Protein AF-0000000079720687 (afdb_homodimer)

Secondary structure (DSSP, 8-state):
----SSPPPTTHHHHHHHTHHHHHHHHHHHHHHHHHHHHHHHHH-TT-HHHHHHHHHHHHHHHHHHHHHHHHHHHTT---------HHHHHHTTSSPS---HHHHHHHHHHHHHHHHHHHHHHHHHHHHH-S-HHHHHHHHHHHHHHHHHHHHHHHHHHHHS-HHHHHHHHHHHHHHHHHHHHH---SS-S--/----SSPPPTTHHHHHHHTHHHHHHHHHHHHHHHHHHHHHHHHH-TT-HHHHHHHHHHHHHHHHHHHHHHHHHHHTT---------HHHHHHTTSSPS---HHHHHHHHHHHHHHHHHHHHHHHHHHHHH-S-HHHHHHHHHHHHHHHHHHHHHHHHHHHHS-HHHHHHHHHHHHHHHHHHHHH---SSSS--

Organism: NCBI:txid616991

Nearest PDB structures (foldseek):
  5ux1-assembly1_A  TM=9.256E-01  e=2.723E-08  Synechococcus sp. CC9605
  2itb-assembly1_B  TM=8.984E-01  e=3.627E-08  Pseudomonas putida KT2440
  6zmb-assembly1_B  TM=9.551E-01  e=2.125E-07  Pseudomonas putida KT2440
  8fhb-assembly1_A  TM=9.073E-01  e=2.572E-07  Synechococcus sp. RCC307
  8fhc-assembly1_A  TM=8.640E-01  e=3.954E-07  gamma proteobacterium HdN1

Foldseek 3Di:
DLLFDAAADLCLLVQCQVVVLVLLLQLLVVLVVLLVLLVVLCVLCVVPPVSVVVSVVSNVVSVVVSVVSQVVCVVVVHHRDDYDDDPLLVQLLPPDDPDDDSLVVLLSSLLSQLNQLSLLLSLLCSQLPDPPPNVVSVVSVVVSVVSNVSNVVSLVVSCVSDPNVVSVVVNNVSSVSSNVVVVVDNNHSHSRD/DLLFPAAADLCLLVQCQVPVLVLLLQLLVVLQVLLVLLVVLCVLCVVPPVSVVVSVVSNVVSVVVSVVSQVVSVVVVHHRDDYDDDPLLVQLLPPDDPDDDSLVVLLSSLLSQLNQLSLLLSLLCSQLPDPPPNVVSVVSVVVSVVSNVSNVVSLVVSCVSDPNVVSVVVSNVSSVSSNVVVVVDNNHSHSRD

InterPro domains:
  IPR009078 Ferritin-like superfamily [SSF47240] (2-193)
  IPR010386 tRNA-hydroxylase MiaE [PF06175] (4-192)
  IPR010386 tRNA-hydroxylase MiaE [PIRSF020736] (4-192)
  IPR010386 tRNA-hydroxylase MiaE [PTHR42637] (49-186)
  IPR010386 tRNA-hydroxylase MiaE [cd07910] (2-183)
  IPR012347 Ferritin-like [G3DSA:1.20.1260.10] (2-193)

pLDDT: mean 96.37, std 4.45, range [71.06, 98.94]

Structure (mmCIF, N/CA/C/O backbone):
data_AF-0000000079720687-model_v1
#
loop_
_entity.id
_entity.type
_entity.pdbx_description
1 polymer tRNA-(Ms
#
loop_
_atom_site.group_PDB
_atom_site.id
_atom_site.type_symbol
_atom_site.label_atom_id
_atom_site.label_alt_id
_atom_site.label_comp_id
_atom_site.label_asym_id
_atom_site.label_entity_id
_atom_site.label_seq_id
_atom_site.pdbx_PDB_ins_code
_atom_site.Cartn_x
_atom_site.Cartn_y
_atom_site.Cartn_z
_atom_site.occupancy
_atom_site.B_iso_or_equiv
_atom_site.auth_seq_id
_atom_site.auth_comp_id
_atom_site.auth_asym_id
_atom_site.auth_atom_id
_atom_site.pdbx_PDB_model_num
ATOM 1 N N . MET A 1 1 ? -12.078 25.672 6.262 1 74.69 1 MET A N 1
ATOM 2 C CA . MET A 1 1 ? -11.109 25.812 7.344 1 74.69 1 MET A CA 1
ATOM 3 C C . MET A 1 1 ? -10.766 24.438 7.93 1 74.69 1 MET A C 1
ATOM 5 O O . MET A 1 1 ? -11.609 23.547 7.977 1 74.69 1 MET A O 1
ATOM 9 N N . LEU A 1 2 ? -9.484 23.938 7.922 1 89.69 2 LEU A N 1
ATOM 10 C CA . LEU A 1 2 ? -8.969 22.656 8.367 1 89.69 2 LEU A CA 1
ATOM 11 C C . LEU A 1 2 ? -9.242 22.438 9.852 1 89.69 2 LEU A C 1
ATOM 13 O O . LEU A 1 2 ? -9.172 21.312 10.344 1 89.69 2 LEU A O 1
ATOM 17 N N . GLY A 1 3 ? -9.617 23.547 10.539 1 90.38 3 GLY A N 1
ATOM 18 C CA . GLY A 1 3 ? -10.023 23.484 11.93 1 90.38 3 GLY A CA 1
ATOM 19 C C . GLY A 1 3 ? -8.859 23.375 12.891 1 90.38 3 GLY A C 1
ATOM 20 O O . GLY A 1 3 ? -9.055 23.234 14.102 1 90.38 3 GLY A O 1
ATOM 21 N N . LEU A 1 4 ? -7.613 23.406 12.43 1 96.06 4 LEU A N 1
ATOM 22 C CA . LEU A 1 4 ? -6.449 23.281 13.305 1 96.06 4 LEU A CA 1
ATOM 23 C C . LEU A 1 4 ? -6.398 24.406 14.32 1 96.06 4 LEU A C 1
ATOM 25 O O . LEU A 1 4 ? -6.68 25.562 13.984 1 96.06 4 LEU A O 1
ATOM 29 N N . LYS A 1 5 ? -6.02 24.109 15.547 1 95.5 5 LYS A N 1
ATOM 30 C CA . LYS A 1 5 ? -6.113 25.078 16.625 1 95.5 5 LYS A CA 1
ATOM 31 C C . LYS A 1 5 ? -4.789 25.812 16.812 1 95.5 5 LYS A C 1
ATOM 33 O O . LYS A 1 5 ? -4.758 26.906 17.391 1 95.5 5 LYS A O 1
ATOM 38 N N . LEU A 1 6 ? -3.631 25.219 16.422 1 93.56 6 LEU A N 1
ATOM 39 C CA . LEU A 1 6 ? -2.328 25.875 16.5 1 93.56 6 LEU A CA 1
ATOM 40 C C . LEU A 1 6 ? -1.646 25.891 15.133 1 93.56 6 LEU A C 1
ATOM 42 O O . LEU A 1 6 ? -1.188 24.859 14.648 1 93.56 6 LEU A O 1
ATOM 46 N N . PRO A 1 7 ? -1.547 27.078 14.547 1 91.81 7 PRO A N 1
ATOM 47 C CA . PRO A 1 7 ? -0.903 27.172 13.234 1 91.81 7 PRO A CA 1
ATOM 48 C C . PRO A 1 7 ? 0.604 26.938 13.297 1 91.81 7 PRO A C 1
ATOM 50 O O . PRO A 1 7 ? 1.222 27.156 14.344 1 91.81 7 PRO A O 1
ATOM 53 N N . THR A 1 8 ? 1.175 26.453 12.188 1 92.56 8 THR A N 1
ATOM 54 C CA . THR A 1 8 ? 2.617 26.266 12.07 1 92.56 8 THR A CA 1
ATOM 55 C C . THR A 1 8 ? 3.342 27.609 12.148 1 92.56 8 THR A C 1
ATOM 57 O O . THR A 1 8 ? 2.9 28.594 11.547 1 92.56 8 THR A O 1
ATOM 60 N N . ASP A 1 9 ? 4.402 27.641 12.93 1 91.81 9 ASP A N 1
ATOM 61 C CA . ASP A 1 9 ? 5.293 28.797 12.906 1 91.81 9 ASP A CA 1
ATOM 62 C C . ASP A 1 9 ? 5.922 28.969 11.523 1 91.81 9 ASP A C 1
ATOM 64 O O . ASP A 1 9 ? 6.594 28.078 11.023 1 91.81 9 ASP A O 1
ATOM 68 N N . PRO A 1 10 ? 5.695 30.109 10.922 1 91.5 10 PRO A N 1
ATOM 69 C CA . PRO A 1 10 ? 6.203 30.312 9.562 1 91.5 10 PRO A CA 1
ATOM 70 C C . PRO A 1 10 ? 7.719 30.172 9.469 1 91.5 10 PRO A C 1
ATOM 72 O O . PRO A 1 10 ? 8.258 29.922 8.391 1 91.5 10 PRO A O 1
ATOM 75 N N . ARG A 1 11 ? 8.547 30.328 10.602 1 92.75 11 ARG A N 1
ATOM 76 C CA . ARG A 1 11 ? 9.992 30.141 10.609 1 92.75 11 ARG A CA 1
ATOM 77 C C . ARG A 1 11 ? 10.367 28.703 10.258 1 92.75 11 ARG A C 1
ATOM 79 O O . ARG A 1 11 ? 11.516 28.422 9.914 1 92.75 11 ARG A O 1
ATOM 86 N N . TRP A 1 12 ? 9.344 27.797 10.32 1 94.69 12 TRP A N 1
ATOM 87 C CA . TRP A 1 12 ? 9.562 26.406 9.953 1 94.69 12 TRP A CA 1
ATOM 88 C C . TRP A 1 12 ? 10.031 26.297 8.508 1 94.69 12 TRP A C 1
ATOM 90 O O . TRP A 1 12 ? 10.836 25.422 8.172 1 94.69 12 TRP A O 1
ATOM 100 N N . VAL A 1 13 ? 9.625 27.219 7.609 1 95.62 13 VAL A N 1
ATOM 101 C CA . VAL A 1 13 ? 9.992 27.188 6.199 1 95.62 13 VAL A CA 1
ATOM 102 C C . VAL A 1 13 ? 11.5 27.391 6.047 1 95.62 13 VAL A C 1
ATOM 104 O O . VAL A 1 13 ? 12.125 26.797 5.168 1 95.62 13 VAL A O 1
ATOM 107 N N . ASN A 1 14 ? 12.102 28.203 6.891 1 94.75 14 ASN A N 1
ATOM 108 C CA . ASN A 1 14 ? 13.547 28.375 6.871 1 94.75 14 ASN A CA 1
ATOM 109 C C . ASN A 1 14 ? 14.289 27.078 7.156 1 94.75 14 ASN A C 1
ATOM 111 O O . ASN A 1 14 ? 15.328 26.797 6.559 1 94.75 14 ASN A O 1
ATOM 115 N N . ILE A 1 15 ? 13.719 26.375 8.102 1 93.69 15 ILE A N 1
ATOM 116 C CA . ILE A 1 15 ? 14.289 25.078 8.43 1 93.69 15 ILE A CA 1
ATOM 117 C C . ILE A 1 15 ? 14.195 24.156 7.215 1 93.69 15 ILE A C 1
ATOM 119 O O . ILE A 1 15 ? 15.156 23.453 6.883 1 93.69 15 ILE A O 1
ATOM 123 N N . VAL A 1 16 ? 13.078 24.172 6.523 1 94.38 16 VAL A N 1
ATOM 124 C CA . VAL A 1 16 ? 12.867 23.359 5.336 1 94.38 16 VAL A CA 1
ATOM 125 C C . VAL A 1 16 ? 13.883 23.734 4.258 1 94.38 16 VAL A C 1
ATOM 127 O O . VAL A 1 16 ? 14.531 22.859 3.674 1 94.38 16 VAL A O 1
ATOM 130 N N . GLU A 1 17 ? 14.07 25.016 4.062 1 95.75 17 GLU A N 1
ATOM 131 C CA . GLU A 1 17 ? 14.945 25.5 2.996 1 95.75 17 GLU A CA 1
ATOM 132 C C . GLU A 1 17 ? 16.391 25.078 3.238 1 95.75 17 GLU A C 1
ATOM 134 O O . GLU A 1 17 ? 17.141 24.828 2.291 1 95.75 17 GLU A O 1
ATOM 139 N N . LYS A 1 18 ? 16.734 24.969 4.469 1 95.38 18 LYS A N 1
ATOM 140 C CA . LYS A 1 18 ? 18.109 24.609 4.812 1 95.38 18 LYS A CA 1
ATOM 141 C C 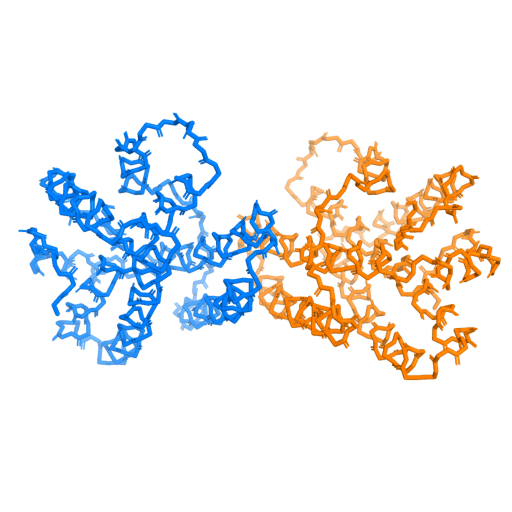. LYS A 1 18 ? 18.297 23.094 4.785 1 95.38 18 LYS A C 1
ATOM 143 O O . LYS A 1 18 ? 19.438 22.594 4.82 1 95.38 18 LYS A O 1
ATOM 148 N N . ASN A 1 19 ? 17.172 22.344 4.719 1 96.06 19 ASN A N 1
ATOM 149 C CA . ASN A 1 19 ? 17.203 20.891 4.82 1 96.06 19 ASN A CA 1
ATOM 150 C C . ASN A 1 19 ? 16.297 20.234 3.781 1 96.06 19 ASN A C 1
ATOM 152 O O . ASN A 1 19 ? 15.555 19.312 4.102 1 96.06 19 ASN A O 1
ATOM 156 N N . ILE A 1 20 ? 16.344 20.656 2.592 1 95.69 20 ILE A N 1
ATOM 157 C CA . ILE A 1 20 ? 15.391 20.281 1.555 1 95.69 20 ILE A CA 1
ATOM 158 C C . ILE A 1 20 ? 15.453 18.781 1.311 1 95.69 20 ILE A C 1
ATOM 160 O O . ILE A 1 20 ? 14.422 18.109 1.177 1 95.69 20 ILE A O 1
ATOM 164 N N . ASP A 1 21 ? 16.641 18.203 1.291 1 96.06 21 ASP A N 1
ATOM 165 C CA . ASP A 1 21 ? 16.781 16.781 1.009 1 96.06 21 ASP A CA 1
ATOM 166 C C . ASP A 1 21 ? 16.109 15.938 2.084 1 96.06 21 ASP A C 1
ATOM 168 O O . ASP A 1 21 ? 15.414 14.969 1.771 1 96.06 21 ASP A O 1
ATOM 172 N N . GLU A 1 22 ? 16.25 16.312 3.295 1 95.94 22 GLU A N 1
ATOM 173 C CA . GLU A 1 22 ? 15.633 15.594 4.41 1 95.94 22 GLU A CA 1
ATOM 174 C C . GLU A 1 22 ? 14.117 15.727 4.387 1 95.94 22 GLU A C 1
ATOM 176 O O . GLU A 1 22 ? 13.398 14.758 4.648 1 95.94 22 GLU A O 1
ATOM 181 N N . ILE A 1 23 ? 13.648 16.906 4.086 1 95.94 23 ILE A N 1
ATOM 182 C CA . ILE A 1 23 ? 12.211 17.156 4.055 1 95.94 23 ILE A CA 1
ATOM 183 C C . ILE A 1 23 ? 11.578 16.359 2.912 1 95.94 23 ILE A C 1
ATOM 185 O O . ILE A 1 23 ? 10.484 15.812 3.064 1 95.94 23 ILE A O 1
ATOM 189 N N . LEU A 1 24 ? 12.25 16.328 1.779 1 97.81 24 LEU A N 1
ATOM 190 C CA . LEU A 1 24 ? 11.734 15.562 0.648 1 97.81 24 LEU A CA 1
ATOM 191 C C . LEU A 1 24 ? 11.648 14.078 0.986 1 97.81 24 LEU A C 1
ATOM 193 O O . LEU A 1 24 ? 10.648 13.422 0.673 1 97.81 24 LEU A O 1
ATOM 197 N N . THR A 1 25 ? 12.664 13.586 1.646 1 98.31 25 THR A N 1
ATOM 198 C CA . THR A 1 25 ? 12.641 12.188 2.051 1 98.31 25 THR A CA 1
ATOM 199 C C . THR A 1 25 ? 11.508 11.93 3.047 1 98.31 25 THR A C 1
ATOM 201 O O . THR A 1 25 ? 10.758 10.961 2.906 1 98.31 25 THR A O 1
ATOM 204 N N . ASP A 1 26 ? 11.367 12.773 4.008 1 98 26 ASP A N 1
ATOM 205 C CA . ASP A 1 26 ? 10.289 12.648 4.984 1 98 26 ASP A CA 1
ATOM 206 C C . ASP A 1 26 ? 8.922 12.703 4.309 1 98 26 ASP A C 1
ATOM 208 O O . ASP A 1 26 ? 8.039 11.906 4.625 1 98 26 ASP A O 1
ATOM 212 N N . HIS A 1 27 ? 8.789 13.641 3.393 1 98.31 27 HIS A N 1
ATOM 213 C CA . HIS A 1 27 ? 7.543 13.797 2.646 1 98.31 27 HIS A CA 1
ATOM 214 C C . HIS A 1 27 ? 7.219 12.539 1.848 1 98.31 27 HIS A C 1
ATOM 216 O O . HIS A 1 27 ? 6.074 12.086 1.844 1 98.31 27 HIS A O 1
ATOM 222 N N . ALA A 1 28 ? 8.219 12.008 1.176 1 98.75 28 ALA A N 1
ATOM 223 C CA . ALA A 1 28 ? 8.008 10.781 0.407 1 98.75 28 ALA A CA 1
ATOM 224 C C . ALA A 1 28 ? 7.422 9.68 1.284 1 98.75 28 ALA A C 1
ATOM 226 O O . ALA A 1 28 ? 6.438 9.039 0.914 1 98.75 28 ALA A O 1
ATOM 227 N N . TYR A 1 29 ? 7.953 9.547 2.428 1 98.56 29 TYR A N 1
ATOM 228 C CA . TYR A 1 29 ? 7.496 8.461 3.299 1 98.56 29 TYR A CA 1
ATOM 229 C C . TYR A 1 29 ? 6.125 8.773 3.879 1 98.56 29 TYR A C 1
ATOM 231 O O . TYR A 1 29 ? 5.328 7.867 4.129 1 98.56 29 TYR A O 1
ATOM 239 N N . CYS A 1 30 ? 5.805 10.039 4.098 1 98.25 30 CYS A N 1
ATOM 240 C CA . CYS A 1 30 ? 4.445 10.375 4.516 1 98.25 30 CYS A CA 1
ATOM 241 C C . CYS A 1 30 ? 3.432 9.938 3.467 1 98.25 30 CYS A C 1
ATOM 243 O O . CYS A 1 30 ? 2.371 9.414 3.807 1 98.25 30 CYS A O 1
ATOM 245 N N . GLU A 1 31 ? 3.787 10.156 2.15 1 98.75 31 GLU A N 1
ATOM 246 C CA . GLU A 1 31 ? 2.914 9.703 1.072 1 98.75 31 GLU A CA 1
ATOM 247 C C . GLU A 1 31 ? 2.768 8.188 1.079 1 98.75 31 GLU A C 1
ATOM 249 O O . GLU A 1 31 ? 1.663 7.664 0.914 1 98.75 31 GLU A O 1
ATOM 254 N N . GLN A 1 32 ? 3.93 7.555 1.196 1 98.88 32 GLN A N 1
ATOM 255 C CA . GLN A 1 32 ? 3.918 6.098 1.265 1 98.88 32 GLN A CA 1
ATOM 256 C C . GLN A 1 32 ? 3.061 5.609 2.428 1 98.88 32 GLN A C 1
ATOM 258 O O . GLN A 1 32 ? 2.279 4.664 2.277 1 98.88 32 GLN A O 1
ATOM 263 N N . LYS A 1 33 ? 3.16 6.176 3.584 1 98.62 33 LYS A N 1
ATOM 264 C CA . LYS A 1 33 ? 2.391 5.781 4.758 1 98.62 33 LYS A CA 1
ATOM 265 C C . LYS A 1 33 ? 0.903 6.055 4.559 1 98.62 33 LYS A C 1
ATOM 267 O O . LYS A 1 33 ? 0.058 5.301 5.043 1 98.62 33 LYS A O 1
ATOM 272 N N . ALA A 1 34 ? 0.585 7.145 3.908 1 98.75 34 ALA A N 1
ATOM 273 C CA . ALA A 1 34 ? -0.811 7.422 3.58 1 98.75 34 ALA A CA 1
ATOM 274 C C . ALA A 1 34 ? -1.388 6.332 2.68 1 98.75 34 ALA A C 1
ATOM 276 O O . ALA A 1 34 ? -2.523 5.891 2.877 1 98.75 34 ALA A O 1
ATOM 277 N N . ALA A 1 35 ? -0.629 5.934 1.664 1 98.88 35 ALA A N 1
ATOM 278 C CA . ALA A 1 35 ? -1.059 4.84 0.796 1 98.88 35 ALA A CA 1
ATOM 279 C C . ALA A 1 35 ? -1.286 3.561 1.598 1 98.88 35 ALA A C 1
ATOM 281 O O . ALA A 1 35 ? -2.291 2.873 1.408 1 98.88 35 ALA A O 1
ATOM 282 N N . SER A 1 36 ? -0.387 3.291 2.488 1 98.81 36 SER A N 1
ATOM 283 C CA . SER A 1 36 ? -0.485 2.098 3.32 1 98.81 36 SER A CA 1
ATOM 284 C C . SER A 1 36 ? -1.688 2.172 4.254 1 98.81 36 SER A C 1
ATOM 286 O O . SER A 1 36 ? -2.338 1.159 4.52 1 98.81 36 SER A O 1
ATOM 288 N N . THR A 1 37 ? -1.96 3.301 4.777 1 98.75 37 THR A N 1
ATOM 289 C CA . THR A 1 37 ? -3.137 3.496 5.613 1 98.75 37 THR A CA 1
ATOM 290 C C . THR A 1 37 ? -4.414 3.199 4.832 1 98.75 37 THR A C 1
ATOM 292 O O . THR A 1 37 ? -5.316 2.533 5.34 1 98.75 37 THR A O 1
ATOM 295 N N . ALA A 1 38 ? -4.473 3.717 3.615 1 98.94 38 ALA A N 1
ATOM 296 C CA . ALA A 1 38 ? -5.629 3.441 2.768 1 98.94 38 ALA A CA 1
ATOM 297 C C . ALA A 1 38 ? -5.824 1.939 2.578 1 98.94 38 ALA A C 1
ATOM 299 O O . ALA A 1 38 ? -6.938 1.428 2.729 1 98.94 38 ALA A O 1
ATOM 300 N N . ILE A 1 39 ? -4.785 1.26 2.312 1 98.94 39 ILE A N 1
ATOM 301 C CA . ILE A 1 39 ? -4.836 -0.185 2.117 1 98.94 39 ILE A CA 1
ATOM 302 C C . ILE A 1 39 ? -5.293 -0.865 3.406 1 98.94 39 ILE A C 1
ATOM 304 O O . ILE A 1 39 ? -6.137 -1.764 3.377 1 98.94 39 ILE A O 1
ATOM 308 N N . SER A 1 40 ? -4.742 -0.412 4.484 1 98.75 40 SER A N 1
ATOM 309 C CA . SER A 1 40 ? -5.094 -0.986 5.781 1 98.75 40 SER A CA 1
ATOM 310 C C . SER A 1 40 ? -6.578 -0.812 6.082 1 98.75 40 SER A C 1
ATOM 312 O O . SER A 1 40 ? -7.203 -1.694 6.672 1 98.75 40 SER A O 1
ATOM 314 N N . LEU A 1 41 ? -7.133 0.279 5.754 1 98.81 41 LEU A N 1
ATOM 315 C CA . LEU A 1 41 ? -8.555 0.523 5.961 1 98.81 41 LEU A CA 1
ATOM 316 C C . LEU A 1 41 ? -9.398 -0.443 5.137 1 98.81 41 LEU A C 1
ATOM 318 O O . LEU A 1 41 ? -10.422 -0.94 5.609 1 98.81 41 LEU A O 1
ATOM 322 N N . ILE A 1 42 ? -8.977 -0.721 3.936 1 98.88 42 ILE A N 1
ATOM 323 C CA . ILE A 1 42 ? -9.672 -1.679 3.086 1 98.88 42 ILE A CA 1
ATOM 324 C C . ILE A 1 42 ? -9.695 -3.049 3.76 1 98.88 42 ILE A C 1
ATOM 326 O O . ILE A 1 42 ? -10.75 -3.676 3.883 1 98.88 42 ILE A O 1
ATOM 330 N N . VAL A 1 43 ? -8.539 -3.504 4.211 1 98.62 43 VAL A N 1
ATOM 331 C CA . VAL A 1 43 ? -8.367 -4.848 4.754 1 98.62 43 VAL A CA 1
ATOM 332 C C . VAL A 1 43 ? -9.172 -4.988 6.047 1 98.62 43 VAL A C 1
ATOM 334 O O . VAL A 1 43 ? -9.797 -6.023 6.289 1 98.62 43 VAL A O 1
ATOM 337 N N . SER A 1 44 ? -9.195 -3.967 6.812 1 98.25 44 SER A N 1
ATOM 338 C CA . SER A 1 44 ? -9.82 -4.016 8.125 1 98.25 44 SER A CA 1
ATOM 339 C C . SER A 1 44 ? -11.336 -3.885 8.023 1 98.25 44 SER A C 1
ATOM 341 O O . SER A 1 44 ? -12.078 -4.426 8.852 1 98.25 44 SER A O 1
ATOM 343 N N . PHE A 1 45 ? -11.781 -3.16 7.035 1 98.19 45 PHE A N 1
ATOM 344 C CA . PHE A 1 45 ? -13.203 -2.852 6.938 1 98.19 45 PHE A CA 1
ATOM 345 C C . PHE A 1 45 ? -13.719 -3.107 5.523 1 98.19 45 PHE A C 1
ATOM 347 O O . PHE A 1 45 ? -14.289 -2.215 4.898 1 98.19 45 PHE A O 1
ATOM 354 N N . PRO A 1 46 ? -13.633 -4.336 5.109 1 98.19 46 PRO A N 1
ATOM 355 C CA . PRO A 1 46 ? -13.945 -4.637 3.709 1 98.19 46 PRO A CA 1
ATOM 356 C C . PRO A 1 46 ? -15.438 -4.52 3.396 1 98.19 46 PRO A C 1
ATOM 358 O O . PRO A 1 46 ? -15.82 -4.422 2.229 1 98.19 46 PRO A O 1
ATOM 361 N N . GLU A 1 47 ? -16.281 -4.508 4.367 1 96.38 47 GLU A N 1
ATOM 362 C CA . GLU A 1 47 ? -17.734 -4.496 4.176 1 96.38 47 GLU A CA 1
ATOM 363 C C . GLU A 1 47 ? -18.219 -3.117 3.744 1 96.38 47 GLU A C 1
ATOM 365 O O . GLU A 1 47 ? -19.359 -2.971 3.281 1 96.38 47 GLU A O 1
ATOM 370 N N . TYR A 1 48 ? -17.453 -2.086 3.926 1 97.88 48 TYR A N 1
ATOM 371 C CA . TYR A 1 48 ? -17.828 -0.732 3.533 1 97.88 48 TYR A CA 1
ATOM 372 C C . TYR A 1 48 ? -17.406 -0.445 2.096 1 97.88 48 TYR A C 1
ATOM 374 O O . TYR A 1 48 ? -16.328 0.099 1.853 1 97.88 48 TYR A O 1
ATOM 382 N N . THR A 1 49 ? -18.297 -0.665 1.217 1 98.62 49 THR A N 1
ATOM 383 C CA . THR A 1 49 ? -18.016 -0.662 -0.213 1 98.62 49 THR A CA 1
ATOM 384 C C . THR A 1 49 ? -17.562 0.721 -0.669 1 98.62 49 THR A C 1
ATOM 386 O O . THR A 1 49 ? -16.562 0.846 -1.393 1 98.62 49 THR A O 1
ATOM 389 N N . GLU A 1 50 ? -18.266 1.721 -0.29 1 98.62 50 GLU A N 1
ATOM 390 C CA . GLU A 1 50 ? -17.906 3.072 -0.704 1 98.62 50 GLU A CA 1
ATOM 391 C C . GLU A 1 50 ? -16.531 3.459 -0.176 1 98.62 50 GLU A C 1
ATOM 393 O O . GLU A 1 50 ? -15.727 4.062 -0.895 1 98.62 50 GLU A O 1
ATOM 398 N N . LEU A 1 51 ? -16.266 3.102 1.064 1 98.81 51 LEU A N 1
ATOM 399 C CA . LEU A 1 51 ? -14.953 3.354 1.643 1 98.81 51 LEU A CA 1
ATOM 400 C C . LEU A 1 51 ? -13.867 2.615 0.867 1 98.81 51 LEU A C 1
ATOM 402 O O . LEU A 1 51 ? -12.836 3.199 0.524 1 98.81 51 LEU A O 1
ATOM 406 N N . THR A 1 52 ? -14.141 1.337 0.607 1 98.88 52 THR A N 1
ATOM 407 C CA . THR A 1 52 ? -13.188 0.518 -0.127 1 98.88 52 THR A CA 1
ATOM 408 C C . THR A 1 52 ? -12.844 1.158 -1.469 1 98.88 52 THR A C 1
ATOM 410 O O . THR A 1 52 ? -11.664 1.305 -1.811 1 98.88 52 THR A O 1
ATOM 413 N N . GLN A 1 53 ? -13.797 1.637 -2.197 1 98.81 53 GLN A N 1
ATOM 414 C CA . GLN A 1 53 ? -13.594 2.254 -3.502 1 98.81 53 GLN A CA 1
ATOM 415 C C . GLN A 1 53 ? -12.75 3.52 -3.385 1 98.81 53 GLN A C 1
ATOM 417 O O . GLN A 1 53 ? -11.805 3.721 -4.156 1 98.81 53 GLN A O 1
ATOM 422 N N . GLU A 1 54 ? -13.086 4.309 -2.443 1 98.88 54 GLU A N 1
ATOM 423 C CA . GLU A 1 54 ? -12.344 5.555 -2.266 1 98.88 54 GLU A CA 1
ATOM 424 C C . GLU A 1 54 ? -10.914 5.285 -1.811 1 98.88 54 GLU A C 1
ATOM 426 O O . GLU A 1 54 ? -9.984 5.996 -2.205 1 98.88 54 GLU A O 1
ATOM 431 N N . MET A 1 55 ? -10.703 4.242 -0.916 1 98.94 55 MET A N 1
ATOM 432 C CA . MET A 1 55 ? -9.367 3.922 -0.418 1 98.94 55 MET A CA 1
ATOM 433 C C . MET A 1 55 ? -8.5 3.34 -1.527 1 98.94 55 MET A C 1
ATOM 435 O O . MET A 1 55 ? -7.281 3.537 -1.538 1 98.94 55 MET A O 1
ATOM 439 N N . ILE A 1 56 ? -9.109 2.621 -2.5 1 98.94 56 ILE A N 1
ATOM 440 C CA . ILE A 1 56 ? -8.367 2.164 -3.676 1 98.94 56 ILE A CA 1
ATOM 441 C C . ILE A 1 56 ? -7.816 3.367 -4.438 1 98.94 56 ILE A C 1
ATOM 443 O O . ILE A 1 56 ? -6.621 3.426 -4.734 1 98.94 56 ILE A O 1
ATOM 447 N N . ALA A 1 57 ? -8.703 4.289 -4.715 1 98.88 57 ALA A N 1
ATOM 448 C CA . ALA A 1 57 ? -8.312 5.492 -5.441 1 98.88 57 ALA A CA 1
ATOM 449 C C . ALA A 1 57 ? -7.238 6.266 -4.68 1 98.88 57 ALA A C 1
ATOM 451 O O . ALA A 1 57 ? -6.254 6.719 -5.266 1 98.88 57 ALA A O 1
ATOM 452 N N . LEU A 1 58 ? -7.422 6.371 -3.4 1 98.94 58 LEU A N 1
ATOM 453 C CA . LEU A 1 58 ? -6.492 7.125 -2.562 1 98.94 58 LEU A CA 1
ATOM 454 C C . LEU A 1 58 ? -5.117 6.465 -2.547 1 98.94 58 LEU A C 1
ATOM 456 O O . LEU A 1 58 ? -4.098 7.148 -2.666 1 98.94 58 LEU A O 1
ATOM 460 N N . SER A 1 59 ? -5.055 5.164 -2.365 1 98.94 59 SER A N 1
ATOM 461 C CA . SER A 1 59 ? -3.773 4.469 -2.33 1 98.94 59 SER A CA 1
ATOM 462 C C . SER A 1 59 ? -2.979 4.711 -3.607 1 98.94 59 SER A C 1
ATOM 464 O O . SER A 1 59 ? -1.771 4.961 -3.557 1 98.94 59 SER A O 1
ATOM 466 N N . ARG A 1 60 ? -3.633 4.656 -4.746 1 98.88 60 ARG A N 1
ATOM 467 C CA . ARG A 1 60 ? -2.973 4.891 -6.027 1 98.88 60 ARG A CA 1
ATOM 468 C C . ARG A 1 60 ? -2.514 6.34 -6.148 1 98.88 60 ARG A C 1
ATOM 470 O O . ARG A 1 60 ? -1.417 6.613 -6.641 1 98.88 60 ARG A O 1
ATOM 477 N N . GLU A 1 61 ? -3.383 7.23 -5.734 1 98.88 61 GLU A N 1
ATOM 478 C CA . GLU A 1 61 ? -3.039 8.648 -5.801 1 98.88 61 GLU A CA 1
ATOM 479 C C . GLU A 1 61 ? -1.839 8.969 -4.914 1 98.88 61 GLU A C 1
ATOM 481 O O . GLU A 1 61 ? -0.926 9.68 -5.332 1 98.88 61 GLU A O 1
ATOM 486 N N . GLU A 1 62 ? -1.807 8.445 -3.691 1 98.88 62 GLU A N 1
ATOM 487 C CA . GLU A 1 62 ? -0.717 8.719 -2.76 1 98.88 62 GLU A CA 1
ATOM 488 C C . GLU A 1 62 ? 0.6 8.141 -3.264 1 98.88 62 GLU A C 1
ATOM 490 O O . GLU A 1 62 ? 1.661 8.742 -3.082 1 98.88 62 GLU A O 1
ATOM 495 N N . MET A 1 63 ? 0.562 6.977 -3.895 1 98.94 63 MET A N 1
ATOM 496 C CA . MET A 1 63 ? 1.792 6.434 -4.465 1 98.94 63 MET A CA 1
ATOM 497 C C . MET A 1 63 ? 2.234 7.25 -5.676 1 98.94 63 MET A C 1
ATOM 499 O O . MET A 1 63 ? 3.426 7.312 -5.984 1 98.94 63 MET A O 1
ATOM 503 N N . GLY A 1 64 ? 1.259 7.805 -6.367 1 98.88 64 GLY A N 1
ATOM 504 C CA . GLY A 1 64 ? 1.621 8.797 -7.367 1 98.88 64 GLY A CA 1
ATOM 505 C C . GLY A 1 64 ? 2.346 9.992 -6.785 1 98.88 64 GLY A C 1
ATOM 506 O O . GLY A 1 64 ? 3.328 10.469 -7.359 1 98.88 64 GLY A O 1
ATOM 507 N N . HIS A 1 65 ? 1.825 10.523 -5.641 1 98.94 65 HIS A N 1
ATOM 508 C CA . HIS A 1 65 ? 2.506 11.609 -4.941 1 98.94 65 HIS A CA 1
ATOM 509 C C . HIS A 1 65 ? 3.908 11.195 -4.512 1 98.94 65 HIS A C 1
ATOM 511 O O . HIS A 1 65 ? 4.859 11.969 -4.637 1 98.94 65 HIS A O 1
ATOM 517 N N . PHE A 1 66 ? 4.059 10.008 -3.996 1 98.94 66 PHE A N 1
ATOM 518 C CA . PHE A 1 66 ? 5.371 9.484 -3.646 1 98.94 66 PHE A CA 1
ATOM 519 C C . PHE A 1 66 ? 6.316 9.547 -4.84 1 98.94 66 PHE A C 1
ATOM 521 O O . PHE A 1 66 ? 7.461 9.992 -4.711 1 98.94 66 PHE A O 1
ATOM 528 N N . LYS A 1 67 ? 5.805 9.078 -5.98 1 98.94 67 LYS A N 1
ATOM 529 C CA . LYS A 1 67 ? 6.613 9.102 -7.195 1 98.94 67 LYS A CA 1
ATOM 530 C C . LYS A 1 67 ? 7.086 10.523 -7.508 1 98.94 67 LYS A C 1
ATOM 532 O O . LYS A 1 67 ? 8.242 10.734 -7.875 1 98.94 67 LYS A O 1
ATOM 537 N N . MET A 1 68 ? 6.191 11.43 -7.445 1 98.81 68 MET A N 1
ATOM 538 C CA . MET A 1 68 ? 6.523 12.82 -7.754 1 98.81 68 MET A CA 1
ATOM 539 C C . MET A 1 68 ? 7.621 13.336 -6.832 1 98.81 68 MET A C 1
ATOM 541 O O . MET A 1 68 ? 8.539 14.023 -7.281 1 98.81 68 MET A O 1
ATOM 545 N N . VAL A 1 69 ? 7.535 13.055 -5.539 1 98.81 69 VAL A N 1
ATOM 546 C CA . VAL A 1 69 ? 8.555 13.477 -4.582 1 98.81 69 VAL A CA 1
ATOM 547 C C . VAL A 1 69 ? 9.867 12.758 -4.879 1 98.81 69 VAL A C 1
ATOM 549 O O . VAL A 1 69 ? 10.93 13.375 -4.891 1 98.81 69 VAL A O 1
ATOM 552 N N . HIS A 1 70 ? 9.758 11.445 -5.137 1 98.88 70 HIS A N 1
ATOM 553 C CA . HIS A 1 70 ? 10.945 10.664 -5.461 1 98.88 70 HIS A CA 1
ATOM 554 C C . HIS A 1 70 ? 11.656 11.227 -6.688 1 98.88 70 HIS A C 1
ATOM 556 O O . HIS A 1 70 ? 12.883 11.344 -6.703 1 98.88 70 HIS A O 1
ATOM 562 N N . ASP A 1 71 ? 10.867 11.586 -7.711 1 98.69 71 ASP A N 1
ATOM 563 C CA . ASP A 1 71 ? 11.438 12.172 -8.922 1 98.69 71 ASP A CA 1
ATOM 564 C C . ASP A 1 71 ? 12.203 13.453 -8.594 1 98.69 71 ASP A C 1
ATOM 566 O O . ASP A 1 71 ? 13.242 13.734 -9.195 1 98.69 71 ASP A O 1
ATOM 570 N N . ARG A 1 72 ? 11.711 14.234 -7.703 1 98.19 72 ARG A N 1
ATOM 571 C CA . ARG A 1 72 ? 12.383 15.469 -7.309 1 98.19 72 ARG A CA 1
ATOM 572 C C . ARG A 1 72 ? 13.688 15.164 -6.582 1 98.19 72 ARG A C 1
ATOM 574 O O . ARG A 1 72 ? 14.68 15.875 -6.762 1 98.19 72 ARG A O 1
ATOM 581 N N . ILE A 1 73 ? 13.672 14.148 -5.746 1 98.5 73 ILE A N 1
ATOM 582 C CA . ILE A 1 73 ? 14.883 13.719 -5.059 1 98.5 73 ILE A CA 1
ATOM 583 C C . ILE A 1 73 ? 15.953 13.344 -6.086 1 98.5 73 ILE A C 1
ATOM 585 O O . ILE A 1 73 ? 17.094 13.781 -5.988 1 98.5 73 ILE A O 1
ATOM 589 N N . LEU A 1 74 ? 15.547 12.594 -7.117 1 98.56 74 LEU A N 1
ATOM 590 C CA . LEU A 1 74 ? 16.469 12.156 -8.156 1 98.56 74 LEU A CA 1
ATOM 591 C C . LEU A 1 74 ? 16.969 13.352 -8.969 1 98.56 74 LEU A C 1
ATOM 593 O O . LEU A 1 74 ? 18.156 13.406 -9.328 1 98.56 74 LEU A O 1
ATOM 597 N N . ALA A 1 75 ? 16.094 14.273 -9.219 1 97.81 75 ALA A N 1
ATOM 598 C CA . ALA A 1 75 ? 16.453 15.453 -9.992 1 97.81 75 ALA A CA 1
ATOM 599 C C . ALA A 1 75 ? 17.516 16.281 -9.281 1 97.81 75 ALA A C 1
ATOM 601 O O . ALA A 1 75 ? 18.297 16.984 -9.922 1 97.81 75 ALA A O 1
ATOM 602 N N . ARG A 1 76 ? 17.609 16.172 -8 1 97 76 ARG A N 1
ATOM 603 C CA . ARG A 1 76 ? 18.594 16.891 -7.195 1 97 76 ARG A CA 1
ATOM 604 C C . ARG A 1 76 ? 19.891 16.078 -7.07 1 97 76 ARG A C 1
ATOM 606 O O . ARG A 1 76 ? 20.812 16.469 -6.355 1 97 76 ARG A O 1
ATOM 613 N N . GLY A 1 77 ? 19.938 14.914 -7.707 1 97.75 77 GLY A N 1
ATOM 614 C CA . GLY A 1 77 ? 21.125 14.062 -7.715 1 97.75 77 GLY A CA 1
ATOM 615 C C . GLY A 1 77 ? 21.25 13.203 -6.469 1 97.75 77 GLY A C 1
ATOM 616 O O . GLY A 1 77 ? 22.344 12.758 -6.121 1 97.75 77 GLY A O 1
ATOM 617 N N . LYS A 1 78 ? 20.109 13.023 -5.742 1 98.06 78 LYS A N 1
ATOM 618 C CA . LYS A 1 78 ? 20.109 12.258 -4.5 1 98.06 78 LYS A CA 1
ATOM 619 C C . LYS A 1 78 ? 19.344 10.953 -4.66 1 98.06 78 LYS A C 1
ATOM 621 O O . LYS A 1 78 ? 18.688 10.727 -5.684 1 98.06 78 LYS A O 1
ATOM 626 N N . THR A 1 79 ? 19.516 10.078 -3.723 1 98.06 79 THR A N 1
ATOM 627 C CA . THR A 1 79 ? 18.734 8.852 -3.596 1 98.06 79 THR A CA 1
ATOM 628 C C . THR A 1 79 ? 17.797 8.93 -2.396 1 98.06 79 THR A C 1
ATOM 630 O O . THR A 1 79 ? 18.031 9.703 -1.462 1 98.06 79 THR A O 1
ATOM 633 N N . LEU A 1 80 ? 16.75 8.188 -2.531 1 98.62 80 LEU A N 1
ATOM 634 C CA . LEU A 1 80 ? 15.797 8.164 -1.42 1 98.62 80 LEU A CA 1
ATOM 635 C C . LEU A 1 80 ? 16.484 7.742 -0.128 1 98.62 80 LEU A C 1
ATOM 637 O O . LEU A 1 80 ? 17.188 6.73 -0.097 1 98.62 80 LEU A O 1
ATOM 641 N N . GLY A 1 81 ? 16.391 8.555 0.916 1 97.75 81 GLY A N 1
ATOM 642 C CA . GLY A 1 81 ? 16.953 8.219 2.217 1 97.75 81 GLY A CA 1
ATOM 643 C C . GLY A 1 81 ? 16.125 7.199 2.979 1 97.75 81 GLY A C 1
ATOM 644 O O . GLY A 1 81 ? 15.195 6.605 2.426 1 97.75 81 GLY A O 1
ATOM 645 N N . ARG A 1 82 ? 16.406 7.004 4.215 1 96.5 82 ARG A N 1
ATOM 646 C CA . ARG A 1 82 ? 15.727 6.035 5.062 1 96.5 82 ARG A CA 1
ATOM 647 C C . ARG A 1 82 ? 14.531 6.676 5.77 1 96.5 82 ARG A C 1
ATOM 649 O O . ARG A 1 82 ? 14.531 7.883 6.023 1 96.5 82 ARG A O 1
ATOM 656 N N . ASP A 1 83 ? 13.648 5.867 5.996 1 96 83 ASP A N 1
ATOM 657 C CA . ASP A 1 83 ? 12.477 6.305 6.754 1 96 83 ASP A CA 1
ATOM 658 C C . ASP A 1 83 ? 12.852 6.633 8.195 1 96 83 ASP A C 1
ATOM 660 O O . ASP A 1 83 ? 13.859 6.137 8.711 1 96 83 ASP A O 1
ATOM 664 N N . ARG A 1 84 ? 12.094 7.508 8.781 1 92.12 84 ARG A N 1
ATOM 665 C CA . ARG A 1 84 ? 12.242 7.863 10.188 1 92.12 84 ARG A CA 1
ATOM 666 C C . ARG A 1 84 ? 10.914 7.758 10.93 1 92.12 84 ARG A C 1
ATOM 668 O O . ARG A 1 84 ? 9.852 7.738 10.305 1 92.12 84 ARG A O 1
ATOM 675 N N . LYS A 1 85 ? 11.055 7.707 12.188 1 90.69 85 LYS A N 1
ATOM 676 C CA . LYS A 1 85 ? 9.852 7.707 13.016 1 90.69 85 LYS A CA 1
ATOM 677 C C . LYS A 1 85 ? 9.109 9.031 12.906 1 90.69 85 LYS A C 1
ATOM 679 O O . LYS A 1 85 ? 9.727 10.102 12.883 1 90.69 85 LYS A O 1
ATOM 684 N N . ASP A 1 86 ? 7.844 8.945 12.812 1 92.5 86 ASP A N 1
ATOM 685 C CA . ASP A 1 86 ? 7.004 10.141 12.789 1 92.5 86 ASP A CA 1
ATOM 686 C C . ASP A 1 86 ? 6.434 10.438 14.172 1 92.5 86 ASP A C 1
ATOM 688 O O . ASP A 1 86 ? 5.336 9.984 14.508 1 92.5 86 ASP A O 1
ATOM 692 N N . ASP A 1 87 ? 7.141 11.242 14.906 1 92.75 87 ASP A N 1
ATOM 693 C CA . ASP A 1 87 ? 6.789 11.516 16.297 1 92.75 87 ASP A CA 1
ATOM 694 C C . ASP A 1 87 ? 5.41 12.156 16.391 1 92.75 87 ASP A C 1
ATOM 696 O O . ASP A 1 87 ? 4.684 11.938 17.375 1 92.75 87 ASP A O 1
ATOM 700 N N . TYR A 1 88 ? 5.062 12.969 15.43 1 95.5 88 TYR A N 1
ATOM 701 C CA . TYR A 1 88 ? 3.754 13.609 15.391 1 95.5 88 TYR A CA 1
ATOM 702 C C . TYR A 1 88 ? 2.641 12.57 15.336 1 95.5 88 TYR A C 1
ATOM 704 O O . TYR A 1 88 ? 1.71 12.609 16.141 1 95.5 88 TYR A O 1
ATOM 712 N N . VAL A 1 89 ? 2.756 11.594 14.406 1 96.81 89 VAL A N 1
ATOM 713 C CA . VAL A 1 89 ? 1.719 10.586 14.219 1 96.81 89 VAL A CA 1
ATOM 714 C C . VAL A 1 89 ? 1.686 9.648 15.422 1 96.81 89 VAL A C 1
ATOM 716 O O . VAL A 1 89 ? 0.61 9.273 15.891 1 96.81 89 VAL A O 1
ATOM 719 N N . ILE A 1 90 ? 2.854 9.312 15.914 1 95.25 90 ILE A N 1
ATOM 720 C CA . ILE A 1 90 ? 2.943 8.414 17.062 1 95.25 90 ILE A CA 1
ATOM 721 C C . ILE A 1 90 ? 2.23 9.039 18.25 1 95.25 90 ILE A C 1
ATOM 723 O O . ILE A 1 90 ? 1.476 8.359 18.953 1 95.25 90 ILE A O 1
ATOM 727 N N . ALA A 1 91 ? 2.453 10.281 18.484 1 95.94 91 ALA A N 1
ATOM 728 C CA . ALA A 1 91 ? 1.799 10.984 19.578 1 95.94 91 ALA A CA 1
ATOM 729 C C . ALA A 1 91 ? 0.293 11.078 19.359 1 95.94 91 ALA A C 1
ATOM 731 O O . ALA A 1 91 ? -0.494 10.883 20.281 1 95.94 91 ALA A O 1
ATOM 732 N N . LEU A 1 92 ? -0.114 11.336 18.141 1 97.19 92 LEU A N 1
ATOM 733 C CA . LEU A 1 92 ? -1.515 11.531 17.781 1 97.19 92 LEU A CA 1
ATOM 734 C C . LEU A 1 92 ? -2.322 10.266 18.047 1 97.19 92 LEU A C 1
ATOM 736 O O . LEU A 1 92 ? -3.447 10.336 18.547 1 97.19 92 LEU A O 1
ATOM 740 N N . LEU A 1 93 ? -1.72 9.102 17.766 1 97.25 93 LEU A N 1
ATOM 741 C CA . LEU A 1 93 ? -2.422 7.824 17.812 1 97.25 93 LEU A CA 1
ATOM 742 C C . LEU A 1 93 ? -2.691 7.398 19.25 1 97.25 93 LEU A C 1
ATOM 744 O O . LEU A 1 93 ? -3.41 6.426 19.5 1 97.25 93 LEU A O 1
ATOM 748 N N . LYS A 1 94 ? -2.205 8.164 20.234 1 97.44 94 LYS A N 1
ATOM 749 C CA . LYS A 1 94 ? -2.418 7.855 21.656 1 97.44 94 LYS A CA 1
ATOM 750 C C . LYS A 1 94 ? -3.727 8.453 22.156 1 97.44 94 LYS A C 1
ATOM 752 O O . LYS A 1 94 ? -4.152 8.18 23.281 1 97.44 94 LYS A O 1
ATOM 757 N N . PHE A 1 95 ? -4.387 9.18 21.391 1 98.44 95 PHE A N 1
ATOM 758 C CA . PHE A 1 95 ? -5.52 9.969 21.859 1 98.44 95 PHE A CA 1
ATOM 759 C C . PHE A 1 95 ? -6.73 9.086 22.125 1 98.44 95 PHE A C 1
ATOM 761 O O . PHE A 1 95 ? -7.301 9.109 23.203 1 98.44 95 PHE A O 1
ATOM 768 N N . PHE A 1 96 ? -7.176 8.336 21.062 1 98.5 96 PHE A N 1
ATOM 769 C CA . PHE A 1 96 ? -8.367 7.512 21.219 1 98.5 96 PHE A CA 1
ATOM 770 C C . PHE A 1 96 ? -8.031 6.227 21.969 1 98.5 96 PHE A C 1
ATOM 772 O O . PHE A 1 96 ? -6.969 5.637 21.766 1 98.5 96 PHE A O 1
ATOM 779 N N . PRO A 1 97 ? -8.969 5.82 22.828 1 95.5 97 PRO A N 1
ATOM 780 C CA . PRO A 1 97 ? -8.758 4.539 23.5 1 95.5 97 PRO A CA 1
ATOM 781 C C . PRO A 1 97 ? -8.773 3.354 22.531 1 95.5 97 PRO A C 1
ATOM 783 O O . PRO A 1 97 ? -9.43 3.414 21.484 1 95.5 97 PRO A O 1
ATOM 786 N N . LYS A 1 98 ? -8.094 2.371 22.859 1 91.56 98 LYS A N 1
ATOM 787 C CA . LYS A 1 98 ? -8.109 1.145 22.062 1 91.56 98 LYS A CA 1
ATOM 788 C C . LYS A 1 98 ? -9.398 0.355 22.312 1 91.56 98 LYS A C 1
ATOM 790 O O . LYS A 1 98 ? -9.984 0.435 23.391 1 91.56 98 LYS A O 1
ATOM 795 N N . GLY A 1 99 ? -9.805 -0.324 21.344 1 89.12 99 GLY A N 1
ATOM 796 C CA . GLY A 1 99 ? -10.969 -1.179 21.469 1 89.12 99 GLY A CA 1
ATOM 797 C C . GLY A 1 99 ? -12.266 -0.485 21.094 1 89.12 99 GLY A C 1
ATOM 798 O O . GLY A 1 99 ? -12.258 0.483 20.328 1 89.12 99 GLY A O 1
ATOM 799 N N . GLY A 1 100 ? -13.461 -1.088 21.453 1 92.19 100 GLY A N 1
ATOM 800 C CA . GLY A 1 100 ? -14.766 -0.605 21.031 1 92.19 100 GLY A CA 1
ATOM 801 C C . GLY A 1 100 ? -15.344 -1.366 19.859 1 92.19 100 GLY A C 1
ATOM 802 O O . GLY A 1 100 ? -14.758 -2.35 19.406 1 92.19 100 GLY A O 1
ATOM 803 N N . SER A 1 101 ? -16.5 -0.885 19.516 1 95.69 101 SER A N 1
ATOM 804 C CA . SER A 1 101 ? -17.125 -1.527 18.359 1 95.69 101 SER A CA 1
ATOM 805 C C . SER A 1 101 ? -16.297 -1.317 17.094 1 95.69 101 SER A C 1
ATOM 807 O O . SER A 1 101 ? -15.484 -0.401 17.031 1 95.69 101 SER A O 1
ATOM 809 N N . ARG A 1 102 ? -16.531 -2.088 16.141 1 95 102 ARG A N 1
ATOM 810 C CA . ARG A 1 102 ? -15.867 -1.983 14.836 1 95 102 ARG A CA 1
ATOM 811 C C . ARG A 1 102 ? -16.094 -0.607 14.219 1 95 102 ARG A C 1
ATOM 813 O O . ARG A 1 102 ? -15.164 -0.013 13.664 1 95 102 ARG A O 1
ATOM 820 N N . THR A 1 103 ? -17.297 -0.122 14.328 1 96.19 103 THR A N 1
ATOM 821 C CA . THR A 1 103 ? -17.609 1.193 13.789 1 96.19 103 THR A CA 1
ATOM 822 C C . THR A 1 103 ? -16.859 2.287 14.531 1 96.19 103 THR A C 1
ATOM 824 O O . THR A 1 103 ? -16.344 3.229 13.914 1 96.19 103 THR A O 1
ATOM 827 N N . THR A 1 104 ? -16.797 2.141 15.797 1 97.19 104 THR A N 1
ATOM 828 C CA . THR A 1 104 ? -16.047 3.105 16.594 1 97.19 104 THR A CA 1
ATOM 829 C C . THR A 1 104 ? -14.578 3.125 16.172 1 97.19 104 THR A C 1
ATOM 831 O O . THR A 1 104 ? -13.984 4.195 16.016 1 97.19 104 THR A O 1
ATOM 834 N N . GLN A 1 105 ? -14.016 1.97 16 1 97.81 105 GLN A N 1
ATOM 835 C CA . GLN A 1 105 ? -12.625 1.863 15.578 1 97.81 105 GLN A CA 1
ATOM 836 C C . GLN A 1 105 ? -12.422 2.506 14.211 1 97.81 105 GLN A C 1
ATOM 838 O O . GLN A 1 105 ? -11.43 3.203 13.992 1 97.81 105 GLN A O 1
ATOM 843 N N . LEU A 1 106 ? -13.352 2.229 13.328 1 98.5 106 LEU A N 1
ATOM 844 C CA . LEU A 1 106 ? -13.297 2.834 12 1 98.5 106 LEU A CA 1
ATOM 845 C C . LEU A 1 106 ? -13.305 4.355 12.094 1 98.5 106 LEU A C 1
ATOM 847 O O . LEU A 1 106 ? -12.461 5.027 11.5 1 98.5 106 LEU A O 1
ATOM 851 N N . VAL A 1 107 ? -14.203 4.891 12.82 1 98.69 107 VAL A N 1
ATOM 852 C CA . VAL A 1 107 ? -14.352 6.336 12.961 1 98.69 107 VAL A CA 1
ATOM 853 C C . VAL A 1 107 ? -13.062 6.934 13.531 1 98.69 107 VAL A C 1
ATOM 855 O O . VAL A 1 107 ? -12.578 7.957 13.039 1 98.69 107 VAL A O 1
ATOM 858 N N . HIS A 1 108 ? -12.484 6.32 14.57 1 98.75 108 HIS A N 1
ATOM 859 C CA . HIS A 1 108 ? -11.234 6.797 15.156 1 98.75 108 HIS A CA 1
ATOM 860 C C . HIS A 1 108 ? -10.125 6.883 14.117 1 98.75 108 HIS A C 1
ATOM 862 O O . HIS A 1 108 ? -9.43 7.895 14.023 1 98.75 108 HIS A O 1
ATOM 868 N N . ARG A 1 109 ? -9.969 5.902 13.328 1 98.69 109 ARG A N 1
ATOM 869 C CA . ARG A 1 109 ? -8.914 5.863 12.312 1 98.69 109 ARG A CA 1
ATOM 870 C C . ARG A 1 109 ? -9.156 6.918 11.234 1 98.69 109 ARG A C 1
ATOM 872 O O . ARG A 1 109 ? -8.211 7.539 10.75 1 98.69 109 ARG A O 1
ATOM 879 N N . LEU A 1 110 ? -10.414 7.07 10.883 1 98.94 110 LEU A N 1
ATOM 880 C CA . LEU A 1 110 ? -10.75 8.078 9.883 1 98.94 110 LEU A CA 1
ATOM 881 C C . LEU A 1 110 ? -10.453 9.477 10.398 1 98.94 110 LEU A C 1
ATOM 883 O O . LEU A 1 110 ? -9.969 10.336 9.656 1 98.94 110 LEU A O 1
ATOM 887 N N . LEU A 1 111 ? -10.727 9.703 11.641 1 98.88 111 LEU A N 1
ATOM 888 C CA . LEU A 1 111 ? -10.453 11.008 12.227 1 98.88 111 LEU A CA 1
ATOM 889 C C . LEU A 1 111 ? -8.953 11.266 12.312 1 98.88 111 LEU A C 1
ATOM 891 O O . LEU A 1 111 ? -8.492 12.383 12.062 1 98.88 111 LEU A O 1
ATOM 895 N N . TYR A 1 112 ? -8.164 10.258 12.688 1 98.81 112 TYR A N 1
ATOM 896 C CA . TYR A 1 112 ? -6.715 10.398 12.664 1 98.81 112 TYR A CA 1
ATOM 897 C C . TYR A 1 112 ? -6.23 10.758 11.258 1 98.81 112 TYR A C 1
ATOM 899 O O . TYR A 1 112 ? -5.426 11.68 11.094 1 98.81 112 TYR A O 1
ATOM 907 N N . ALA A 1 113 ? -6.723 10 10.273 1 98.81 113 ALA A N 1
ATOM 908 C CA . ALA A 1 113 ? -6.32 10.25 8.891 1 98.81 113 ALA A CA 1
ATOM 909 C C . ALA A 1 113 ? -6.688 11.664 8.453 1 98.81 113 ALA A C 1
ATOM 911 O O . ALA A 1 113 ? -5.883 12.352 7.824 1 98.81 113 ALA A O 1
ATOM 912 N N . ALA A 1 114 ? -7.898 12.086 8.812 1 98.75 114 ALA A N 1
ATOM 913 C CA . ALA A 1 114 ? -8.352 13.43 8.477 1 98.75 114 ALA A CA 1
ATOM 914 C C . ALA A 1 114 ? -7.418 14.484 9.062 1 98.75 114 ALA A C 1
ATOM 916 O O . ALA A 1 114 ? -7.035 15.438 8.383 1 98.75 114 ALA A O 1
ATOM 917 N N . LEU A 1 115 ? -7.051 14.305 10.297 1 98.62 115 LEU A N 1
ATOM 918 C CA . LEU A 1 115 ? -6.223 15.289 10.977 1 98.62 115 L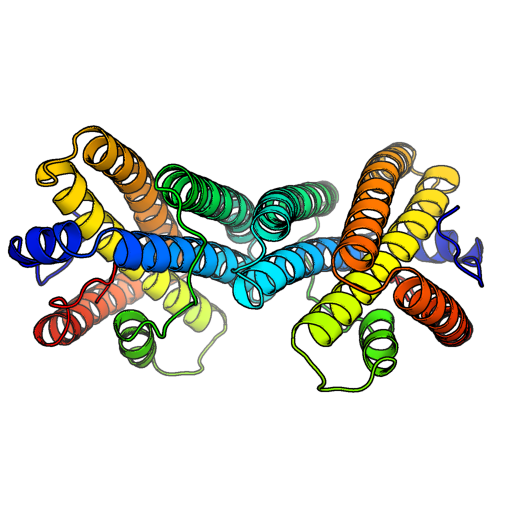EU A CA 1
ATOM 919 C C . LEU A 1 115 ? -4.824 15.336 10.375 1 98.62 115 LEU A C 1
ATOM 921 O O . LEU A 1 115 ? -4.258 16.406 10.188 1 98.62 115 LEU A O 1
ATOM 925 N N . ILE A 1 116 ? -4.27 14.195 10.07 1 98.44 116 ILE A N 1
ATOM 926 C CA . ILE A 1 116 ? -2.939 14.125 9.469 1 98.44 116 ILE A CA 1
ATOM 927 C C . ILE A 1 116 ? -2.947 14.82 8.109 1 98.44 116 ILE A C 1
ATOM 929 O O . ILE A 1 116 ? -2.033 15.586 7.793 1 98.44 116 ILE A O 1
ATOM 933 N N . GLU A 1 117 ? -3.99 14.617 7.316 1 98.5 117 GLU A N 1
ATOM 934 C CA . GLU A 1 117 ? -4.129 15.312 6.043 1 98.5 117 GLU A CA 1
ATOM 935 C C . GLU A 1 117 ? -4.262 16.828 6.246 1 98.5 117 GLU A C 1
ATOM 937 O O . GLU A 1 117 ? -3.723 17.609 5.465 1 98.5 117 GLU A O 1
ATOM 942 N N . ALA A 1 118 ? -5.055 17.172 7.25 1 98 118 ALA A N 1
ATOM 943 C CA . ALA A 1 118 ? -5.23 18.594 7.539 1 98 118 ALA A CA 1
ATOM 944 C C . ALA A 1 118 ? -3.895 19.266 7.844 1 98 118 ALA A C 1
ATOM 946 O O . ALA A 1 118 ? -3.602 20.344 7.332 1 98 118 ALA A O 1
ATOM 947 N N . ARG A 1 119 ? -3.066 18.641 8.703 1 97.12 119 ARG A N 1
ATOM 948 C CA . ARG A 1 119 ? -1.749 19.188 9.023 1 97.12 119 ARG A CA 1
ATOM 949 C C . ARG A 1 119 ? -0.863 19.234 7.785 1 97.12 119 ARG A C 1
ATOM 951 O O . ARG A 1 119 ? -0.164 20.234 7.562 1 97.12 119 ARG A O 1
ATOM 958 N N . SER A 1 120 ? -0.901 18.172 6.969 1 97.44 120 SER A N 1
ATOM 959 C CA . SER A 1 120 ? -0.16 18.188 5.715 1 97.44 120 SER A CA 1
ATOM 960 C C . SER A 1 120 ? -0.594 19.344 4.832 1 97.44 120 SER A C 1
ATOM 962 O O . SER A 1 120 ? 0.246 20.062 4.277 1 97.44 120 SER A O 1
ATOM 964 N N . CYS A 1 121 ? -1.859 19.5 4.719 1 97.62 121 CYS A N 1
ATOM 965 C CA . CYS A 1 121 ? -2.412 20.578 3.904 1 97.62 121 CYS A CA 1
ATOM 966 C C . CYS A 1 121 ? -1.911 21.938 4.379 1 97.62 121 CYS A C 1
ATOM 968 O O . CYS A 1 121 ? -1.444 22.75 3.578 1 97.62 121 CYS A O 1
ATOM 970 N N . GLU A 1 122 ? -1.982 22.234 5.648 1 97 122 GLU A N 1
ATOM 971 C CA . GLU A 1 122 ? -1.553 23.516 6.227 1 97 122 GLU A CA 1
ATOM 972 C C . GLU A 1 122 ? -0.063 23.75 5.992 1 97 122 GLU A C 1
ATOM 974 O O . GLU A 1 122 ? 0.346 24.859 5.633 1 97 122 GLU A O 1
ATOM 979 N N . ARG A 1 123 ? 0.731 22.719 6.203 1 96.38 123 ARG A N 1
ATOM 980 C CA . ARG A 1 123 ? 2.174 22.844 6.023 1 96.38 123 ARG A CA 1
ATOM 981 C C . ARG A 1 123 ? 2.527 23.047 4.555 1 96.38 123 ARG A C 1
ATOM 983 O O . ARG A 1 123 ? 3.414 23.844 4.227 1 96.38 123 ARG A O 1
ATOM 990 N N . PHE A 1 124 ? 1.843 22.312 3.68 1 97.94 124 PHE A N 1
ATOM 991 C CA . PHE A 1 124 ? 2.107 22.469 2.252 1 97.94 124 PHE A CA 1
ATOM 992 C C . PHE A 1 124 ? 1.676 23.844 1.762 1 97.94 124 PHE A C 1
ATOM 994 O O . PHE A 1 124 ? 2.303 24.406 0.866 1 97.94 124 PHE A O 1
ATOM 1001 N N . ARG A 1 125 ? 0.55 24.375 2.332 1 96.81 125 ARG A N 1
ATOM 1002 C CA . ARG A 1 125 ? 0.164 25.75 2.018 1 96.81 125 ARG A CA 1
ATOM 1003 C C . ARG A 1 125 ? 1.283 26.719 2.365 1 96.81 125 ARG A C 1
ATOM 1005 O O . ARG A 1 125 ? 1.642 27.578 1.553 1 96.81 125 ARG A O 1
ATOM 1012 N N . LEU A 1 126 ? 1.818 26.562 3.557 1 96.31 126 LEU A N 1
ATOM 1013 C CA . LEU A 1 126 ? 2.898 27.438 4 1 96.31 126 LEU A CA 1
ATOM 1014 C C . LEU A 1 126 ? 4.098 27.344 3.066 1 96.31 126 LEU A C 1
ATOM 1016 O O . LEU A 1 126 ? 4.688 28.359 2.699 1 96.31 126 LEU A O 1
ATOM 1020 N N . LEU A 1 127 ? 4.484 26.141 2.699 1 97.44 127 LEU A N 1
ATOM 1021 C CA . LEU A 1 127 ? 5.59 25.938 1.768 1 97.44 127 LEU A CA 1
ATOM 1022 C C . LEU A 1 127 ? 5.281 26.578 0.417 1 97.44 127 LEU A C 1
ATOM 1024 O O . LEU A 1 127 ? 6.137 27.25 -0.162 1 97.44 127 LEU A O 1
ATOM 1028 N N . SER A 1 128 ? 4.078 26.359 -0.062 1 97.94 128 SER A N 1
ATOM 1029 C CA . SER A 1 128 ? 3.674 26.906 -1.356 1 97.94 128 SER A CA 1
ATOM 1030 C C . SER A 1 128 ? 3.77 28.422 -1.379 1 97.94 128 SER A C 1
ATOM 1032 O O . SER A 1 128 ? 4.062 29.016 -2.418 1 97.94 128 SER A O 1
ATOM 1034 N N . GLU A 1 129 ? 3.648 29.078 -0.264 1 97.88 129 GLU A N 1
ATOM 1035 C CA . GLU A 1 129 ? 3.576 30.531 -0.181 1 97.88 129 GLU A CA 1
ATOM 1036 C C . GLU A 1 129 ? 4.949 31.141 0.099 1 97.88 129 GLU A C 1
ATOM 1038 O O . GLU A 1 129 ? 5.223 32.281 -0.293 1 97.88 129 GLU A O 1
ATOM 1043 N N . GLN A 1 130 ? 5.797 30.312 0.675 1 97.38 130 GLN A N 1
ATOM 1044 C CA . GLN A 1 130 ? 6.93 31 1.281 1 97.38 130 GLN A CA 1
ATOM 1045 C C . GLN A 1 130 ? 8.258 30.469 0.748 1 97.38 130 GLN A C 1
ATOM 1047 O O . GLN A 1 130 ? 9.297 31.094 0.926 1 97.38 130 GLN A O 1
ATOM 1052 N N . LEU A 1 131 ? 8.258 29.344 0.12 1 97.19 131 LEU A N 1
ATOM 1053 C CA . LEU A 1 131 ? 9.508 28.812 -0.407 1 97.19 131 LEU A CA 1
ATOM 1054 C C . LEU A 1 131 ? 10.094 29.75 -1.462 1 97.19 131 LEU A C 1
ATOM 1056 O O . LEU A 1 131 ? 9.359 30.297 -2.291 1 97.19 131 LEU A O 1
ATOM 1060 N N . GLN A 1 132 ? 11.375 29.922 -1.478 1 96.44 132 GLN A N 1
ATOM 1061 C CA . GLN A 1 132 ? 12.055 30.734 -2.479 1 96.44 132 GLN A CA 1
ATOM 1062 C C . GLN A 1 132 ? 12.078 30.031 -3.836 1 96.44 132 GLN A C 1
ATOM 1064 O O . GLN A 1 132 ? 11.93 30.672 -4.875 1 96.44 132 GLN A O 1
ATOM 1069 N N . ASP A 1 133 ? 12.312 28.766 -3.799 1 96.38 133 ASP A N 1
ATOM 1070 C CA . ASP A 1 133 ? 12.25 27.969 -5.02 1 96.38 133 ASP A CA 1
ATOM 1071 C C . ASP A 1 133 ? 10.828 27.922 -5.57 1 96.38 133 ASP A C 1
ATOM 1073 O O . ASP A 1 133 ? 9.992 27.156 -5.082 1 96.38 133 ASP A O 1
ATOM 1077 N N . LYS A 1 134 ? 10.578 28.547 -6.648 1 97.25 134 LYS A N 1
ATOM 1078 C CA . LYS A 1 134 ? 9.219 28.734 -7.156 1 97.25 134 LYS A CA 1
ATOM 1079 C C . LYS A 1 134 ? 8.672 27.422 -7.719 1 97.25 134 LYS A C 1
ATOM 1081 O O . LYS A 1 134 ? 7.469 27.156 -7.633 1 97.25 134 LYS A O 1
ATOM 1086 N N . GLU A 1 135 ? 9.508 26.672 -8.281 1 97.06 135 GLU A N 1
ATOM 1087 C CA . GLU A 1 135 ? 9.07 25.375 -8.789 1 97.06 135 GLU A CA 1
ATOM 1088 C C . GLU A 1 135 ? 8.609 24.469 -7.648 1 97.06 135 GLU A C 1
ATOM 1090 O O . GLU A 1 135 ? 7.566 23.828 -7.746 1 97.06 135 GLU A O 1
ATOM 1095 N N . LEU A 1 136 ? 9.383 24.484 -6.633 1 97.5 136 LEU A N 1
ATOM 1096 C CA . LEU A 1 136 ? 9.023 23.688 -5.465 1 97.5 136 LEU A CA 1
ATOM 1097 C C . LEU A 1 136 ? 7.777 24.25 -4.785 1 97.5 136 LEU A C 1
ATOM 1099 O O . LEU A 1 136 ? 6.93 23.484 -4.309 1 97.5 136 LEU A O 1
ATOM 1103 N N . ALA A 1 137 ? 7.637 25.5 -4.707 1 98.12 137 ALA A N 1
ATOM 1104 C CA . ALA A 1 137 ? 6.445 26.141 -4.156 1 98.12 137 ALA A CA 1
ATOM 1105 C C . ALA A 1 137 ? 5.195 25.734 -4.93 1 98.12 137 ALA A C 1
ATOM 1107 O O . ALA A 1 137 ? 4.176 25.391 -4.332 1 98.12 137 ALA A O 1
ATOM 1108 N N . ASP A 1 138 ? 5.328 25.719 -6.223 1 98.44 138 ASP A N 1
ATOM 1109 C CA . ASP A 1 138 ? 4.207 25.328 -7.07 1 98.44 138 ASP A CA 1
ATOM 1110 C C . ASP A 1 138 ? 3.859 23.844 -6.855 1 98.44 138 ASP A C 1
ATOM 1112 O O . ASP A 1 138 ? 2.686 23.484 -6.852 1 98.44 138 ASP A O 1
ATOM 1116 N N . PHE A 1 139 ? 4.891 23.094 -6.742 1 98.44 139 PHE A N 1
ATOM 1117 C CA . PHE A 1 139 ? 4.727 21.672 -6.445 1 98.44 139 PHE A CA 1
ATOM 1118 C C . PHE A 1 139 ? 3.898 21.484 -5.184 1 98.44 139 PHE A C 1
ATOM 1120 O O . PHE A 1 139 ? 2.928 20.719 -5.184 1 98.44 139 PHE A O 1
ATOM 1127 N N . TYR A 1 140 ? 4.188 22.188 -4.148 1 98.44 140 TYR A N 1
ATOM 1128 C CA . TYR A 1 140 ? 3.502 22.016 -2.873 1 98.44 140 TYR A CA 1
ATOM 1129 C C . TYR A 1 140 ? 2.109 22.641 -2.918 1 98.44 140 TYR A C 1
ATOM 1131 O O . TYR A 1 140 ? 1.205 22.203 -2.203 1 98.44 140 TYR A O 1
ATOM 1139 N N . HIS A 1 141 ? 1.89 23.625 -3.75 1 98.56 141 HIS A N 1
ATOM 1140 C CA . HIS A 1 141 ? 0.547 24.172 -3.93 1 98.56 141 HIS A CA 1
ATOM 1141 C C . HIS A 1 141 ? -0.406 23.109 -4.469 1 98.56 141 HIS A C 1
ATOM 1143 O O . HIS A 1 141 ? -1.524 22.969 -3.971 1 98.56 141 HIS A O 1
ATOM 1149 N N . LYS A 1 142 ? 0.057 22.391 -5.465 1 98.31 142 LYS A N 1
ATOM 1150 C CA . LYS A 1 142 ? -0.767 21.344 -6.055 1 98.31 142 LYS A CA 1
ATOM 1151 C C . LYS A 1 142 ? -1.062 20.25 -5.039 1 98.31 142 LYS A C 1
ATOM 1153 O O . LYS A 1 142 ? -2.189 19.75 -4.957 1 98.31 142 LYS A O 1
ATOM 1158 N N . LEU A 1 143 ? -0.026 19.891 -4.301 1 98.5 143 LEU A N 1
ATOM 1159 C CA . LEU A 1 143 ? -0.212 18.828 -3.305 1 98.5 143 LEU A CA 1
ATOM 1160 C C . LEU A 1 143 ? -1.146 19.297 -2.193 1 98.5 143 LEU A C 1
ATOM 1162 O O . LEU A 1 143 ? -1.919 18.5 -1.652 1 98.5 143 LEU A O 1
ATOM 1166 N N . MET A 1 144 ? -1.063 20.578 -1.835 1 98.12 144 MET A N 1
ATOM 1167 C CA . MET A 1 144 ? -1.947 21.156 -0.829 1 98.12 144 MET A CA 1
ATOM 1168 C C . MET A 1 144 ? -3.41 20.938 -1.197 1 98.12 144 MET A C 1
ATOM 1170 O O . MET A 1 144 ? -4.219 20.562 -0.347 1 98.12 144 MET A O 1
ATOM 1174 N N . ILE A 1 145 ? -3.779 21.156 -2.445 1 98.06 145 ILE A N 1
ATOM 1175 C CA . ILE A 1 145 ? -5.152 21.016 -2.924 1 98.06 145 ILE A CA 1
ATOM 1176 C C . ILE A 1 145 ? -5.598 19.562 -2.779 1 98.06 145 ILE A C 1
ATOM 1178 O O . ILE A 1 145 ? -6.699 19.281 -2.297 1 98.06 145 ILE A O 1
ATOM 1182 N N . SER A 1 146 ? -4.734 18.609 -3.17 1 98.19 146 SER A N 1
ATOM 1183 C CA . SER A 1 146 ? -5.031 17.188 -3.031 1 98.19 146 SER A CA 1
ATOM 1184 C C . SER A 1 146 ? -5.262 16.812 -1.572 1 98.19 146 SER A C 1
ATOM 1186 O O . SER A 1 146 ? -6.219 16.109 -1.253 1 98.19 146 SER A O 1
ATOM 1188 N N . GLU A 1 147 ? -4.43 17.344 -0.685 1 98.19 147 GLU A N 1
ATOM 1189 C CA . GLU A 1 147 ? -4.539 17.016 0.732 1 98.19 147 GLU A CA 1
ATOM 1190 C C . GLU A 1 147 ? -5.844 17.547 1.324 1 98.19 147 GLU A C 1
ATOM 1192 O O . GLU A 1 147 ? -6.426 16.922 2.213 1 98.19 147 GLU A O 1
ATOM 1197 N N . ALA A 1 148 ? -6.23 18.703 0.882 1 98.06 148 ALA A N 1
ATOM 1198 C CA . ALA A 1 148 ? -7.508 19.25 1.331 1 98.06 148 ALA A CA 1
ATOM 1199 C C . ALA A 1 148 ? -8.664 18.312 0.977 1 98.06 148 ALA A C 1
ATOM 1201 O O . ALA A 1 148 ? -9.578 18.109 1.778 1 98.06 148 ALA A O 1
ATOM 1202 N N . GLY A 1 149 ? -8.586 17.812 -0.25 1 98.44 149 GLY A N 1
ATOM 1203 C CA . GLY A 1 149 ? -9.586 16.828 -0.665 1 98.44 149 GLY A CA 1
ATOM 1204 C C . GLY A 1 149 ? -9.57 15.57 0.183 1 98.44 149 GLY A C 1
ATOM 1205 O O . GLY A 1 149 ? -10.633 15.062 0.559 1 98.44 149 GLY A O 1
ATOM 1206 N N . HIS A 1 150 ? -8.391 15.031 0.509 1 98.88 150 HIS A N 1
ATOM 1207 C CA . HIS A 1 150 ? -8.266 13.844 1.349 1 98.88 150 HIS A CA 1
ATOM 1208 C C . HIS A 1 150 ? -8.836 14.094 2.742 1 98.88 150 HIS A C 1
ATOM 1210 O O . HIS A 1 150 ? -9.555 13.25 3.281 1 98.88 150 HIS A O 1
ATOM 1216 N N . TYR A 1 151 ? -8.477 15.305 3.275 1 98.5 151 TYR A N 1
ATOM 1217 C CA . TYR A 1 151 ? -9.008 15.727 4.57 1 98.5 151 TYR A CA 1
ATOM 1218 C C . TYR A 1 151 ? -10.531 15.664 4.578 1 98.5 151 TYR A C 1
ATOM 1220 O O . TYR A 1 151 ? -11.125 15.023 5.449 1 98.5 151 TYR A O 1
ATOM 1228 N N . THR A 1 152 ? -11.109 16.281 3.656 1 98.56 152 THR A N 1
ATOM 1229 C CA . THR A 1 152 ? -12.562 16.359 3.57 1 98.56 152 THR A CA 1
ATOM 1230 C C . THR A 1 152 ? -13.172 14.961 3.41 1 98.56 152 THR A C 1
ATOM 1232 O O . THR A 1 152 ? -14.164 14.633 4.059 1 98.56 152 THR A O 1
ATOM 1235 N N . MET A 1 153 ? -12.57 14.125 2.619 1 98.81 153 MET A N 1
ATOM 1236 C CA . MET A 1 153 ? -13.055 12.773 2.369 1 98.81 153 MET A CA 1
ATOM 1237 C C . MET A 1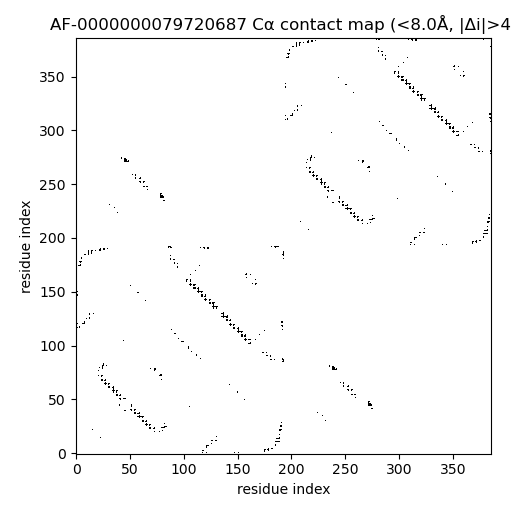 153 ? -13.07 11.953 3.656 1 98.81 153 MET A C 1
ATOM 1239 O O . MET A 1 153 ? -14.094 11.359 4.008 1 98.81 153 MET A O 1
ATOM 1243 N N . PHE A 1 154 ? -11.969 11.961 4.375 1 98.88 154 PHE A N 1
ATOM 1244 C CA . PHE A 1 154 ? -11.867 11.18 5.602 1 98.88 154 PHE A CA 1
ATOM 1245 C C . PHE A 1 154 ? -12.883 11.656 6.633 1 98.88 154 PHE A C 1
ATOM 1247 O O . PHE A 1 154 ? -13.547 10.852 7.281 1 98.88 154 PHE A O 1
ATOM 1254 N N . LEU A 1 155 ? -12.984 12.961 6.781 1 98.69 155 LEU A N 1
ATOM 1255 C CA . LEU A 1 155 ? -13.906 13.516 7.766 1 98.69 155 LEU A CA 1
ATOM 1256 C C . LEU A 1 155 ? -15.352 13.18 7.398 1 98.69 155 LEU A C 1
ATOM 1258 O O . LEU A 1 155 ? -16.156 12.836 8.273 1 98.69 155 LEU A O 1
ATOM 1262 N N . ASN A 1 156 ? -15.672 13.297 6.117 1 98.75 156 ASN A N 1
ATOM 1263 C CA . ASN A 1 156 ? -17.016 12.961 5.656 1 98.75 156 ASN A CA 1
ATOM 1264 C C . ASN A 1 156 ? -17.344 11.492 5.902 1 98.75 156 ASN A C 1
ATOM 1266 O O . ASN A 1 156 ? -18.469 11.164 6.289 1 98.75 156 ASN A O 1
ATOM 1270 N N . PHE A 1 157 ? -16.422 10.578 5.676 1 98.94 157 PHE A N 1
ATOM 1271 C CA . PHE A 1 157 ? -16.641 9.164 5.953 1 98.94 157 PHE A CA 1
ATOM 1272 C C . PHE A 1 157 ? -16.859 8.938 7.445 1 98.94 157 PHE A C 1
ATOM 1274 O O . PHE A 1 157 ? -17.703 8.133 7.84 1 98.94 157 PHE A O 1
ATOM 1281 N N . ALA A 1 158 ? -16.047 9.609 8.289 1 98.88 158 ALA A N 1
ATOM 1282 C CA . ALA A 1 158 ? -16.234 9.484 9.734 1 98.88 158 ALA A CA 1
ATOM 1283 C C . ALA A 1 158 ? -17.656 9.883 10.133 1 98.88 158 ALA A C 1
ATOM 1285 O O . ALA A 1 158 ? -18.312 9.188 10.914 1 98.88 158 ALA A O 1
ATOM 1286 N N . ARG A 1 159 ? -18.094 10.992 9.578 1 98.75 159 ARG A N 1
ATOM 1287 C CA . ARG A 1 159 ? -19.422 11.523 9.891 1 98.75 159 ARG A CA 1
ATOM 1288 C C . ARG A 1 159 ? -20.516 10.641 9.297 1 98.75 159 ARG A C 1
ATOM 1290 O O . ARG A 1 159 ? -21.609 10.523 9.875 1 98.75 159 ARG A O 1
ATOM 1297 N N . LYS A 1 160 ? -20.297 10.016 8.195 1 98.62 160 LYS A N 1
ATOM 1298 C CA . LYS A 1 160 ? -21.25 9.133 7.527 1 98.62 160 LYS A CA 1
ATOM 1299 C C . LYS A 1 160 ? -21.469 7.852 8.336 1 98.62 160 LYS A C 1
ATOM 1301 O O . LYS A 1 160 ? -22.594 7.371 8.461 1 98.62 160 LYS A O 1
ATOM 1306 N N . TYR A 1 161 ? -20.406 7.281 8.898 1 98.31 161 TYR A N 1
ATOM 1307 C CA . TYR A 1 161 ? -20.484 5.953 9.492 1 98.31 161 TYR A CA 1
ATOM 1308 C C . TYR A 1 161 ? -20.703 6.039 11 1 98.31 161 TYR A C 1
ATOM 1310 O O . TYR A 1 161 ? -21.125 5.07 11.625 1 98.31 161 TYR A O 1
ATOM 1318 N N . GLY A 1 162 ? -20.328 7.164 11.586 1 97.81 162 GLY A N 1
ATOM 1319 C CA . GLY A 1 162 ? -20.562 7.398 13 1 97.81 162 GLY A CA 1
ATOM 1320 C C . GLY A 1 162 ? -21.734 8.32 13.266 1 97.81 162 GLY A C 1
ATOM 1321 O O . GLY A 1 162 ? -22.344 8.844 12.328 1 97.81 162 GLY A O 1
ATOM 1322 N N . ASP A 1 163 ? -22.109 8.414 14.562 1 97.75 163 ASP A N 1
ATOM 1323 C CA . ASP A 1 163 ? -23.078 9.453 14.938 1 97.75 163 ASP A CA 1
ATOM 1324 C C . ASP A 1 163 ? -22.469 10.844 14.773 1 97.75 163 ASP A C 1
ATOM 1326 O O . ASP A 1 163 ? -21.438 11.156 15.375 1 97.75 163 ASP A O 1
ATOM 1330 N N . ARG A 1 164 ? -23.062 11.648 13.945 1 97.81 164 ARG A N 1
ATOM 1331 C CA . ARG A 1 164 ? -22.5 12.922 13.523 1 97.81 164 ARG A CA 1
ATOM 1332 C C . ARG A 1 164 ? -22.141 13.781 14.734 1 97.81 164 ARG A C 1
ATOM 1334 O O . ARG A 1 164 ? -21.047 14.367 14.781 1 97.81 164 ARG A O 1
ATOM 1341 N N . LYS A 1 165 ? -23.047 13.891 15.68 1 98.25 165 LYS A N 1
ATOM 1342 C CA . LYS A 1 165 ? -22.781 14.711 16.859 1 98.25 165 LYS A CA 1
ATOM 1343 C C . LYS A 1 165 ? -21.578 14.188 17.641 1 98.25 165 LYS A C 1
ATOM 1345 O O . LYS A 1 165 ? -20.719 14.961 18.047 1 98.25 165 LYS A O 1
ATOM 1350 N N . GLU A 1 166 ? -21.484 12.906 17.844 1 98.12 166 GLU A N 1
ATOM 1351 C CA . GLU A 1 166 ? -20.359 12.289 18.547 1 98.12 166 GLU A CA 1
ATOM 1352 C C . GLU A 1 166 ? -19.062 12.469 17.781 1 98.12 166 GLU A C 1
ATOM 1354 O O . GLU A 1 166 ? -18.016 12.75 18.391 1 98.12 166 GLU A O 1
ATOM 1359 N N . VAL A 1 167 ? -19.094 12.273 16.469 1 98.69 167 VAL A N 1
ATOM 1360 C CA . VAL A 1 167 ? -17.906 12.422 15.625 1 98.69 167 VAL A CA 1
ATOM 1361 C C . VAL A 1 167 ? -17.375 13.844 15.727 1 98.69 167 VAL A C 1
ATOM 1363 O O . VAL A 1 167 ? -16.156 14.047 15.867 1 98.69 167 VAL A O 1
ATOM 1366 N N . ASP A 1 168 ? -18.297 14.797 15.695 1 98.38 168 ASP A N 1
ATOM 1367 C CA . ASP A 1 168 ? -17.875 16.188 15.766 1 98.38 168 ASP A CA 1
ATOM 1368 C C . ASP A 1 168 ? -17.25 16.516 17.125 1 98.38 168 ASP A C 1
ATOM 1370 O O . ASP A 1 168 ? -16.297 17.281 17.203 1 98.38 168 ASP A O 1
ATOM 1374 N N . GLU A 1 169 ? -17.812 15.977 18.141 1 98.5 169 GLU A N 1
ATOM 1375 C CA . GLU A 1 169 ? -17.234 16.156 19.469 1 98.5 169 GLU A CA 1
ATOM 1376 C C . GLU A 1 169 ? -15.844 15.539 19.547 1 98.5 169 GLU A C 1
ATOM 1378 O O . GLU A 1 169 ? -14.914 16.156 20.078 1 98.5 169 GLU A O 1
ATOM 1383 N N . LYS A 1 170 ? -15.672 14.328 19.062 1 98.56 170 LYS A N 1
ATOM 1384 C CA . LYS A 1 170 ? -14.383 13.656 19.016 1 98.56 170 LYS A CA 1
ATOM 1385 C C . LYS A 1 170 ? -13.375 14.453 18.203 1 98.56 170 LYS A C 1
ATOM 1387 O O . LYS A 1 170 ? -12.203 14.578 18.578 1 98.56 170 LYS A O 1
ATOM 1392 N N . TRP A 1 171 ? -13.883 14.945 17.047 1 98.62 171 TRP A N 1
ATOM 1393 C CA . TRP A 1 171 ? -13.023 15.727 16.156 1 98.62 171 TRP A CA 1
ATOM 1394 C C . TRP A 1 171 ? -12.484 16.969 16.859 1 98.62 171 TRP A C 1
ATOM 1396 O O . TRP A 1 171 ? -11.281 17.234 16.812 1 98.62 171 TRP A O 1
ATOM 1406 N N . ASP A 1 172 ? -13.359 17.688 17.562 1 98.31 172 ASP A N 1
ATOM 1407 C CA . ASP A 1 172 ? -12.969 18.891 18.266 1 98.31 172 ASP A CA 1
ATOM 1408 C C . ASP A 1 172 ? -11.961 18.578 19.375 1 98.31 172 ASP A C 1
ATOM 1410 O O . ASP A 1 172 ? -10.984 19.312 19.562 1 98.31 172 ASP A O 1
ATOM 1414 N N . ALA A 1 173 ? -12.188 17.547 20.062 1 98.62 173 ALA A N 1
ATOM 1415 C CA . ALA A 1 173 ? -11.266 17.125 21.109 1 98.62 173 ALA A CA 1
ATOM 1416 C C . ALA A 1 173 ? -9.906 16.734 20.531 1 98.62 173 ALA A C 1
ATOM 1418 O O . ALA A 1 173 ? -8.859 17.047 21.109 1 98.62 173 ALA A O 1
ATOM 1419 N N . LEU A 1 174 ? -9.922 16.031 19.453 1 98.62 174 LEU A N 1
ATOM 1420 C CA . LEU A 1 174 ? -8.695 15.609 18.781 1 98.62 174 LEU A CA 1
ATOM 1421 C C . LEU A 1 174 ? -7.898 16.812 18.297 1 98.62 174 LEU A C 1
ATOM 1423 O O . LEU A 1 174 ? -6.672 16.844 18.438 1 98.62 174 LEU A O 1
ATOM 1427 N N . LEU A 1 175 ? -8.609 17.797 17.75 1 98.31 175 LEU A N 1
ATOM 1428 C CA . LEU A 1 175 ? -7.957 19.031 17.312 1 98.31 175 LEU A CA 1
ATOM 1429 C C . LEU A 1 175 ? -7.262 19.719 18.484 1 98.31 175 LEU A C 1
ATOM 1431 O O . LEU A 1 175 ? -6.145 20.219 18.328 1 98.31 175 LEU A O 1
ATOM 1435 N N . THR A 1 176 ? -7.926 19.766 19.594 1 98.12 176 THR A N 1
ATOM 1436 C CA . THR A 1 176 ? -7.348 20.359 20.797 1 98.12 176 THR A CA 1
ATOM 1437 C C . THR A 1 176 ? -6.117 19.594 21.25 1 98.12 176 THR A C 1
ATOM 1439 O O . THR A 1 176 ? -5.094 20.188 21.594 1 98.12 176 THR A O 1
ATOM 1442 N N . TYR A 1 177 ? -6.234 18.312 21.266 1 98 177 TYR A N 1
ATOM 1443 C CA . TYR A 1 177 ? -5.117 17.453 21.625 1 98 177 TYR A CA 1
ATOM 1444 C C . TYR A 1 177 ? -3.939 17.656 20.688 1 98 177 TYR A C 1
ATOM 1446 O O . TYR A 1 177 ? -2.791 17.75 21.125 1 98 177 TYR A O 1
ATOM 1454 N N . GLU A 1 178 ? -4.23 17.719 19.391 1 97.56 178 GLU A N 1
ATOM 1455 C CA . GLU A 1 178 ? -3.197 17.922 18.375 1 97.56 178 GLU A CA 1
ATOM 1456 C C . GLU A 1 178 ? -2.469 19.25 18.578 1 97.56 178 GLU A C 1
ATOM 1458 O O . GLU A 1 178 ? -1.256 19.328 18.375 1 97.56 178 GLU A O 1
ATOM 1463 N N . ALA A 1 179 ? -3.154 20.266 18.969 1 96.5 179 ALA A N 1
ATOM 1464 C CA . ALA A 1 179 ? -2.527 21.547 19.234 1 96.5 179 ALA A CA 1
ATOM 1465 C C . ALA A 1 179 ? -1.497 21.422 20.359 1 96.5 179 ALA A C 1
ATOM 1467 O O . ALA A 1 179 ? -0.447 22.078 20.312 1 96.5 179 ALA A O 1
ATOM 1468 N N . ALA A 1 180 ? -1.807 20.641 21.312 1 95.94 180 ALA A N 1
ATOM 1469 C CA . ALA A 1 180 ? -0.878 20.422 22.422 1 95.94 180 ALA A CA 1
ATOM 1470 C C . ALA A 1 180 ? 0.382 19.703 21.938 1 95.94 180 ALA A C 1
ATOM 1472 O O . ALA A 1 180 ? 1.484 20 22.406 1 95.94 180 ALA A O 1
ATOM 1473 N N . ILE A 1 181 ? 0.237 18.75 21.031 1 94.81 181 ILE A N 1
ATOM 1474 C CA . ILE A 1 181 ? 1.367 18.031 20.453 1 94.81 181 ILE A CA 1
ATOM 1475 C C . ILE A 1 181 ? 2.268 19 19.688 1 94.81 181 ILE A C 1
ATOM 1477 O O . ILE A 1 181 ? 3.494 18.922 19.797 1 94.81 181 ILE A O 1
ATOM 1481 N N . MET A 1 182 ? 1.636 19.953 18.984 1 93.38 182 MET A N 1
ATOM 1482 C CA . MET A 1 182 ? 2.355 20.844 18.094 1 93.38 182 MET A CA 1
ATOM 1483 C C . MET A 1 182 ? 3.139 21.891 18.875 1 93.38 182 MET A C 1
ATOM 1485 O O . MET A 1 182 ? 4.086 22.484 18.359 1 93.38 182 MET A O 1
ATOM 1489 N N . LYS A 1 183 ? 2.795 22.172 20.109 1 90.12 183 LYS A N 1
ATOM 1490 C CA . LYS A 1 183 ? 3.549 23.094 20.953 1 90.12 183 LYS A CA 1
ATOM 1491 C C . LYS A 1 183 ? 4.98 22.609 21.156 1 90.12 183 LYS A C 1
ATOM 1493 O O . LYS A 1 183 ? 5.906 23.422 21.266 1 90.12 183 LYS A O 1
ATOM 1498 N N . ASP A 1 184 ? 5.086 21.328 21.172 1 84.25 184 ASP A N 1
ATOM 1499 C CA . ASP A 1 184 ? 6.375 20.719 21.484 1 84.25 184 ASP A CA 1
ATOM 1500 C C . ASP A 1 184 ? 7.074 20.219 20.219 1 84.25 184 ASP A C 1
ATOM 1502 O O . ASP A 1 184 ? 8.234 19.812 20.25 1 84.25 184 ASP A O 1
ATOM 1506 N N . LEU A 1 185 ? 6.312 20.219 19.141 1 79.5 185 LEU A N 1
ATOM 1507 C CA . LEU A 1 185 ? 6.84 19.734 17.875 1 79.5 185 LEU A CA 1
ATOM 1508 C C . LEU A 1 185 ? 6.828 20.844 16.828 1 79.5 185 LEU A C 1
ATOM 1510 O O . LEU A 1 185 ? 6.445 21.984 17.125 1 79.5 185 LEU A O 1
ATOM 1514 N N . GLY A 1 186 ? 7.52 20.75 15.789 1 71.06 186 GLY A N 1
ATOM 1515 C CA . GLY A 1 186 ? 7.34 21.656 14.664 1 71.06 186 GLY A CA 1
ATOM 1516 C C . GLY A 1 186 ? 8.594 22.453 14.336 1 71.06 186 GLY A C 1
ATOM 1517 O O . GLY A 1 186 ? 8.586 23.266 13.406 1 71.06 186 GLY A O 1
ATOM 1518 N N . ASN A 1 187 ? 9.547 22.062 15.062 1 78.19 187 ASN A N 1
ATOM 1519 C CA . ASN A 1 187 ? 10.758 22.828 14.812 1 78.19 187 ASN A CA 1
ATOM 1520 C C . ASN A 1 187 ? 11.844 21.984 14.141 1 78.19 187 ASN A C 1
ATOM 1522 O O . ASN A 1 187 ? 13.023 22.328 14.172 1 78.19 187 ASN A O 1
ATOM 1526 N N . SER A 1 188 ? 11.406 20.844 13.688 1 84.38 188 SER A N 1
ATOM 1527 C CA . SER A 1 188 ? 12.336 19.984 12.969 1 84.38 188 SER A CA 1
ATOM 1528 C C . SER A 1 188 ? 11.992 19.906 11.484 1 84.38 188 SER A C 1
ATOM 1530 O O . SER A 1 188 ? 10.953 20.422 11.062 1 84.38 188 SER A O 1
ATOM 1532 N N . GLU A 1 189 ? 12.875 19.422 10.672 1 82.5 189 GLU A N 1
ATOM 1533 C CA . GLU A 1 189 ? 12.688 19.312 9.227 1 82.5 189 GLU A CA 1
ATOM 1534 C C . GLU A 1 189 ? 11.859 18.094 8.875 1 82.5 189 GLU A C 1
ATOM 1536 O O . GLU A 1 189 ? 12.305 17.219 8.117 1 82.5 189 GLU A O 1
ATOM 1541 N N . THR A 1 190 ? 10.664 18.031 9.453 1 90.19 190 THR A N 1
ATOM 1542 C CA . THR A 1 190 ? 9.68 16.969 9.195 1 90.19 190 THR A CA 1
ATOM 1543 C C . THR A 1 190 ? 8.359 17.578 8.719 1 90.19 190 THR A C 1
ATOM 1545 O O . THR A 1 190 ? 8.023 18.703 9.086 1 90.19 190 THR A O 1
ATOM 1548 N N . VAL A 1 191 ? 7.629 16.844 7.902 1 89.06 191 VAL A N 1
ATOM 1549 C CA . VAL A 1 191 ? 6.41 17.328 7.27 1 89.06 191 VAL A CA 1
ATOM 1550 C C . VAL A 1 191 ? 5.348 17.609 8.328 1 89.06 191 VAL A C 1
ATOM 1552 O O . VAL A 1 191 ? 4.641 18.609 8.258 1 89.06 191 VAL A O 1
ATOM 1555 N N . HIS A 1 192 ? 5.066 16.75 9.32 1 83.56 192 HIS A N 1
ATOM 1556 C CA . HIS A 1 192 ? 3.971 16.938 10.266 1 83.56 192 HIS A CA 1
ATOM 1557 C C . HIS A 1 192 ? 4.477 17.484 11.602 1 83.56 192 HIS A C 1
ATOM 1559 O O . HIS A 1 192 ? 3.807 18.281 12.242 1 83.56 192 HIS A O 1
ATOM 1565 N N . GLY A 1 193 ? 5.617 17.047 12.156 1 76.25 193 GLY A N 1
ATOM 1566 C CA . GLY A 1 193 ? 6.078 17.469 13.477 1 76.25 193 GLY A CA 1
ATOM 1567 C C . GLY A 1 193 ? 7.496 17.031 13.781 1 76.25 193 GLY A C 1
ATOM 1568 O O . GLY A 1 193 ? 8.062 16.203 13.062 1 76.25 193 GLY A O 1
ATOM 1569 N N . MET B 1 1 ? 8.914 -19.594 -20.312 1 74.06 1 MET B N 1
ATOM 1570 C CA . MET B 1 1 ? 8.461 -20.641 -19.391 1 74.06 1 MET B CA 1
ATOM 1571 C C . MET B 1 1 ? 8.656 -20.219 -17.938 1 74.06 1 MET B C 1
ATOM 1573 O O . MET B 1 1 ? 9.602 -19.5 -17.625 1 74.06 1 MET B O 1
ATOM 1577 N N . LEU B 1 2 ? 7.625 -20.125 -17.062 1 89.62 2 LEU B N 1
ATOM 1578 C CA . LEU B 1 2 ? 7.594 -19.688 -15.664 1 89.62 2 LEU B CA 1
ATOM 1579 C C . LEU B 1 2 ? 8.492 -20.562 -14.805 1 89.62 2 LEU B C 1
ATOM 1581 O O . LEU B 1 2 ? 8.852 -20.172 -13.688 1 89.62 2 LEU B O 1
ATOM 1585 N N . GLY B 1 3 ? 8.898 -21.719 -15.367 1 90.31 3 GLY B N 1
ATOM 1586 C CA . GLY B 1 3 ? 9.844 -22.609 -14.727 1 90.31 3 GLY B CA 1
ATOM 1587 C C . GLY B 1 3 ? 9.219 -23.453 -13.625 1 90.31 3 GLY B C 1
ATOM 1588 O O . GLY B 1 3 ? 9.914 -24.203 -12.938 1 90.31 3 GLY B O 1
ATOM 1589 N N . LEU B 1 4 ? 7.918 -23.375 -13.391 1 96.12 4 LEU B N 1
ATOM 1590 C CA . LEU B 1 4 ? 7.262 -24.141 -12.328 1 96.12 4 LEU B CA 1
ATOM 1591 C C . LEU B 1 4 ? 7.418 -25.641 -12.562 1 96.12 4 LEU B C 1
ATOM 1593 O O . LEU B 1 4 ? 7.309 -26.109 -13.695 1 96.12 4 LEU B O 1
ATOM 1597 N N . LYS B 1 5 ? 7.637 -26.391 -11.5 1 95.5 5 LYS B N 1
ATOM 1598 C CA . LYS B 1 5 ? 7.98 -27.812 -11.641 1 95.5 5 LYS B CA 1
ATOM 1599 C C . LYS B 1 5 ? 6.742 -28.688 -11.516 1 95.5 5 LYS B C 1
ATOM 1601 O O . LYS B 1 5 ? 6.742 -29.844 -11.961 1 95.5 5 LYS B O 1
ATOM 1606 N N . LEU B 1 6 ? 5.648 -28.219 -10.859 1 93.56 6 LEU B N 1
ATOM 1607 C CA . LEU B 1 6 ? 4.398 -28.953 -10.742 1 93.56 6 LEU B CA 1
ATOM 1608 C C . LEU B 1 6 ? 3.223 -28.109 -11.234 1 93.56 6 LEU B C 1
ATOM 1610 O O . LEU B 1 6 ? 2.812 -27.156 -10.578 1 93.56 6 LEU B O 1
ATOM 1614 N N . PRO B 1 7 ? 2.66 -28.516 -12.375 1 91.88 7 PRO B N 1
ATOM 1615 C CA . PRO B 1 7 ? 1.529 -27.734 -12.898 1 91.88 7 PRO B CA 1
ATOM 1616 C C . PRO B 1 7 ? 0.258 -27.922 -12.078 1 91.88 7 PRO B C 1
ATOM 1618 O O . PRO B 1 7 ? 0.096 -28.938 -11.398 1 91.88 7 PRO B O 1
ATOM 1621 N N . THR B 1 8 ? -0.613 -26.906 -12.117 1 92.69 8 THR B N 1
ATOM 1622 C CA . THR B 1 8 ? -1.909 -26.969 -11.445 1 92.69 8 THR B CA 1
ATOM 1623 C C . THR B 1 8 ? -2.783 -28.062 -12.078 1 92.69 8 THR B C 1
ATOM 1625 O O . THR B 1 8 ? -2.828 -28.188 -13.305 1 92.69 8 THR B O 1
ATOM 1628 N N . ASP B 1 9 ? -3.404 -28.859 -11.234 1 92 9 ASP B N 1
ATOM 1629 C CA . ASP B 1 9 ? -4.43 -29.766 -11.719 1 92 9 ASP B CA 1
ATOM 1630 C C . ASP B 1 9 ? -5.594 -29.016 -12.359 1 92 9 ASP B C 1
ATOM 1632 O O . ASP B 1 9 ? -6.223 -28.172 -11.703 1 92 9 ASP B O 1
ATOM 1636 N N . PRO B 1 10 ? -5.859 -29.297 -13.609 1 91.62 10 PRO B N 1
ATOM 1637 C CA . PRO B 1 10 ? -6.906 -28.547 -14.297 1 91.62 10 PRO B CA 1
ATOM 1638 C C . PRO B 1 10 ? -8.266 -28.656 -13.617 1 91.62 10 PRO B C 1
ATOM 1640 O O . PRO B 1 10 ? -9.141 -27.812 -13.82 1 91.62 10 PRO B O 1
ATOM 1643 N N . ARG B 1 11 ? -8.57 -29.734 -12.766 1 92.81 11 ARG B N 1
ATOM 1644 C CA . ARG B 1 11 ? -9.828 -29.891 -12.039 1 92.81 11 ARG B CA 1
ATOM 1645 C C . ARG B 1 11 ? -10.031 -28.766 -11.039 1 92.81 11 ARG B C 1
ATOM 1647 O O . ARG B 1 11 ? -11.141 -28.547 -10.562 1 92.81 11 ARG B O 1
ATOM 1654 N N . TRP B 1 12 ? -8.922 -28 -10.766 1 94.75 12 TRP B N 1
ATOM 1655 C CA . TRP B 1 12 ? -9 -26.859 -9.867 1 94.75 12 TRP B CA 1
ATOM 1656 C C . TRP B 1 12 ? -9.992 -25.828 -10.398 1 94.75 12 TRP B C 1
ATOM 1658 O O . TRP B 1 12 ? -10.68 -25.156 -9.617 1 94.75 12 TRP B O 1
ATOM 1668 N N . VAL B 1 13 ? -10.18 -25.719 -11.734 1 95.69 13 VAL B N 1
ATOM 1669 C CA . VAL B 1 13 ? -11.086 -24.75 -12.344 1 95.69 13 VAL B CA 1
ATOM 1670 C C . VAL B 1 13 ? -12.523 -25.062 -11.953 1 95.69 13 VAL B C 1
ATOM 1672 O O . VAL B 1 13 ? -13.336 -24.141 -11.75 1 95.69 13 VAL B O 1
ATOM 1675 N N . ASN B 1 14 ? -12.867 -26.328 -11.812 1 94.88 14 ASN B N 1
ATOM 1676 C CA . ASN B 1 14 ? -14.203 -26.719 -11.359 1 94.88 14 ASN B CA 1
ATOM 1677 C C . ASN B 1 14 ? -14.492 -26.188 -9.961 1 94.88 14 ASN B C 1
ATOM 1679 O O . ASN B 1 14 ? -15.617 -25.781 -9.664 1 94.88 14 ASN B O 1
ATOM 1683 N N . ILE B 1 15 ? -13.469 -26.297 -9.164 1 93.88 15 ILE B N 1
ATOM 1684 C CA . ILE B 1 15 ? -13.594 -25.766 -7.812 1 93.88 15 ILE B CA 1
ATOM 1685 C C . ILE B 1 15 ? -13.836 -24.266 -7.863 1 93.88 15 ILE B C 1
ATOM 1687 O O . ILE B 1 15 ? -14.695 -23.734 -7.152 1 93.88 15 ILE B O 1
ATOM 1691 N N . VAL B 1 16 ? -13.117 -23.562 -8.711 1 94.5 16 VAL B N 1
ATOM 1692 C CA . VAL B 1 16 ? -13.258 -22.125 -8.875 1 94.5 16 VAL B CA 1
ATOM 1693 C C . VAL B 1 16 ? -14.68 -21.797 -9.328 1 94.5 16 VAL B C 1
ATOM 1695 O O . VAL B 1 16 ? -15.336 -20.922 -8.766 1 94.5 16 VAL B O 1
ATOM 1698 N N . GLU B 1 17 ? -15.18 -22.531 -10.281 1 95.88 17 GLU B N 1
ATOM 1699 C CA . GLU B 1 17 ? -16.484 -22.25 -10.867 1 95.88 17 GLU B CA 1
ATOM 1700 C C . GLU B 1 17 ? -17.594 -22.422 -9.836 1 95.88 17 GLU B C 1
ATOM 1702 O O . GLU B 1 17 ? -18.609 -21.719 -9.883 1 95.88 17 GLU B O 1
ATOM 1707 N N . LYS B 1 18 ? -17.375 -23.297 -8.93 1 95.5 18 LYS B N 1
ATOM 1708 C CA . LYS B 1 18 ? -18.391 -23.562 -7.914 1 95.5 18 LYS B CA 1
ATOM 1709 C C . LYS B 1 18 ? -18.281 -22.578 -6.758 1 95.5 18 LYS B C 1
ATOM 1711 O O . LYS B 1 18 ? -19.172 -22.5 -5.91 1 95.5 18 LYS B O 1
ATOM 1716 N N . ASN B 1 19 ? -17.156 -21.828 -6.727 1 96.19 19 ASN B N 1
ATOM 1717 C CA . ASN B 1 19 ? -16.875 -20.938 -5.605 1 96.19 19 ASN B CA 1
ATOM 1718 C C . ASN B 1 19 ? -16.359 -19.578 -6.082 1 96.19 19 ASN B C 1
ATOM 1720 O O . ASN B 1 19 ? -15.383 -19.047 -5.551 1 96.19 19 ASN B O 1
ATOM 1724 N N . ILE B 1 20 ? -16.969 -19 -7.031 1 95.81 20 ILE B N 1
ATOM 1725 C CA . ILE B 1 20 ? -16.469 -17.812 -7.73 1 95.81 20 ILE B CA 1
ATOM 1726 C C . ILE B 1 20 ? -16.344 -16.656 -6.75 1 95.81 20 ILE B C 1
ATOM 1728 O O . ILE B 1 20 ? -15.352 -15.922 -6.77 1 95.81 20 ILE B O 1
ATOM 1732 N N . ASP B 1 21 ? -17.297 -16.484 -5.867 1 96.19 21 ASP B N 1
ATOM 1733 C CA . ASP B 1 21 ? -17.281 -15.359 -4.934 1 96.19 21 ASP B CA 1
ATOM 1734 C C . ASP B 1 21 ? -16.062 -15.453 -4.008 1 96.19 21 ASP B C 1
ATOM 1736 O O . ASP B 1 21 ? -15.391 -14.445 -3.76 1 96.19 21 ASP B O 1
ATOM 1740 N N . GLU B 1 22 ? -15.766 -16.609 -3.547 1 96 22 GLU B N 1
ATOM 1741 C CA . GLU B 1 22 ? -14.633 -16.812 -2.656 1 96 22 GLU B CA 1
ATOM 1742 C C . GLU B 1 22 ? -13.305 -16.609 -3.389 1 96 22 GLU B C 1
ATOM 1744 O O . GLU B 1 22 ? -12.375 -16.016 -2.838 1 96 22 GLU B O 1
ATOM 1749 N N . ILE B 1 23 ? -13.234 -17.078 -4.594 1 96 23 ILE B N 1
ATOM 1750 C CA . ILE B 1 23 ? -12.016 -16.953 -5.383 1 96 23 ILE B CA 1
ATOM 1751 C C . ILE B 1 23 ? -11.766 -15.484 -5.715 1 96 23 ILE B C 1
ATOM 1753 O O . ILE B 1 23 ? -10.617 -15.023 -5.688 1 96 23 ILE B O 1
ATOM 1757 N N . LEU B 1 24 ? -12.836 -14.758 -6.031 1 97.81 24 LEU B N 1
ATOM 1758 C CA . LEU B 1 24 ? -12.688 -13.336 -6.324 1 97.81 24 LEU B CA 1
ATOM 1759 C C . LEU B 1 24 ? -12.188 -12.578 -5.102 1 97.81 24 LEU B C 1
ATOM 1761 O O . LEU B 1 24 ? -11.297 -11.727 -5.215 1 97.81 24 LEU B O 1
ATOM 1765 N N . THR B 1 25 ? -12.719 -12.914 -3.959 1 98.38 25 THR B N 1
ATOM 1766 C CA . THR B 1 25 ? -12.266 -12.273 -2.732 1 98.38 25 THR B CA 1
ATOM 1767 C C . THR B 1 25 ? -10.797 -12.609 -2.457 1 98.38 25 THR B C 1
ATOM 1769 O O . THR B 1 25 ? -10 -11.727 -2.15 1 98.38 25 THR B O 1
ATOM 1772 N N . ASP B 1 26 ? -10.438 -13.844 -2.594 1 98 26 ASP B N 1
ATOM 1773 C CA . ASP B 1 26 ? -9.055 -14.266 -2.4 1 98 26 ASP B CA 1
ATOM 1774 C C . ASP B 1 26 ? -8.125 -13.547 -3.377 1 98 26 ASP B C 1
ATOM 1776 O O . ASP B 1 26 ? -7.055 -13.078 -2.988 1 98 26 ASP B O 1
ATOM 1780 N N . HIS B 1 27 ? -8.555 -13.484 -4.617 1 98.38 27 HIS B N 1
ATOM 1781 C CA . HIS B 1 27 ? -7.781 -12.812 -5.656 1 98.38 27 HIS B CA 1
ATOM 1782 C C . HIS B 1 27 ? -7.578 -11.336 -5.328 1 98.38 27 HIS B C 1
ATOM 1784 O O . HIS B 1 27 ? -6.473 -10.812 -5.469 1 98.38 27 HIS B O 1
ATOM 1790 N N . ALA B 1 28 ? -8.641 -10.688 -4.906 1 98.75 28 ALA B N 1
ATOM 1791 C CA . ALA B 1 28 ? -8.539 -9.273 -4.539 1 98.75 28 ALA B CA 1
ATOM 1792 C C . ALA B 1 28 ? -7.445 -9.062 -3.49 1 98.75 28 ALA B C 1
ATOM 1794 O O . ALA B 1 28 ? -6.598 -8.188 -3.641 1 98.75 28 ALA B O 1
ATOM 1795 N N . TYR B 1 29 ? -7.426 -9.906 -2.541 1 98.56 29 TYR B N 1
ATOM 1796 C CA . TYR B 1 29 ? -6.457 -9.734 -1.465 1 98.56 29 TYR B CA 1
ATOM 1797 C C . TYR B 1 29 ? -5.051 -10.094 -1.931 1 98.56 29 TYR B C 1
ATOM 1799 O O . TYR B 1 29 ? -4.066 -9.516 -1.464 1 98.56 29 TYR B O 1
ATOM 1807 N N . CYS B 1 30 ? -4.914 -11.023 -2.854 1 98.25 30 CYS B N 1
ATOM 1808 C CA . CYS B 1 30 ? -3.602 -11.297 -3.426 1 98.25 30 CYS B CA 1
ATOM 1809 C C . CYS B 1 30 ? -3.039 -10.055 -4.109 1 98.25 30 CYS B C 1
ATOM 1811 O O . CYS B 1 30 ? -1.854 -9.742 -3.971 1 98.25 30 CYS B O 1
ATOM 1813 N N . GLU B 1 31 ? -3.943 -9.32 -4.848 1 98.75 31 GLU B N 1
ATOM 1814 C CA . GLU B 1 31 ? -3.521 -8.07 -5.48 1 98.75 31 GLU B CA 1
ATOM 1815 C C . GLU B 1 31 ? -3.098 -7.039 -4.441 1 98.75 31 GLU B C 1
ATOM 1817 O O . GLU B 1 31 ? -2.084 -6.359 -4.609 1 98.75 31 GLU B O 1
ATOM 1822 N N . GLN B 1 32 ? -3.955 -6.93 -3.436 1 98.88 32 GLN B N 1
ATOM 1823 C CA . GLN B 1 32 ? -3.637 -6.004 -2.352 1 98.88 32 GLN B CA 1
ATOM 1824 C C . GLN B 1 32 ? -2.301 -6.359 -1.703 1 98.88 32 GLN B C 1
ATOM 1826 O O . GLN B 1 32 ? -1.486 -5.473 -1.428 1 98.88 32 GLN B O 1
ATOM 1831 N N . LYS B 1 33 ? -2.027 -7.582 -1.435 1 98.62 33 LYS B N 1
ATOM 1832 C CA . LYS B 1 33 ? -0.782 -8.023 -0.812 1 98.62 33 LYS B CA 1
ATOM 1833 C C . LYS B 1 33 ? 0.411 -7.777 -1.73 1 98.62 33 LYS B C 1
ATOM 1835 O O . LYS B 1 33 ? 1.509 -7.469 -1.263 1 98.62 33 LYS B O 1
ATOM 1840 N N . ALA B 1 34 ? 0.213 -7.969 -3.012 1 98.75 34 ALA B N 1
ATOM 1841 C CA . ALA B 1 34 ? 1.269 -7.648 -3.969 1 98.75 34 ALA B CA 1
ATOM 1842 C C . ALA B 1 34 ? 1.623 -6.164 -3.92 1 98.75 34 ALA B C 1
ATOM 1844 O O . ALA B 1 34 ? 2.801 -5.801 -3.957 1 98.75 34 ALA B O 1
ATOM 1845 N N . ALA B 1 35 ? 0.602 -5.316 -3.879 1 98.88 35 ALA B N 1
ATOM 1846 C CA . ALA B 1 35 ? 0.835 -3.881 -3.748 1 98.88 35 ALA B CA 1
ATOM 1847 C C . ALA B 1 35 ? 1.611 -3.564 -2.473 1 98.88 35 ALA B C 1
ATOM 1849 O O . ALA B 1 35 ? 2.561 -2.777 -2.494 1 98.88 35 ALA B O 1
ATOM 1850 N N . SER B 1 36 ? 1.233 -4.199 -1.418 1 98.81 36 SER B N 1
ATOM 1851 C CA . SER B 1 36 ? 1.89 -3.99 -0.132 1 98.81 36 SER B CA 1
ATOM 1852 C C . SER B 1 36 ? 3.332 -4.484 -0.159 1 98.81 36 SER B C 1
ATOM 1854 O O . SER B 1 36 ? 4.211 -3.881 0.457 1 98.81 36 SER B O 1
ATOM 1856 N N . THR B 1 37 ? 3.572 -5.551 -0.794 1 98.75 37 THR B N 1
ATOM 1857 C CA . THR B 1 37 ? 4.93 -6.062 -0.953 1 98.75 37 THR B CA 1
ATOM 1858 C C . THR B 1 37 ? 5.805 -5.059 -1.699 1 98.75 37 THR B C 1
ATOM 1860 O O . THR B 1 37 ? 6.945 -4.809 -1.308 1 98.75 37 THR B O 1
ATOM 1863 N N . ALA B 1 38 ? 5.254 -4.52 -2.775 1 98.94 38 ALA B N 1
ATOM 1864 C CA . ALA B 1 38 ? 5.988 -3.502 -3.525 1 98.94 38 ALA B CA 1
ATOM 1865 C C . ALA B 1 38 ? 6.375 -2.328 -2.629 1 98.94 38 ALA B C 1
ATOM 1867 O O . ALA B 1 38 ? 7.523 -1.885 -2.635 1 98.94 38 ALA B O 1
ATOM 1868 N N . ILE B 1 39 ? 5.469 -1.888 -1.855 1 98.94 39 ILE B N 1
ATOM 1869 C CA . ILE B 1 39 ? 5.703 -0.776 -0.942 1 98.94 39 ILE B CA 1
ATOM 1870 C C . ILE B 1 39 ? 6.77 -1.167 0.08 1 98.94 39 ILE B C 1
ATOM 1872 O O . ILE B 1 39 ? 7.684 -0.386 0.363 1 98.94 39 ILE B O 1
ATOM 1876 N N . SER B 1 40 ? 6.648 -2.348 0.575 1 98.75 40 SER B N 1
ATOM 1877 C CA . SER B 1 40 ? 7.598 -2.836 1.569 1 98.75 40 SER B CA 1
ATOM 1878 C C . SER B 1 40 ? 9.016 -2.889 1.003 1 98.75 40 SER B C 1
ATOM 1880 O O . SER B 1 40 ? 9.984 -2.611 1.712 1 98.75 40 SER B O 1
ATOM 1882 N N . LEU B 1 41 ? 9.156 -3.268 -0.199 1 98.81 41 LEU B N 1
ATOM 1883 C CA . LEU B 1 41 ? 10.469 -3.312 -0.844 1 98.81 41 LEU B CA 1
ATOM 1884 C C . LEU B 1 41 ? 11.07 -1.914 -0.953 1 98.81 41 LEU B C 1
ATOM 1886 O O . LEU B 1 41 ? 12.273 -1.734 -0.757 1 98.81 41 LEU B O 1
ATOM 1890 N N . ILE B 1 42 ? 10.25 -0.94 -1.24 1 98.88 42 ILE B N 1
ATOM 1891 C CA . ILE B 1 42 ? 10.703 0.443 -1.308 1 98.88 42 ILE B CA 1
ATOM 1892 C C . ILE B 1 42 ? 11.258 0.869 0.052 1 98.88 42 ILE B C 1
ATOM 1894 O O . ILE B 1 42 ? 12.367 1.397 0.14 1 98.88 42 ILE B O 1
ATOM 1898 N N . VAL B 1 43 ? 10.5 0.618 1.103 1 98.69 43 VAL B N 1
ATOM 1899 C CA . VAL B 1 43 ? 10.828 1.088 2.445 1 98.69 43 VAL B CA 1
ATOM 1900 C C . VAL B 1 43 ? 12.102 0.398 2.938 1 98.69 43 VAL B C 1
ATOM 1902 O O . VAL B 1 43 ? 12.953 1.03 3.562 1 98.69 43 VAL B O 1
ATOM 1905 N N . SER B 1 44 ? 12.242 -0.825 2.611 1 98.25 44 SER B N 1
ATOM 1906 C CA . SER B 1 44 ? 13.352 -1.625 3.123 1 98.25 44 SER B CA 1
ATOM 1907 C C . SER B 1 44 ? 14.633 -1.349 2.348 1 98.25 44 SER B C 1
ATOM 1909 O O . SER B 1 44 ? 15.734 -1.447 2.898 1 98.25 44 SER B O 1
ATOM 1911 N N . PHE B 1 45 ? 14.484 -1.029 1.089 1 98.19 45 PHE B N 1
ATOM 1912 C CA . PHE B 1 45 ? 15.656 -0.892 0.23 1 98.19 45 PHE B CA 1
ATOM 1913 C C . PHE B 1 45 ? 15.578 0.396 -0.582 1 98.19 45 PHE B C 1
ATOM 1915 O O . PHE B 1 45 ? 15.672 0.367 -1.812 1 98.19 45 PHE B O 1
ATOM 1922 N N . PRO B 1 46 ? 15.562 1.499 0.119 1 98.19 46 PRO B N 1
ATOM 1923 C CA . PRO B 1 46 ? 15.32 2.771 -0.567 1 98.19 46 PRO B CA 1
ATOM 1924 C C . PRO B 1 46 ? 16.5 3.199 -1.438 1 98.19 46 PRO B C 1
ATOM 1926 O O . PRO B 1 46 ? 16.344 4.051 -2.316 1 98.19 46 PRO B O 1
ATOM 1929 N N . GLU B 1 47 ? 17.672 2.65 -1.259 1 96.44 47 GLU B N 1
ATOM 1930 C CA . GLU B 1 47 ? 18.875 3.057 -1.968 1 96.44 47 GLU B CA 1
ATOM 1931 C C . GLU B 1 47 ? 18.875 2.547 -3.406 1 96.44 47 GLU B C 1
ATOM 1933 O O . GLU B 1 47 ? 19.672 3 -4.234 1 96.44 47 GLU B O 1
ATOM 1938 N N . TYR B 1 48 ? 18.062 1.585 -3.734 1 97.94 48 TYR B N 1
ATOM 1939 C CA . TYR B 1 48 ? 17.969 1.041 -5.086 1 97.94 48 TYR B CA 1
ATOM 1940 C C . TYR B 1 48 ? 16.953 1.812 -5.922 1 97.94 48 TYR B C 1
ATOM 1942 O O . TYR B 1 48 ? 15.781 1.426 -6 1 97.94 48 TYR B O 1
ATOM 1950 N N . THR B 1 49 ? 17.438 2.766 -6.621 1 98.62 49 THR B N 1
ATOM 1951 C CA . THR B 1 49 ? 16.594 3.744 -7.297 1 98.62 49 THR B CA 1
ATOM 1952 C C . THR B 1 49 ? 15.727 3.07 -8.359 1 98.62 49 THR B C 1
ATOM 1954 O O . THR B 1 49 ? 14.523 3.322 -8.445 1 98.62 49 THR B O 1
ATOM 1957 N N . GLU B 1 50 ? 16.344 2.264 -9.172 1 98.69 50 GLU B N 1
ATOM 1958 C CA . GLU B 1 50 ? 15.578 1.598 -10.227 1 98.69 50 GLU B CA 1
ATOM 1959 C C . GLU B 1 50 ? 14.492 0.697 -9.648 1 98.69 50 GLU B C 1
ATOM 1961 O O . GLU B 1 50 ? 13.375 0.664 -10.156 1 98.69 50 GLU B O 1
ATOM 1966 N N . LEU B 1 51 ? 14.844 -0.009 -8.594 1 98.81 51 LEU B N 1
ATOM 1967 C CA . LEU B 1 51 ? 13.867 -0.846 -7.918 1 98.81 51 LEU B CA 1
ATOM 1968 C C . LEU B 1 51 ? 12.719 -0.001 -7.367 1 98.81 51 LEU B C 1
ATOM 1970 O O . LEU B 1 51 ? 11.547 -0.341 -7.551 1 98.81 51 LEU B O 1
ATOM 1974 N N . THR B 1 52 ? 13.094 1.084 -6.691 1 98.88 52 THR B N 1
ATOM 1975 C CA . THR B 1 52 ? 12.094 1.975 -6.117 1 98.88 52 THR B CA 1
ATOM 1976 C C . THR B 1 52 ? 11.117 2.451 -7.184 1 98.88 52 THR B C 1
ATOM 1978 O O . THR B 1 52 ? 9.898 2.375 -6.996 1 98.88 52 THR B O 1
ATOM 1981 N N . GLN B 1 53 ? 11.586 2.848 -8.328 1 98.81 53 GLN B N 1
ATOM 1982 C CA . GLN B 1 53 ? 10.742 3.34 -9.414 1 98.81 53 GLN B CA 1
ATOM 1983 C C . GLN B 1 53 ? 9.797 2.248 -9.914 1 98.81 53 GLN B C 1
ATOM 1985 O O . GLN B 1 53 ? 8.602 2.492 -10.102 1 98.81 53 GLN B O 1
ATOM 1990 N N . GLU B 1 54 ? 10.336 1.111 -10.109 1 98.88 54 GLU B N 1
ATOM 1991 C CA . GLU B 1 54 ? 9.508 0.012 -10.602 1 98.88 54 GLU B CA 1
ATOM 1992 C C . GLU B 1 54 ? 8.469 -0.41 -9.562 1 98.88 54 GLU B C 1
ATOM 1994 O O . GLU B 1 54 ? 7.348 -0.778 -9.914 1 98.88 54 GLU B O 1
ATOM 1999 N N . MET B 1 55 ? 8.852 -0.408 -8.234 1 98.94 55 MET B N 1
ATOM 2000 C CA . MET B 1 55 ? 7.93 -0.808 -7.176 1 98.94 55 MET B CA 1
ATOM 2001 C C . MET B 1 55 ? 6.809 0.217 -7.016 1 98.94 55 MET B C 1
ATOM 2003 O O . MET B 1 55 ? 5.684 -0.138 -6.664 1 98.94 55 MET B O 1
ATOM 2007 N N . ILE B 1 56 ? 7.094 1.516 -7.285 1 98.94 56 ILE B N 1
ATOM 2008 C CA . ILE B 1 56 ? 6.039 2.525 -7.305 1 98.94 56 ILE B CA 1
ATOM 2009 C C . ILE B 1 56 ? 5.008 2.17 -8.375 1 98.94 56 ILE B C 1
ATOM 2011 O O . ILE B 1 56 ? 3.807 2.119 -8.086 1 98.94 56 ILE B O 1
ATOM 2015 N N . ALA B 1 57 ? 5.504 1.927 -9.562 1 98.88 57 ALA B N 1
ATOM 2016 C CA . ALA B 1 57 ? 4.621 1.578 -10.672 1 98.88 57 ALA B CA 1
ATOM 2017 C C . ALA B 1 57 ? 3.83 0.309 -10.367 1 98.88 57 ALA B C 1
ATOM 2019 O O . ALA B 1 57 ? 2.625 0.246 -10.617 1 98.88 57 ALA B O 1
ATOM 2020 N N . LEU B 1 58 ? 4.504 -0.646 -9.805 1 98.94 58 LEU B N 1
ATOM 2021 C CA . LEU B 1 58 ? 3.873 -1.927 -9.508 1 98.94 58 LEU B CA 1
ATOM 2022 C C . LEU B 1 58 ? 2.779 -1.762 -8.453 1 98.94 58 LEU B C 1
ATOM 2024 O O . LEU B 1 58 ? 1.69 -2.324 -8.594 1 98.94 58 LEU B O 1
ATOM 2028 N N . SER B 1 59 ? 3.053 -1.05 -7.383 1 98.94 59 SER B N 1
ATOM 2029 C CA . SER B 1 59 ? 2.055 -0.859 -6.336 1 98.94 59 SER B CA 1
ATOM 2030 C C . SER B 1 59 ? 0.775 -0.249 -6.895 1 98.94 59 SER B C 1
ATOM 2032 O O . SER B 1 59 ? -0.328 -0.681 -6.551 1 98.94 59 SER B O 1
ATOM 2034 N N . ARG B 1 60 ? 0.895 0.739 -7.758 1 98.88 60 ARG B N 1
ATOM 2035 C CA . ARG B 1 60 ? -0.266 1.38 -8.367 1 98.88 60 ARG B CA 1
ATOM 2036 C C . ARG B 1 60 ? -0.999 0.417 -9.297 1 98.88 60 ARG B C 1
ATOM 2038 O O . ARG B 1 60 ? -2.23 0.384 -9.312 1 98.88 60 ARG B O 1
ATOM 2045 N N . GLU B 1 61 ? -0.226 -0.307 -10.07 1 98.88 61 GLU B N 1
ATOM 2046 C CA . GLU B 1 61 ? -0.83 -1.268 -10.984 1 98.88 61 GLU B CA 1
ATOM 2047 C C . GLU B 1 61 ? -1.597 -2.348 -10.227 1 98.88 61 GLU B C 1
ATOM 2049 O O . GLU B 1 61 ? -2.719 -2.697 -10.602 1 98.88 61 GLU B O 1
ATOM 2054 N N . GLU B 1 62 ? -1.025 -2.889 -9.164 1 98.88 62 GLU B N 1
ATOM 2055 C CA . GLU B 1 62 ? -1.666 -3.951 -8.391 1 98.88 62 GLU B CA 1
ATOM 2056 C C . GLU B 1 62 ? -2.936 -3.449 -7.711 1 98.88 62 GLU B C 1
ATOM 2058 O O . GLU B 1 62 ? -3.922 -4.184 -7.609 1 98.88 62 GLU B O 1
ATOM 2063 N N . MET B 1 63 ? -2.939 -2.223 -7.238 1 98.94 63 MET B N 1
ATOM 2064 C CA . MET B 1 63 ? -4.168 -1.685 -6.66 1 98.94 63 MET B CA 1
ATOM 2065 C C . MET B 1 63 ? -5.215 -1.437 -7.738 1 98.94 63 MET B C 1
ATOM 2067 O O . MET B 1 63 ? -6.418 -1.482 -7.469 1 98.94 63 MET B O 1
ATOM 2071 N N . GLY B 1 64 ? -4.734 -1.115 -8.922 1 98.88 64 GLY B N 1
ATOM 2072 C CA . GLY B 1 64 ? -5.656 -1.121 -10.047 1 98.88 64 GLY B CA 1
ATOM 2073 C C . GLY B 1 64 ? -6.289 -2.479 -10.289 1 98.88 64 GLY B C 1
ATOM 2074 O O . GLY B 1 64 ? -7.492 -2.57 -10.547 1 98.88 64 GLY B O 1
ATOM 2075 N N . HIS B 1 65 ? -5.449 -3.561 -10.258 1 98.94 65 HIS B N 1
ATOM 2076 C CA . HIS B 1 65 ? -5.98 -4.918 -10.375 1 98.94 65 HIS B CA 1
ATOM 2077 C C . HIS B 1 65 ? -6.977 -5.215 -9.258 1 98.94 65 HIS B C 1
ATOM 2079 O O . HIS B 1 65 ? -8.023 -5.82 -9.5 1 98.94 65 HIS B O 1
ATOM 2085 N N . PHE B 1 66 ? -6.676 -4.832 -8.055 1 98.94 66 PHE B N 1
ATOM 2086 C CA . PHE B 1 66 ? -7.602 -4.984 -6.938 1 98.94 66 PHE B CA 1
ATOM 2087 C C . PHE B 1 66 ? -8.945 -4.348 -7.262 1 98.94 66 PHE B C 1
ATOM 2089 O O . PHE B 1 66 ? -10 -4.953 -7.043 1 98.94 66 PHE B O 1
ATOM 2096 N N . LYS B 1 67 ? -8.867 -3.109 -7.766 1 98.94 67 LYS B N 1
ATOM 2097 C CA . LYS B 1 67 ? -10.102 -2.406 -8.125 1 98.94 67 LYS B CA 1
ATOM 2098 C C . LYS B 1 67 ? -10.914 -3.211 -9.133 1 98.94 67 LYS B C 1
ATOM 2100 O O . LYS B 1 67 ? -12.141 -3.307 -9.016 1 98.94 67 LYS B O 1
ATOM 2105 N N . MET B 1 68 ? -10.273 -3.699 -10.125 1 98.81 68 MET B N 1
ATOM 2106 C CA . MET B 1 68 ? -10.961 -4.461 -11.164 1 98.81 68 MET B CA 1
ATOM 2107 C C . MET B 1 68 ? -11.656 -5.68 -10.57 1 98.81 68 MET B C 1
ATOM 2109 O O . MET B 1 68 ? -12.797 -5.988 -10.938 1 98.81 68 MET B O 1
ATOM 2113 N N . VAL B 1 69 ? -11 -6.406 -9.688 1 98.81 69 VAL B N 1
ATOM 2114 C CA . VAL B 1 69 ? -11.594 -7.57 -9.031 1 98.81 69 VAL B CA 1
ATOM 2115 C C . VAL B 1 69 ? -12.75 -7.125 -8.141 1 98.81 69 VAL B C 1
ATOM 2117 O O . VAL B 1 69 ? -13.82 -7.73 -8.156 1 98.81 69 VAL B O 1
ATOM 2120 N N . HIS B 1 70 ? -12.5 -6.051 -7.375 1 98.88 70 HIS B N 1
ATOM 2121 C CA . HIS B 1 70 ? -13.547 -5.523 -6.508 1 98.88 70 HIS B CA 1
ATOM 2122 C C . HIS B 1 70 ? -14.789 -5.145 -7.305 1 98.88 70 HIS B C 1
ATOM 2124 O O . HIS B 1 70 ? -15.914 -5.445 -6.891 1 98.88 70 HIS B O 1
ATOM 2130 N N . ASP B 1 71 ? -14.578 -4.484 -8.461 1 98.69 71 ASP B N 1
ATOM 2131 C CA . ASP B 1 71 ? -15.695 -4.113 -9.32 1 98.69 71 ASP B CA 1
ATOM 2132 C C . A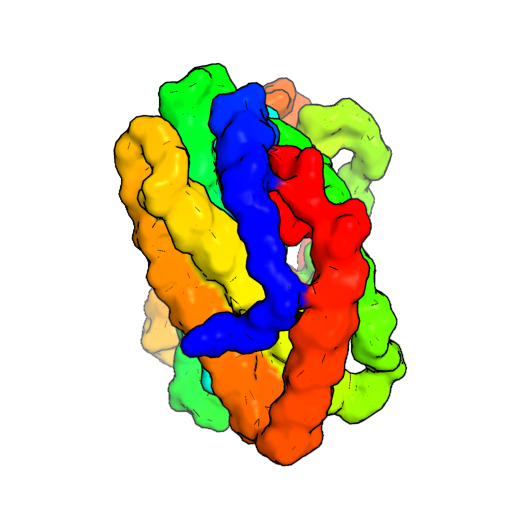SP B 1 71 ? -16.484 -5.344 -9.758 1 98.69 71 ASP B C 1
ATOM 2134 O O . ASP B 1 71 ? -17.719 -5.293 -9.867 1 98.69 71 ASP B O 1
ATOM 2138 N N . ARG B 1 72 ? -15.828 -6.422 -10.031 1 98.19 72 ARG B N 1
ATOM 2139 C CA . ARG B 1 72 ? -16.5 -7.656 -10.422 1 98.19 72 ARG B CA 1
ATOM 2140 C C . ARG B 1 72 ? -17.312 -8.227 -9.266 1 98.19 72 ARG B C 1
ATOM 2142 O O . ARG B 1 72 ? -18.406 -8.758 -9.469 1 98.19 72 ARG B O 1
ATOM 2149 N N . ILE B 1 73 ? -16.766 -8.156 -8.07 1 98.5 73 ILE B N 1
ATOM 2150 C CA . ILE B 1 73 ? -17.484 -8.602 -6.879 1 98.5 73 ILE B CA 1
ATOM 2151 C C . ILE B 1 73 ? -18.781 -7.809 -6.738 1 98.5 73 ILE B C 1
ATOM 2153 O O . ILE B 1 73 ? -19.844 -8.391 -6.527 1 98.5 73 ILE B O 1
ATOM 2157 N N . LEU B 1 74 ? -18.703 -6.48 -6.93 1 98.56 74 LEU B N 1
ATOM 2158 C CA . LEU B 1 74 ? -19.859 -5.617 -6.816 1 98.56 74 LEU B CA 1
ATOM 2159 C C . LEU B 1 74 ? -20.875 -5.922 -7.922 1 98.56 74 LEU B C 1
ATOM 2161 O O . LEU B 1 74 ? -22.078 -5.922 -7.68 1 98.56 74 LEU B O 1
ATOM 2165 N N . ALA B 1 75 ? -20.359 -6.188 -9.094 1 97.81 75 ALA B N 1
ATOM 2166 C CA . ALA B 1 75 ? -21.234 -6.477 -10.234 1 97.81 75 ALA B CA 1
ATOM 2167 C C . ALA B 1 75 ? -22.047 -7.742 -9.992 1 97.81 75 ALA B C 1
ATOM 2169 O O . ALA B 1 75 ? -23.141 -7.898 -10.547 1 97.81 75 ALA B O 1
ATOM 2170 N N . ARG B 1 76 ? -21.594 -8.617 -9.172 1 96.94 76 ARG B N 1
ATOM 2171 C CA . ARG B 1 76 ? -22.266 -9.859 -8.828 1 96.94 76 ARG B CA 1
ATOM 2172 C C . ARG B 1 76 ? -23.219 -9.656 -7.648 1 96.94 76 ARG B C 1
ATOM 2174 O O . ARG B 1 76 ? -23.828 -10.609 -7.16 1 96.94 76 ARG B O 1
ATOM 2181 N N . GLY B 1 77 ? -23.297 -8.438 -7.133 1 97.75 77 GLY B N 1
ATOM 2182 C CA . GLY B 1 77 ? -24.203 -8.086 -6.039 1 97.75 77 GLY B CA 1
ATOM 2183 C C . GLY B 1 77 ? -23.641 -8.445 -4.676 1 97.75 77 GLY B C 1
ATOM 2184 O O . GLY B 1 77 ? -24.391 -8.609 -3.711 1 97.75 77 GLY B O 1
ATOM 2185 N N . LYS B 1 78 ? -22.297 -8.633 -4.613 1 98.06 78 LYS B N 1
ATOM 2186 C CA . LYS B 1 78 ? -21.641 -9.016 -3.367 1 98.06 78 LYS B CA 1
ATOM 2187 C C . LYS B 1 78 ? -20.766 -7.887 -2.83 1 98.06 78 LYS B C 1
ATOM 2189 O O . LYS B 1 78 ? -20.562 -6.875 -3.504 1 98.06 78 LYS B O 1
ATOM 2194 N N . THR B 1 79 ? -20.359 -8.023 -1.604 1 98.06 79 THR B N 1
ATOM 2195 C CA . THR B 1 79 ? -19.391 -7.148 -0.971 1 98.06 79 THR B CA 1
ATOM 2196 C C . THR B 1 79 ? -18.062 -7.887 -0.75 1 98.06 79 THR B C 1
ATOM 2198 O O . THR B 1 79 ? -18.047 -9.117 -0.697 1 98.06 79 THR B O 1
ATOM 2201 N N . LEU B 1 80 ? -17.047 -7.094 -0.718 1 98.62 80 LEU B N 1
ATOM 2202 C CA . LEU B 1 80 ? -15.742 -7.703 -0.47 1 98.62 80 LEU B CA 1
ATOM 2203 C C . LEU B 1 80 ? -15.75 -8.484 0.837 1 98.62 80 LEU B C 1
ATOM 2205 O O . LEU B 1 80 ? -16.172 -7.973 1.874 1 98.62 80 LEU B O 1
ATOM 2209 N N . GLY B 1 81 ? -15.383 -9.75 0.785 1 97.75 81 GLY B N 1
ATOM 2210 C CA . GLY B 1 81 ? -15.289 -10.578 1.976 1 97.75 81 GLY B CA 1
ATOM 2211 C C . GLY B 1 81 ? -14.047 -10.297 2.801 1 97.75 81 GLY B C 1
ATOM 2212 O O . GLY B 1 81 ? -13.336 -9.32 2.545 1 97.75 81 GLY B O 1
ATOM 2213 N N . ARG B 1 82 ? -13.758 -11.117 3.754 1 96.56 82 ARG B N 1
ATOM 2214 C CA . ARG B 1 82 ? -12.617 -10.953 4.641 1 96.56 82 ARG B CA 1
ATOM 2215 C C . ARG B 1 82 ? -11.383 -11.664 4.086 1 96.56 82 ARG B C 1
ATOM 2217 O O . ARG B 1 82 ? -11.508 -12.648 3.355 1 96.56 82 ARG B O 1
ATOM 2224 N N . ASP B 1 83 ? -10.344 -11.125 4.434 1 96 83 ASP B N 1
ATOM 2225 C CA . ASP B 1 83 ? -9.078 -11.742 4.062 1 96 83 ASP B CA 1
ATOM 2226 C C . ASP B 1 83 ? -8.883 -13.078 4.781 1 96 83 ASP B C 1
ATOM 2228 O O . ASP B 1 83 ? -9.477 -13.312 5.836 1 96 83 ASP B O 1
ATOM 2232 N N . ARG B 1 84 ? -8.141 -13.938 4.16 1 92.12 84 ARG B N 1
ATOM 2233 C CA . ARG B 1 84 ? -7.766 -15.219 4.746 1 92.12 84 ARG B CA 1
ATOM 2234 C C . ARG B 1 84 ? -6.254 -15.422 4.695 1 92.12 84 ARG B C 1
ATOM 2236 O O . ARG B 1 84 ? -5.559 -14.758 3.924 1 92.12 84 ARG B O 1
ATOM 2243 N N . LYS B 1 85 ? -5.852 -16.328 5.48 1 90.75 85 LYS B N 1
ATOM 2244 C CA . LYS B 1 85 ? -4.441 -16.703 5.453 1 90.75 85 LYS B CA 1
ATOM 2245 C C . LYS B 1 85 ? -4.07 -17.359 4.129 1 90.75 85 LYS B C 1
ATOM 2247 O O . LYS B 1 85 ? -4.832 -18.172 3.592 1 90.75 85 LYS B O 1
ATOM 2252 N N . ASP B 1 86 ? -2.973 -16.984 3.627 1 92.62 86 ASP B N 1
ATOM 2253 C CA . ASP B 1 86 ? -2.455 -17.594 2.404 1 92.62 86 ASP B CA 1
ATOM 2254 C C . ASP B 1 86 ? -1.435 -18.672 2.725 1 92.62 86 ASP B C 1
ATOM 2256 O O . ASP B 1 86 ? -0.233 -18.406 2.785 1 92.62 86 ASP B O 1
ATOM 2260 N N . ASP B 1 87 ? -1.905 -19.875 2.842 1 92.75 87 ASP B N 1
ATOM 2261 C CA . ASP B 1 87 ? -1.072 -21 3.271 1 92.75 87 ASP B CA 1
ATOM 2262 C C . ASP B 1 87 ? 0.076 -21.234 2.293 1 92.75 87 ASP B C 1
ATOM 2264 O O . ASP B 1 87 ? 1.164 -21.656 2.693 1 92.75 87 ASP B O 1
ATOM 2268 N N . TYR B 1 88 ? -0.179 -21 1.027 1 95.5 88 TYR B N 1
ATOM 2269 C CA . TYR B 1 88 ? 0.85 -21.156 0.004 1 95.5 88 TYR B CA 1
ATOM 2270 C C . TYR B 1 88 ? 2.02 -20.219 0.267 1 95.5 88 TYR B C 1
ATOM 2272 O O . TYR B 1 88 ? 3.176 -20.641 0.308 1 95.5 88 TYR B O 1
ATOM 2280 N N . VAL B 1 89 ? 1.727 -18.922 0.512 1 96.88 89 VAL B N 1
ATOM 2281 C CA . VAL B 1 89 ? 2.766 -17.906 0.71 1 96.88 89 VAL B CA 1
ATOM 2282 C C . VAL B 1 89 ? 3.469 -18.141 2.045 1 96.88 89 VAL B C 1
ATOM 2284 O O . VAL B 1 89 ? 4.691 -18.031 2.139 1 96.88 89 VAL B O 1
ATOM 2287 N N . ILE B 1 90 ? 2.701 -18.516 3.033 1 95.31 90 ILE B N 1
ATOM 2288 C CA . ILE B 1 90 ? 3.262 -18.766 4.359 1 95.31 90 ILE B CA 1
ATOM 2289 C C . ILE B 1 90 ? 4.273 -19.906 4.285 1 95.31 90 ILE B C 1
ATOM 2291 O O . ILE B 1 90 ? 5.363 -19.812 4.855 1 95.31 90 ILE B O 1
ATOM 2295 N N . ALA B 1 91 ? 3.924 -20.938 3.6 1 96 91 ALA B N 1
ATOM 2296 C CA . ALA B 1 91 ? 4.824 -22.062 3.439 1 96 91 ALA B CA 1
ATOM 2297 C C . ALA B 1 91 ? 6.055 -21.688 2.623 1 96 91 ALA B C 1
ATOM 2299 O O . ALA B 1 91 ? 7.176 -22.078 2.955 1 96 91 ALA B O 1
ATOM 2300 N N . LEU B 1 92 ? 5.867 -20.906 1.596 1 97.19 92 LEU B N 1
ATOM 2301 C CA . LEU B 1 92 ? 6.926 -20.5 0.677 1 97.19 92 LEU B CA 1
ATOM 2302 C C . LEU B 1 92 ? 8 -19.688 1.403 1 97.19 92 LEU B C 1
ATOM 2304 O O . LEU B 1 92 ? 9.195 -19.891 1.171 1 97.19 92 LEU B O 1
ATOM 2308 N N . LEU B 1 93 ? 7.578 -18.828 2.336 1 97.25 93 LEU B N 1
ATOM 2309 C CA . LEU B 1 93 ? 8.469 -17.875 2.988 1 97.25 93 LEU B CA 1
ATOM 2310 C C . LEU B 1 93 ? 9.383 -18.578 3.986 1 97.25 93 LEU B C 1
ATOM 2312 O O . LEU B 1 93 ? 10.305 -17.969 4.523 1 97.25 93 LEU B O 1
ATOM 2316 N N . LYS B 1 94 ? 9.211 -19.891 4.176 1 97.5 94 LYS B N 1
ATOM 2317 C CA . LYS B 1 94 ? 10.039 -20.672 5.094 1 97.5 94 LYS B CA 1
ATOM 2318 C C . LYS B 1 94 ? 11.297 -21.188 4.398 1 97.5 94 LYS B C 1
ATOM 2320 O O . LYS B 1 94 ? 12.195 -21.734 5.047 1 97.5 94 LYS B O 1
ATOM 2325 N N . PHE B 1 95 ? 11.438 -20.984 3.182 1 98.5 95 PHE B N 1
ATOM 2326 C CA . PHE B 1 95 ? 12.484 -21.625 2.402 1 98.5 95 PHE B CA 1
ATOM 2327 C C . PHE B 1 95 ? 13.844 -20.984 2.689 1 98.5 95 PHE B C 1
ATOM 2329 O O . PHE B 1 95 ? 14.797 -21.688 3.043 1 98.5 95 PHE B O 1
ATOM 2336 N N . PHE B 1 96 ? 13.945 -19.641 2.461 1 98.5 96 PHE B N 1
ATOM 2337 C CA . PHE B 1 96 ? 15.227 -18.984 2.658 1 98.5 96 PHE B CA 1
ATOM 2338 C C . PHE B 1 96 ? 15.484 -18.734 4.141 1 98.5 96 PHE B C 1
ATOM 2340 O O . PHE B 1 96 ? 14.562 -18.391 4.887 1 98.5 96 PHE B O 1
ATOM 2347 N N . PRO B 1 97 ? 16.75 -18.906 4.527 1 95.62 97 PRO B N 1
ATOM 2348 C CA . PRO B 1 97 ? 17.078 -18.578 5.914 1 95.62 97 PRO B CA 1
ATOM 2349 C C . PRO B 1 97 ? 16.938 -17.094 6.227 1 95.62 97 PRO B C 1
ATOM 2351 O O . PRO B 1 97 ? 17.094 -16.25 5.332 1 95.62 97 PRO B O 1
ATOM 2354 N N . LYS B 1 98 ? 16.641 -16.812 7.402 1 91.81 98 LYS B N 1
ATOM 2355 C CA . LYS B 1 98 ? 16.578 -15.414 7.84 1 91.81 98 LYS B CA 1
ATOM 2356 C C . LYS B 1 98 ? 17.969 -14.828 8.023 1 91.81 98 LYS B C 1
ATOM 2358 O O . LYS B 1 98 ? 18.922 -15.562 8.328 1 91.81 98 LYS B O 1
ATOM 2363 N N . GLY B 1 99 ? 18.078 -13.594 7.793 1 89.38 99 GLY B N 1
ATOM 2364 C CA . GLY B 1 99 ? 19.344 -12.906 8.008 1 89.38 99 GLY B CA 1
ATOM 2365 C C . GLY B 1 99 ? 20.203 -12.844 6.766 1 89.38 99 GLY B C 1
ATOM 2366 O O . GLY B 1 99 ? 19.688 -12.93 5.645 1 89.38 99 GLY B O 1
ATOM 2367 N N . GLY B 1 100 ? 21.531 -12.484 6.906 1 92.31 100 GLY B N 1
ATOM 2368 C CA . GLY B 1 100 ? 22.438 -12.258 5.789 1 92.31 100 GLY B CA 1
ATOM 2369 C C . GLY B 1 100 ? 22.594 -10.797 5.441 1 92.31 100 GLY B C 1
ATOM 2370 O O . GLY B 1 100 ? 22.078 -9.922 6.137 1 92.31 100 GLY B O 1
ATOM 2371 N N . SER B 1 101 ? 23.391 -10.648 4.438 1 95.69 101 SER B N 1
ATOM 2372 C CA . SER B 1 101 ? 23.609 -9.273 4 1 95.69 101 SER B CA 1
ATOM 2373 C C . SER B 1 101 ? 22.312 -8.648 3.479 1 95.69 101 SER B C 1
ATOM 2375 O O . SER B 1 101 ? 21.375 -9.367 3.113 1 95.69 101 SER B O 1
ATOM 2377 N N . ARG B 1 102 ? 22.25 -7.41 3.418 1 95 102 ARG B N 1
ATOM 2378 C CA . ARG B 1 102 ? 21.109 -6.668 2.891 1 95 102 ARG B CA 1
ATOM 2379 C C . ARG B 1 102 ? 20.797 -7.09 1.461 1 95 102 ARG B C 1
ATOM 2381 O O . ARG B 1 102 ? 19.625 -7.262 1.104 1 95 102 ARG B O 1
ATOM 2388 N N . THR B 1 103 ? 21.828 -7.273 0.68 1 96.25 103 THR B N 1
ATOM 2389 C CA . THR B 1 103 ? 21.625 -7.691 -0.705 1 96.25 103 THR B CA 1
ATOM 2390 C C . THR B 1 103 ? 21.047 -9.102 -0.768 1 96.25 103 THR B C 1
ATOM 2392 O O . THR B 1 103 ? 20.172 -9.375 -1.578 1 96.25 103 THR B O 1
ATOM 2395 N N . THR B 1 104 ? 21.547 -9.93 0.065 1 97.25 104 THR B N 1
ATOM 2396 C CA . THR B 1 104 ? 21.031 -11.289 0.117 1 97.25 104 THR B CA 1
ATOM 2397 C C . THR B 1 104 ? 19.547 -11.281 0.481 1 97.25 104 THR B C 1
ATOM 2399 O O . THR B 1 104 ? 18.75 -11.984 -0.14 1 97.25 104 THR B O 1
ATOM 2402 N N . GLN B 1 105 ? 19.203 -10.492 1.448 1 97.81 105 GLN B N 1
ATOM 2403 C CA . GLN B 1 105 ? 17.812 -10.383 1.861 1 97.81 105 GLN B CA 1
ATOM 2404 C C . GLN B 1 105 ? 16.938 -9.859 0.723 1 97.81 105 GLN B C 1
ATOM 2406 O O . GLN B 1 105 ? 15.828 -10.352 0.505 1 97.81 105 GLN B O 1
ATOM 2411 N N . LEU B 1 106 ? 17.453 -8.852 0.045 1 98.5 106 LEU B N 1
ATOM 2412 C CA . LEU B 1 106 ? 16.734 -8.312 -1.106 1 98.5 106 LEU B CA 1
ATOM 2413 C C . LEU B 1 106 ? 16.5 -9.391 -2.156 1 98.5 106 LEU B C 1
ATOM 2415 O O . LEU B 1 106 ? 15.367 -9.562 -2.623 1 98.5 106 LEU B O 1
ATOM 2419 N N . VAL B 1 107 ? 17.484 -10.102 -2.508 1 98.69 107 VAL B N 1
ATOM 2420 C CA . VAL B 1 107 ? 17.406 -11.141 -3.533 1 98.69 107 VAL B CA 1
ATOM 2421 C C . VAL B 1 107 ? 16.375 -12.188 -3.121 1 98.69 107 VAL B C 1
ATOM 2423 O O . VAL B 1 107 ? 15.547 -12.609 -3.93 1 98.69 107 VAL B O 1
ATOM 2426 N N . HIS B 1 108 ? 16.406 -12.633 -1.856 1 98.75 108 HIS B N 1
ATOM 2427 C CA . HIS B 1 108 ? 15.445 -13.617 -1.363 1 98.75 108 HIS B CA 1
ATOM 2428 C C . HIS B 1 108 ? 14.008 -13.133 -1.547 1 98.75 108 HIS B C 1
ATOM 2430 O O . HIS B 1 108 ? 13.156 -13.867 -2.039 1 98.75 108 HIS B O 1
ATOM 2436 N N . ARG B 1 109 ? 13.727 -11.938 -1.21 1 98.69 109 ARG B N 1
ATOM 2437 C CA . ARG B 1 109 ? 12.383 -11.383 -1.314 1 98.69 109 ARG B CA 1
ATOM 2438 C C . ARG B 1 109 ? 11.945 -11.266 -2.771 1 98.69 109 ARG B C 1
ATOM 2440 O O . ARG B 1 109 ? 10.789 -11.508 -3.102 1 98.69 109 ARG B O 1
ATOM 2447 N N . LEU B 1 110 ? 12.891 -10.859 -3.596 1 98.94 110 LEU B N 1
ATOM 2448 C CA . LEU B 1 110 ? 12.586 -10.75 -5.016 1 98.94 110 LEU B CA 1
ATOM 2449 C C . LEU B 1 110 ? 12.266 -12.109 -5.617 1 98.94 110 LEU B C 1
ATOM 2451 O O . LEU B 1 110 ? 11.359 -12.227 -6.449 1 98.94 110 LEU B O 1
ATOM 2455 N N . LEU B 1 111 ? 12.977 -13.102 -5.203 1 98.88 111 LEU B N 1
ATOM 2456 C CA . LEU B 1 111 ? 12.727 -14.445 -5.707 1 98.88 111 LEU B CA 1
ATOM 2457 C C . LEU B 1 111 ? 11.375 -14.961 -5.227 1 98.88 111 LEU B C 1
ATOM 2459 O O . LEU B 1 111 ? 10.648 -15.609 -5.984 1 98.88 111 LEU B O 1
ATOM 2463 N N . TYR B 1 112 ? 11.031 -14.703 -3.967 1 98.81 112 TYR B N 1
ATOM 2464 C CA . TYR B 1 112 ? 9.703 -15.055 -3.484 1 98.81 112 TYR B CA 1
ATOM 2465 C C . TYR B 1 112 ? 8.625 -14.375 -4.32 1 98.81 112 TYR B C 1
ATOM 2467 O O . TYR B 1 112 ? 7.66 -15.023 -4.746 1 98.81 112 TYR B O 1
ATOM 2475 N N . ALA B 1 113 ? 8.789 -13.078 -4.531 1 98.81 113 ALA B N 1
ATOM 2476 C CA . ALA B 1 113 ? 7.816 -12.32 -5.312 1 98.81 113 ALA B CA 1
ATOM 2477 C C . ALA B 1 113 ? 7.695 -12.883 -6.727 1 98.81 113 ALA B C 1
ATOM 2479 O O . ALA B 1 113 ? 6.586 -13.039 -7.246 1 98.81 113 ALA B O 1
ATOM 2480 N N . ALA B 1 114 ? 8.852 -13.172 -7.332 1 98.75 114 ALA B N 1
ATOM 2481 C CA . ALA B 1 114 ? 8.852 -13.742 -8.68 1 98.75 114 ALA B CA 1
ATOM 2482 C C . ALA B 1 114 ? 8.062 -15.047 -8.727 1 98.75 114 ALA B C 1
ATOM 2484 O O . ALA B 1 114 ? 7.262 -15.266 -9.641 1 98.75 114 ALA B O 1
ATOM 2485 N N . LEU B 1 115 ? 8.273 -15.883 -7.762 1 98.62 115 LEU B N 1
ATOM 2486 C CA . LEU B 1 115 ? 7.625 -17.188 -7.754 1 98.62 115 LEU B CA 1
ATOM 2487 C C . LEU B 1 115 ? 6.121 -17.047 -7.547 1 98.62 115 LEU B C 1
ATOM 2489 O O . LEU B 1 115 ? 5.332 -17.734 -8.195 1 98.62 115 LEU B O 1
ATOM 2493 N N . ILE B 1 116 ? 5.715 -16.188 -6.664 1 98.44 116 ILE B N 1
ATOM 2494 C CA . ILE B 1 116 ? 4.301 -15.961 -6.402 1 98.44 116 ILE B CA 1
ATOM 2495 C C . ILE B 1 116 ? 3.615 -15.445 -7.664 1 98.44 116 ILE B C 1
ATOM 2497 O O . ILE B 1 116 ? 2.523 -15.891 -8.016 1 98.44 116 ILE B O 1
ATOM 2501 N N . GLU B 1 117 ? 4.254 -14.531 -8.383 1 98.5 117 GLU B N 1
ATOM 2502 C CA . GLU B 1 117 ? 3.721 -14.047 -9.656 1 98.5 117 GLU B CA 1
ATOM 2503 C C . GLU B 1 117 ? 3.631 -15.172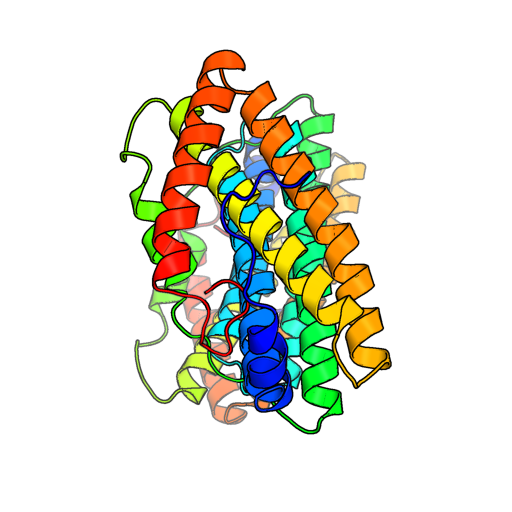 -10.68 1 98.5 117 GLU B C 1
ATOM 2505 O O . GLU B 1 117 ? 2.678 -15.234 -11.461 1 98.5 117 GLU B O 1
ATOM 2510 N N . ALA B 1 118 ? 4.691 -15.977 -10.711 1 98 118 ALA B N 1
ATOM 2511 C CA . ALA B 1 118 ? 4.695 -17.094 -11.648 1 98 118 ALA B CA 1
ATOM 2512 C C . ALA B 1 118 ? 3.504 -18.016 -11.406 1 98 118 ALA B C 1
ATOM 2514 O O . ALA B 1 118 ? 2.824 -18.422 -12.352 1 98 118 ALA B O 1
ATOM 2515 N N . ARG B 1 119 ? 3.238 -18.375 -10.148 1 97.12 119 ARG B N 1
ATOM 2516 C CA . ARG B 1 119 ? 2.092 -19.219 -9.812 1 97.12 119 ARG B CA 1
ATOM 2517 C C . ARG B 1 119 ? 0.783 -18.531 -10.188 1 97.12 119 ARG B C 1
ATOM 2519 O O . ARG B 1 119 ? -0.12 -19.156 -10.742 1 97.12 119 ARG B O 1
ATOM 2526 N N . SER B 1 120 ? 0.675 -17.219 -9.867 1 97.44 120 SER B N 1
ATOM 2527 C CA . SER B 1 120 ? -0.505 -16.469 -10.281 1 97.44 120 SER B CA 1
ATOM 2528 C C . SER B 1 120 ? -0.703 -16.531 -11.789 1 97.44 120 SER B C 1
ATOM 2530 O O . SER B 1 120 ? -1.815 -16.766 -12.266 1 97.44 120 SER B O 1
ATOM 2532 N N . CYS B 1 121 ? 0.357 -16.297 -12.484 1 97.62 121 CYS B N 1
ATOM 2533 C CA . CYS B 1 121 ? 0.307 -16.328 -13.945 1 97.62 121 CYS B CA 1
ATOM 2534 C C . CYS B 1 121 ? -0.202 -17.672 -14.453 1 97.62 121 CYS B C 1
ATOM 2536 O O . CYS B 1 121 ? -1.105 -17.719 -15.289 1 97.62 121 CYS B O 1
ATOM 2538 N N . GLU B 1 122 ? 0.322 -18.766 -13.992 1 97 122 GLU B N 1
ATOM 2539 C CA . GLU B 1 122 ? -0.067 -20.125 -14.406 1 97 122 GLU B CA 1
ATOM 2540 C C . GLU B 1 122 ? -1.535 -20.391 -14.094 1 97 122 GLU B C 1
ATOM 2542 O O . GLU B 1 122 ? -2.26 -20.938 -14.93 1 97 122 GLU B O 1
ATOM 2547 N N . ARG B 1 123 ? -1.953 -20 -12.914 1 96.44 123 ARG B N 1
ATOM 2548 C CA . ARG B 1 123 ? -3.336 -20.234 -12.516 1 96.44 123 ARG B CA 1
ATOM 2549 C C . ARG B 1 123 ? -4.293 -19.375 -13.336 1 96.44 123 ARG B C 1
ATOM 2551 O O . ARG B 1 123 ? -5.371 -19.844 -13.727 1 96.44 123 ARG B O 1
ATOM 2558 N N . PHE B 1 124 ? -3.912 -18.125 -13.578 1 97.94 124 PHE B N 1
ATOM 2559 C CA . PHE B 1 124 ? -4.766 -17.25 -14.367 1 97.94 124 PHE B CA 1
ATOM 2560 C C . PHE B 1 124 ? -4.844 -17.734 -15.812 1 97.94 124 PHE B C 1
ATOM 2562 O O . PHE B 1 124 ? -5.883 -17.578 -16.469 1 97.94 124 PHE B O 1
ATOM 2569 N N . ARG B 1 125 ? -3.707 -18.281 -16.344 1 96.81 125 ARG B N 1
ATOM 2570 C CA . ARG B 1 125 ? -3.754 -18.891 -17.656 1 96.81 125 ARG B CA 1
ATOM 2571 C C . ARG B 1 125 ? -4.797 -20 -17.703 1 96.81 125 ARG B C 1
ATOM 2573 O O . ARG B 1 125 ? -5.613 -20.062 -18.625 1 96.81 125 ARG B O 1
ATOM 2580 N N . LEU B 1 126 ? -4.75 -20.875 -16.719 1 96.38 126 LEU B N 1
ATOM 2581 C CA . LEU B 1 126 ? -5.695 -21.984 -16.656 1 96.38 126 LEU B CA 1
ATOM 2582 C C . LEU B 1 126 ? -7.133 -21.469 -16.625 1 96.38 126 LEU B C 1
ATOM 2584 O O . LEU B 1 126 ? -8.008 -21.984 -17.312 1 96.38 126 LEU B O 1
ATOM 2588 N N . LEU B 1 127 ? -7.402 -20.484 -15.797 1 97.44 127 LEU B N 1
ATOM 2589 C CA . LEU B 1 127 ? -8.734 -19.875 -15.711 1 97.44 127 LEU B CA 1
ATOM 2590 C C . LEU B 1 127 ? -9.133 -19.266 -17.047 1 97.44 127 LEU B C 1
ATOM 2592 O O . LEU B 1 127 ? -10.266 -19.469 -17.516 1 97.44 127 LEU B O 1
ATOM 2596 N N . SER B 1 128 ? -8.211 -18.547 -17.656 1 97.94 128 SER B N 1
ATOM 2597 C CA . SER B 1 128 ? -8.484 -17.891 -18.922 1 97.94 128 SER B CA 1
ATOM 2598 C C . SER B 1 128 ? -8.875 -18.906 -20 1 97.94 128 SER B C 1
ATOM 2600 O O . SER B 1 128 ? -9.672 -18.609 -20.891 1 97.94 128 SER B O 1
ATOM 2602 N N . GLU B 1 129 ? -8.43 -20.125 -19.906 1 97.88 129 GLU B N 1
ATOM 2603 C CA . GLU B 1 129 ? -8.609 -21.141 -20.938 1 97.88 129 GLU B CA 1
ATOM 2604 C C . GLU B 1 129 ? -9.836 -22 -20.656 1 97.88 129 GLU B C 1
ATOM 2606 O O . GLU B 1 129 ? -10.453 -22.531 -21.578 1 97.88 129 GLU B O 1
ATOM 2611 N N . GLN B 1 130 ? -10.203 -22.031 -19.391 1 97.38 130 GLN B N 1
ATOM 2612 C CA . GLN B 1 130 ? -11.094 -23.156 -19.094 1 97.38 130 GLN B CA 1
ATOM 2613 C C . GLN B 1 130 ? -12.391 -22.656 -18.453 1 97.38 130 GLN B C 1
ATOM 2615 O O . GLN B 1 1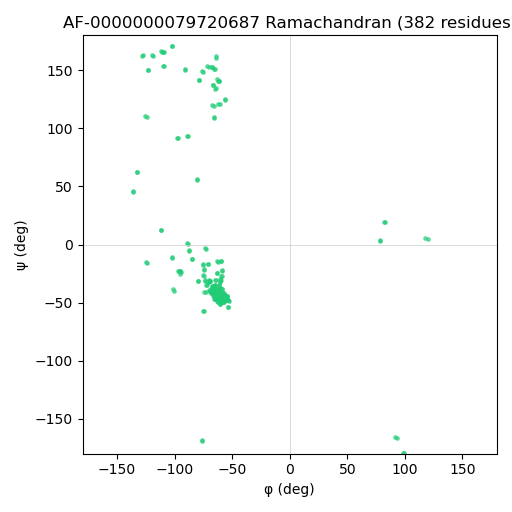30 ? -13.375 -23.406 -18.375 1 97.38 130 GLN B O 1
ATOM 2620 N N . LEU B 1 131 ? -12.438 -21.453 -17.984 1 97.25 131 LEU B N 1
ATOM 2621 C CA . LEU B 1 131 ? -13.664 -20.969 -17.375 1 97.25 131 LEU B CA 1
ATOM 2622 C C . LEU B 1 131 ? -14.797 -20.938 -18.406 1 97.25 131 LEU B C 1
ATOM 2624 O O . LEU B 1 131 ? -14.586 -20.562 -19.547 1 97.25 131 LEU B O 1
ATOM 2628 N N . GLN B 1 132 ? -15.984 -21.266 -18 1 96.5 132 GLN B N 1
ATOM 2629 C CA . GLN B 1 132 ? -17.156 -21.219 -18.875 1 96.5 132 GLN B CA 1
ATOM 2630 C C . GLN B 1 132 ? -17.594 -19.781 -19.109 1 96.5 132 GLN B C 1
ATOM 2632 O O . GLN B 1 132 ? -18.016 -19.422 -20.219 1 96.5 132 GLN B O 1
ATOM 2637 N N . ASP B 1 133 ? -17.547 -19.016 -18.078 1 96.38 133 ASP B N 1
ATOM 2638 C CA . ASP B 1 133 ? -17.844 -17.578 -18.203 1 96.38 133 ASP B CA 1
ATOM 2639 C C . ASP B 1 133 ? -16.797 -16.875 -19.062 1 96.38 133 ASP B C 1
ATOM 2641 O O . ASP B 1 133 ? -15.703 -16.562 -18.578 1 96.38 133 ASP B O 1
ATOM 2645 N N . LYS B 1 134 ? -17.125 -16.484 -20.219 1 97.25 134 LYS B N 1
ATOM 2646 C CA . LYS B 1 134 ? -16.156 -15.969 -21.188 1 97.25 134 LYS B CA 1
ATOM 2647 C C . LYS B 1 134 ? -15.648 -14.594 -20.781 1 97.25 134 LYS B C 1
ATOM 2649 O O . LYS B 1 134 ? -14.492 -14.25 -21.047 1 97.25 134 LYS B O 1
ATOM 2654 N N . GLU B 1 135 ? -16.484 -13.844 -20.203 1 97.12 135 GLU B N 1
ATOM 2655 C CA . GLU B 1 135 ? -16.062 -12.539 -19.734 1 97.12 135 GLU B CA 1
ATOM 2656 C C . GLU B 1 135 ? -15.008 -12.672 -18.641 1 97.12 135 GLU B C 1
ATOM 2658 O O . GLU B 1 135 ? -13.992 -11.969 -18.656 1 97.12 135 GLU B O 1
ATOM 2663 N N . LEU B 1 136 ? -15.273 -13.562 -17.766 1 97.5 136 LEU B N 1
ATOM 2664 C CA . LEU B 1 136 ? -14.328 -13.805 -16.688 1 97.5 136 LEU B CA 1
ATOM 2665 C C . LEU B 1 136 ? -13.039 -14.43 -17.219 1 97.5 136 LEU B C 1
ATOM 2667 O O . LEU B 1 136 ? -11.945 -14.109 -16.75 1 97.5 136 LEU B O 1
ATOM 2671 N N . ALA B 1 137 ? -13.125 -15.297 -18.156 1 98.19 137 ALA B N 1
ATOM 2672 C CA . ALA B 1 137 ? -11.961 -15.898 -18.797 1 98.19 137 ALA B CA 1
ATOM 2673 C C . ALA B 1 137 ? -11.086 -14.828 -19.438 1 98.19 137 ALA B C 1
ATOM 2675 O O . ALA B 1 137 ? -9.859 -14.836 -19.281 1 98.19 137 ALA B O 1
ATOM 2676 N N . ASP B 1 138 ? -11.727 -13.906 -20.109 1 98.44 138 ASP B N 1
ATOM 2677 C CA . ASP B 1 138 ? -11 -12.82 -20.75 1 98.44 138 ASP B CA 1
ATOM 2678 C C . ASP B 1 138 ? -10.32 -11.93 -19.703 1 98.44 138 ASP B C 1
ATOM 2680 O O . ASP B 1 138 ? -9.195 -11.461 -19.922 1 98.44 138 ASP B O 1
ATOM 2684 N N . PHE B 1 139 ? -11.047 -11.703 -18.672 1 98.5 139 PHE B N 1
ATOM 2685 C CA . PHE B 1 139 ? -10.508 -10.945 -17.547 1 98.5 139 PHE B CA 1
ATOM 2686 C C . PHE B 1 139 ? -9.211 -11.57 -17.047 1 98.5 139 PHE B C 1
ATOM 2688 O O . PHE B 1 139 ? -8.203 -10.883 -16.891 1 98.5 139 PHE B O 1
ATOM 2695 N N . TYR B 1 140 ? -9.18 -12.828 -16.859 1 98.44 140 TYR B N 1
ATOM 2696 C CA . TYR B 1 140 ? -8.016 -13.516 -16.328 1 98.44 140 TYR B CA 1
ATOM 2697 C C . TYR B 1 140 ? -6.91 -13.633 -17.359 1 98.44 140 TYR B C 1
ATOM 2699 O O . TYR B 1 140 ? -5.727 -13.688 -17.031 1 98.44 140 TYR B O 1
ATOM 2707 N N . HIS B 1 141 ? -7.254 -13.648 -18.625 1 98.56 141 HIS B N 1
ATOM 2708 C CA . HIS B 1 141 ? -6.234 -13.625 -19.672 1 98.56 141 HIS B CA 1
ATOM 2709 C C . HIS B 1 141 ? -5.398 -12.344 -19.594 1 98.56 141 HIS B C 1
ATOM 2711 O O . HIS B 1 141 ? -4.172 -12.398 -19.672 1 98.56 141 HIS B O 1
ATOM 2717 N N . LYS B 1 142 ? -6.086 -11.25 -19.453 1 98.38 142 LYS B N 1
ATOM 2718 C CA . LYS B 1 142 ? -5.391 -9.969 -19.359 1 98.38 142 LYS B CA 1
ATOM 2719 C C . LYS B 1 142 ? -4.504 -9.914 -18.125 1 98.38 142 LYS B C 1
ATOM 2721 O O . LYS B 1 142 ? -3.367 -9.43 -18.188 1 98.38 142 LYS B O 1
ATOM 2726 N N . LEU B 1 143 ? -5.047 -10.398 -17.031 1 98.5 143 LEU B N 1
ATOM 2727 C CA . LEU B 1 143 ? -4.273 -10.383 -15.789 1 98.5 143 LEU B CA 1
ATOM 2728 C C . LEU B 1 143 ? -3.074 -11.32 -15.891 1 98.5 143 LEU B C 1
ATOM 2730 O O . LEU B 1 143 ? -2.01 -11.031 -15.336 1 98.5 143 LEU B O 1
ATOM 2734 N N . MET B 1 144 ? -3.24 -12.438 -16.578 1 98.12 144 MET B N 1
ATOM 2735 C CA . MET B 1 144 ? -2.152 -13.383 -16.812 1 98.12 144 MET B CA 1
ATOM 2736 C C . MET B 1 144 ? -0.956 -12.695 -17.453 1 98.12 144 MET B C 1
ATOM 2738 O O . MET B 1 144 ? 0.187 -12.914 -17.047 1 98.12 144 MET B O 1
ATOM 2742 N N . ILE B 1 145 ? -1.188 -11.867 -18.453 1 98.06 145 ILE B N 1
ATOM 2743 C CA . ILE B 1 145 ? -0.135 -11.172 -19.188 1 98.06 145 ILE B CA 1
ATOM 2744 C C . ILE B 1 145 ? 0.6 -10.219 -18.234 1 98.06 145 ILE B C 1
ATOM 2746 O O . ILE B 1 145 ? 1.832 -10.18 -18.219 1 98.06 145 ILE B O 1
ATOM 2750 N N . SER B 1 146 ? -0.15 -9.484 -17.422 1 98.19 146 SER B N 1
ATOM 2751 C CA . SER B 1 146 ? 0.445 -8.578 -16.438 1 98.19 146 SER B CA 1
ATOM 2752 C C . SER B 1 146 ? 1.324 -9.336 -15.445 1 98.19 146 SER B C 1
ATOM 2754 O O . SER B 1 146 ? 2.441 -8.906 -15.148 1 98.19 146 SER B O 1
ATOM 2756 N N . GLU B 1 147 ? 0.851 -10.484 -15 1 98.19 147 GLU B N 1
ATOM 2757 C CA . GLU B 1 147 ? 1.594 -11.266 -14.016 1 98.19 147 GLU B CA 1
ATOM 2758 C C . GLU B 1 147 ? 2.896 -11.797 -14.609 1 98.19 147 GLU B C 1
ATOM 2760 O O . GLU B 1 147 ? 3.902 -11.914 -13.898 1 98.19 147 GLU B O 1
ATOM 2765 N N . ALA B 1 148 ? 2.842 -12.18 -15.844 1 98.06 148 ALA B N 1
ATOM 2766 C CA . ALA B 1 148 ? 4.059 -12.625 -16.516 1 98.06 148 ALA B CA 1
ATOM 2767 C C . ALA B 1 148 ? 5.121 -11.531 -16.5 1 98.06 148 ALA B C 1
ATOM 2769 O O . ALA B 1 148 ? 6.305 -11.805 -16.297 1 98.06 148 ALA B O 1
ATOM 2770 N N . GLY B 1 149 ? 4.648 -10.32 -16.797 1 98.38 149 GLY B N 1
ATOM 2771 C CA . GLY B 1 149 ? 5.551 -9.188 -16.719 1 98.38 149 GLY B CA 1
ATOM 2772 C C . GLY B 1 149 ? 6.129 -8.961 -15.344 1 98.38 149 GLY B C 1
ATOM 2773 O O . GLY B 1 149 ? 7.324 -8.688 -15.203 1 98.38 149 GLY B O 1
ATOM 2774 N N . HIS B 1 150 ? 5.312 -9.062 -14.289 1 98.88 150 HIS B N 1
ATOM 2775 C CA . HIS B 1 150 ? 5.77 -8.898 -12.914 1 98.88 150 HIS B CA 1
ATOM 2776 C C . HIS B 1 150 ? 6.801 -9.961 -12.547 1 98.88 150 HIS B C 1
ATOM 2778 O O . HIS B 1 150 ? 7.824 -9.656 -11.93 1 98.88 150 HIS B O 1
ATOM 2784 N N . TYR B 1 151 ? 6.473 -11.219 -12.977 1 98.5 151 TYR B N 1
ATOM 2785 C CA . TYR B 1 151 ? 7.395 -12.336 -12.781 1 98.5 151 TYR B CA 1
ATOM 2786 C C . TYR B 1 151 ? 8.773 -12.008 -13.352 1 98.5 151 TYR B C 1
ATOM 2788 O O . TYR B 1 151 ? 9.781 -12.094 -12.648 1 98.5 151 TYR B O 1
ATOM 2796 N N . THR B 1 152 ? 8.797 -11.641 -14.555 1 98.56 152 THR B N 1
ATOM 2797 C CA . THR B 1 152 ? 10.047 -11.352 -15.25 1 98.56 152 THR B CA 1
ATOM 2798 C C . THR B 1 152 ? 10.781 -10.195 -14.586 1 98.56 152 THR B C 1
ATOM 2800 O O . THR B 1 152 ? 12 -10.25 -14.398 1 98.56 152 THR B O 1
ATOM 2803 N N . MET B 1 153 ? 10.078 -9.188 -14.172 1 98.81 153 MET B N 1
ATOM 2804 C CA . MET B 1 153 ? 10.664 -8.016 -13.531 1 98.81 153 MET B CA 1
ATOM 2805 C C . MET B 1 153 ? 11.359 -8.391 -12.234 1 98.81 153 MET B C 1
ATOM 2807 O O . MET B 1 153 ? 12.531 -8.055 -12.031 1 98.81 153 MET B O 1
ATOM 2811 N N . PHE B 1 154 ? 10.672 -9.125 -11.391 1 98.88 154 PHE B N 1
ATOM 2812 C CA . PHE B 1 154 ? 11.242 -9.5 -10.102 1 98.88 154 PHE B CA 1
ATOM 2813 C C . PHE B 1 154 ? 12.477 -10.375 -10.289 1 98.88 154 PHE B C 1
ATOM 2815 O O . PHE B 1 154 ? 13.492 -10.18 -9.617 1 98.88 154 PHE B O 1
ATOM 2822 N N . LEU B 1 155 ? 12.383 -11.328 -11.188 1 98.69 155 LEU B N 1
ATOM 2823 C CA . LEU B 1 155 ? 13.508 -12.234 -11.422 1 98.69 155 LEU B CA 1
ATOM 2824 C C . LEU B 1 155 ? 14.703 -11.469 -11.977 1 98.69 155 LEU B C 1
ATOM 2826 O O . LEU B 1 155 ? 15.844 -11.719 -11.57 1 98.69 155 LEU B O 1
ATOM 2830 N N . ASN B 1 156 ? 14.445 -10.562 -12.906 1 98.75 156 ASN B N 1
ATOM 2831 C CA . ASN B 1 156 ? 15.516 -9.75 -13.477 1 98.75 156 ASN B CA 1
ATOM 2832 C C . ASN B 1 156 ? 16.188 -8.891 -12.414 1 98.75 156 ASN B C 1
ATOM 2834 O O . ASN B 1 156 ? 17.422 -8.734 -12.414 1 98.75 156 ASN B O 1
ATOM 2838 N N . PHE B 1 157 ? 15.438 -8.297 -11.484 1 98.94 157 PHE B N 1
ATOM 2839 C CA . PHE B 1 157 ? 16.031 -7.512 -10.406 1 98.94 157 PHE B CA 1
ATOM 2840 C C . PHE B 1 157 ? 16.875 -8.391 -9.5 1 98.94 157 PHE B C 1
ATOM 2842 O O . PHE B 1 157 ? 17.953 -7.98 -9.047 1 98.94 157 PHE B O 1
ATOM 2849 N N . ALA B 1 158 ? 16.359 -9.617 -9.18 1 98.88 158 ALA B N 1
ATOM 2850 C CA . ALA B 1 158 ? 17.156 -10.531 -8.367 1 98.88 158 ALA B CA 1
ATOM 2851 C C . ALA B 1 158 ? 18.5 -10.82 -9.016 1 98.88 158 ALA B C 1
ATOM 2853 O O . ALA B 1 158 ? 19.547 -10.797 -8.344 1 98.88 158 ALA B O 1
ATOM 2854 N N . ARG B 1 159 ? 18.469 -11.062 -10.312 1 98.75 159 ARG B N 1
ATOM 2855 C CA . ARG B 1 159 ? 19.672 -11.391 -11.062 1 98.75 159 ARG B CA 1
ATOM 2856 C C . ARG B 1 159 ? 20.578 -10.164 -11.203 1 98.75 159 ARG B C 1
ATOM 2858 O O . ARG B 1 159 ? 21.797 -10.297 -11.25 1 98.75 159 ARG B O 1
ATOM 2865 N N . LYS B 1 160 ? 20.047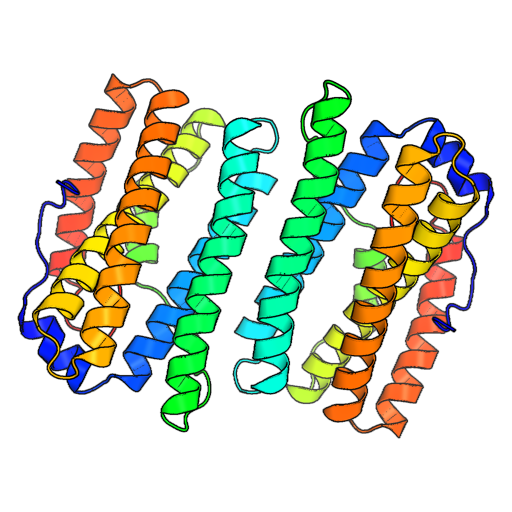 -9 -11.281 1 98.62 160 LYS B N 1
ATOM 2866 C CA . LYS B 1 160 ? 20.797 -7.754 -11.398 1 98.62 160 LYS B CA 1
ATOM 2867 C C . LYS B 1 160 ? 21.562 -7.441 -10.117 1 98.62 160 LYS B C 1
ATOM 2869 O O . LYS B 1 160 ? 22.703 -7 -10.164 1 98.62 160 LYS B O 1
ATOM 2874 N N . TYR B 1 161 ? 20.953 -7.676 -8.953 1 98.31 161 TYR B N 1
ATOM 2875 C CA . TYR B 1 161 ? 21.516 -7.207 -7.695 1 98.31 161 TYR B CA 1
ATOM 2876 C C . TYR B 1 161 ? 22.312 -8.312 -7.008 1 98.31 161 TYR B C 1
ATOM 2878 O O . TYR B 1 161 ? 23.141 -8.047 -6.141 1 98.31 161 TYR B O 1
ATOM 2886 N N . GLY B 1 162 ? 22 -9.555 -7.34 1 97.81 162 GLY B N 1
ATOM 2887 C CA . GLY B 1 162 ? 22.75 -10.688 -6.82 1 97.81 162 GLY B CA 1
ATOM 2888 C C . GLY B 1 162 ? 23.719 -11.266 -7.82 1 97.81 162 GLY B C 1
ATOM 2889 O O . GLY B 1 162 ? 23.766 -10.836 -8.977 1 97.81 162 GLY B O 1
ATOM 2890 N N . ASP B 1 163 ? 24.578 -12.188 -7.336 1 97.75 163 ASP B N 1
ATOM 2891 C CA . ASP B 1 163 ? 25.391 -12.977 -8.266 1 97.75 163 ASP B CA 1
ATOM 2892 C C . ASP B 1 163 ? 24.516 -13.891 -9.117 1 97.75 163 ASP B C 1
ATOM 2894 O O . ASP B 1 163 ? 23.781 -14.734 -8.578 1 97.75 163 ASP B O 1
ATOM 2898 N N . ARG B 1 164 ? 24.547 -13.711 -10.398 1 97.81 164 ARG B N 1
ATOM 2899 C CA . ARG B 1 164 ? 23.641 -14.367 -11.328 1 97.81 164 ARG B CA 1
ATOM 2900 C C . ARG B 1 164 ? 23.641 -15.875 -11.125 1 97.81 164 ARG B C 1
ATOM 2902 O O . ARG B 1 164 ? 22.594 -16.516 -11.078 1 97.81 164 ARG B O 1
ATOM 2909 N N . LYS B 1 165 ? 24.828 -16.469 -11.047 1 98.31 165 LYS B N 1
ATOM 2910 C CA . LYS B 1 165 ? 24.922 -17.906 -10.875 1 98.31 165 LYS B CA 1
ATOM 2911 C C . LYS B 1 165 ? 24.281 -18.359 -9.562 1 98.31 165 LYS B C 1
ATOM 2913 O O . LYS B 1 165 ? 23.516 -19.328 -9.547 1 98.31 165 LYS B O 1
ATOM 2918 N N . GLU B 1 166 ? 24.5 -17.672 -8.492 1 98.12 166 GLU B N 1
ATOM 2919 C CA . GLU B 1 166 ? 23.922 -17.984 -7.195 1 98.12 166 GLU B CA 1
ATOM 2920 C C . GLU B 1 166 ? 22.406 -17.797 -7.215 1 98.12 166 GLU B C 1
ATOM 2922 O O . GLU B 1 166 ? 21.672 -18.609 -6.652 1 98.12 166 GLU B O 1
ATOM 2927 N N . VAL B 1 167 ? 21.938 -16.719 -7.812 1 98.69 167 VAL B N 1
ATOM 2928 C CA . VAL B 1 167 ? 20.5 -16.422 -7.902 1 98.69 167 VAL B CA 1
ATOM 2929 C C . VAL B 1 167 ? 19.797 -17.547 -8.656 1 98.69 167 VAL B C 1
ATOM 2931 O O . VAL B 1 167 ? 18.734 -18.016 -8.227 1 98.69 167 VAL B O 1
ATOM 2934 N N . ASP B 1 168 ? 20.438 -17.969 -9.742 1 98.38 168 ASP B N 1
ATOM 2935 C CA . ASP B 1 168 ? 19.812 -19.031 -10.531 1 98.38 168 ASP B CA 1
ATOM 2936 C C . ASP B 1 168 ? 19.75 -20.344 -9.75 1 98.38 168 ASP B C 1
ATOM 2938 O O . ASP B 1 168 ? 18.781 -21.094 -9.867 1 98.38 168 ASP B O 1
ATOM 2942 N N . GLU B 1 169 ? 20.766 -20.609 -9.031 1 98.5 169 GLU B N 1
ATOM 2943 C CA . GLU B 1 169 ? 20.766 -21.797 -8.18 1 98.5 169 GLU B CA 1
ATOM 2944 C C . GLU B 1 169 ? 19.672 -21.719 -7.117 1 98.5 169 GLU B C 1
ATOM 2946 O O . GLU B 1 169 ? 18.953 -22.672 -6.891 1 98.5 169 GLU B O 1
ATOM 2951 N N . LYS B 1 170 ? 19.562 -20.594 -6.449 1 98.56 170 LYS B N 1
ATOM 2952 C CA . LYS B 1 170 ? 18.516 -20.359 -5.457 1 98.56 170 LYS B CA 1
ATOM 2953 C C . LYS B 1 170 ? 17.125 -20.484 -6.078 1 98.56 170 LYS B C 1
ATOM 2955 O O . LYS B 1 170 ? 16.219 -21.062 -5.473 1 98.56 170 LYS B O 1
ATOM 2960 N N . TRP B 1 171 ? 17.016 -19.891 -7.277 1 98.62 171 TRP B N 1
ATOM 2961 C CA . TRP B 1 171 ? 15.734 -19.922 -7.984 1 98.62 171 TRP B CA 1
ATOM 2962 C C . TRP B 1 171 ? 15.305 -21.359 -8.258 1 98.62 171 TRP B C 1
ATOM 2964 O O . TRP B 1 171 ? 14.164 -21.734 -7.988 1 98.62 171 TRP B O 1
ATOM 2974 N N . ASP B 1 172 ? 16.234 -22.188 -8.75 1 98.31 172 ASP B N 1
ATOM 2975 C CA . ASP B 1 172 ? 15.945 -23.578 -9.062 1 98.31 172 ASP B CA 1
ATOM 2976 C C . ASP 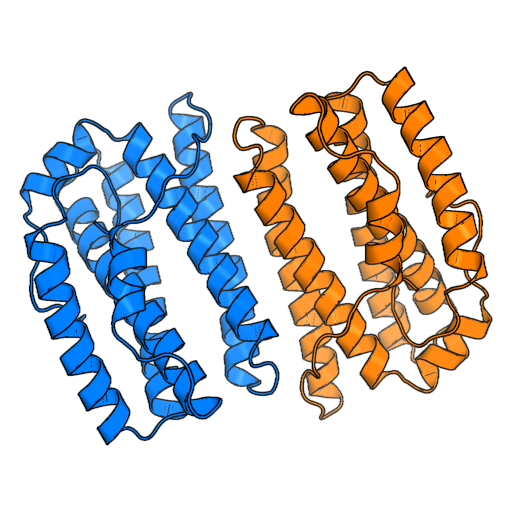B 1 172 ? 15.562 -24.359 -7.809 1 98.31 172 ASP B C 1
ATOM 2978 O O . ASP B 1 172 ? 14.625 -25.156 -7.832 1 98.31 172 ASP B O 1
ATOM 2982 N N . ALA B 1 173 ? 16.25 -24.125 -6.777 1 98.62 173 ALA B N 1
ATOM 2983 C CA . ALA B 1 173 ? 15.938 -24.781 -5.504 1 98.62 173 ALA B CA 1
ATOM 2984 C C . ALA B 1 173 ? 14.562 -24.359 -4.992 1 98.62 173 ALA B C 1
ATOM 2986 O O . ALA B 1 173 ? 13.805 -25.172 -4.465 1 98.62 173 ALA B O 1
ATOM 2987 N N . LEU B 1 174 ? 14.266 -23.109 -5.098 1 98.62 174 LEU B N 1
ATOM 2988 C CA . LEU B 1 174 ? 12.977 -22.578 -4.664 1 98.62 174 LEU B CA 1
ATOM 2989 C C . LEU B 1 174 ? 11.836 -23.188 -5.477 1 98.62 174 LEU B C 1
ATOM 2991 O O . LEU B 1 174 ? 10.789 -23.531 -4.922 1 98.62 174 LEU B O 1
ATOM 2995 N N . LEU B 1 175 ? 12.047 -23.297 -6.777 1 98.31 175 LEU B N 1
ATOM 2996 C CA . LEU B 1 175 ? 11.055 -23.922 -7.641 1 98.31 175 LEU B CA 1
ATOM 2997 C C . LEU B 1 175 ? 10.789 -25.359 -7.207 1 98.31 175 LEU B C 1
ATOM 2999 O O . LEU B 1 175 ? 9.633 -25.797 -7.188 1 98.31 175 LEU B O 1
ATOM 3003 N N . THR B 1 176 ? 11.828 -26.062 -6.887 1 98.12 176 THR B N 1
ATOM 3004 C CA . THR B 1 176 ? 11.688 -27.438 -6.418 1 98.12 176 THR B CA 1
ATOM 3005 C C . THR B 1 176 ? 10.93 -27.484 -5.098 1 98.12 176 THR B C 1
ATOM 3007 O O . THR B 1 176 ? 10.039 -28.328 -4.918 1 98.12 176 THR B O 1
ATOM 3010 N N . TYR B 1 177 ? 11.281 -26.625 -4.219 1 98.06 177 TYR B N 1
ATOM 3011 C CA . TYR B 1 177 ? 10.602 -26.531 -2.932 1 98.06 177 TYR B CA 1
ATOM 3012 C C . TYR B 1 177 ? 9.125 -26.203 -3.123 1 98.06 177 TYR B C 1
ATOM 3014 O O . TYR B 1 177 ? 8.258 -26.797 -2.477 1 98.06 177 TYR B O 1
ATOM 3022 N N . GLU B 1 178 ? 8.836 -25.266 -4.012 1 97.62 178 GLU B N 1
ATOM 3023 C CA . GLU B 1 178 ? 7.457 -24.859 -4.289 1 97.62 178 GLU B CA 1
ATOM 3024 C C . GLU B 1 178 ? 6.641 -26.031 -4.832 1 97.62 178 GLU B C 1
ATOM 3026 O O . GLU B 1 178 ? 5.457 -26.172 -4.504 1 97.62 178 GLU B O 1
ATOM 3031 N N . ALA B 1 179 ? 7.215 -26.844 -5.625 1 96.56 179 ALA B N 1
ATOM 3032 C CA . ALA B 1 179 ? 6.523 -28.031 -6.145 1 96.56 179 ALA B CA 1
ATOM 3033 C C . ALA B 1 179 ? 6.09 -28.953 -5.012 1 96.56 179 ALA B C 1
ATOM 3035 O O . ALA B 1 179 ? 5.008 -29.547 -5.066 1 96.56 179 ALA B O 1
ATOM 3036 N N . ALA B 1 180 ? 6.902 -29.047 -4.039 1 95.94 180 ALA B N 1
ATOM 3037 C CA . ALA B 1 180 ? 6.566 -29.891 -2.887 1 95.94 180 ALA B CA 1
ATOM 3038 C C . ALA B 1 180 ? 5.387 -29.297 -2.113 1 95.94 180 ALA B C 1
ATOM 3040 O O . ALA B 1 180 ? 4.535 -30.047 -1.616 1 95.94 180 ALA B O 1
ATOM 3041 N N . ILE B 1 181 ? 5.328 -27.969 -1.997 1 94.88 181 ILE B N 1
ATOM 3042 C CA . ILE B 1 181 ? 4.223 -27.281 -1.335 1 94.88 181 ILE B CA 1
ATOM 3043 C C . ILE B 1 181 ? 2.924 -27.547 -2.09 1 94.88 181 ILE B C 1
ATOM 3045 O O . ILE B 1 181 ? 1.885 -27.812 -1.478 1 94.88 181 ILE B O 1
ATOM 3049 N N . MET B 1 182 ? 3.018 -27.562 -3.43 1 93.5 182 MET B N 1
ATOM 3050 C CA . MET B 1 182 ? 1.835 -27.641 -4.281 1 93.5 182 MET B CA 1
ATOM 3051 C C . MET B 1 182 ? 1.252 -29.047 -4.27 1 93.5 182 MET B C 1
ATOM 3053 O O . MET B 1 182 ? 0.076 -29.25 -4.586 1 93.5 182 MET B O 1
ATOM 3057 N N . LYS B 1 183 ? 2.008 -30.062 -3.932 1 90.25 183 LYS B N 1
ATOM 3058 C CA . LYS B 1 183 ? 1.498 -31.422 -3.811 1 90.25 183 LYS B CA 1
ATOM 3059 C C . LYS B 1 183 ? 0.412 -31.516 -2.742 1 90.25 183 LYS B C 1
ATOM 3061 O O . LYS B 1 183 ? -0.526 -32.312 -2.869 1 90.25 183 LYS B O 1
ATOM 3066 N N . ASP B 1 184 ? 0.583 -30.688 -1.774 1 84.44 184 ASP B N 1
ATOM 3067 C CA . ASP B 1 184 ? -0.31 -30.75 -0.622 1 84.44 184 ASP B CA 1
ATOM 3068 C C . ASP B 1 184 ? -1.356 -29.641 -0.676 1 84.44 184 ASP B C 1
ATOM 3070 O O . ASP B 1 184 ? -2.287 -29.609 0.133 1 84.44 184 ASP B O 1
ATOM 3074 N N . LEU B 1 185 ? -1.127 -28.719 -1.587 1 79.56 185 LEU B N 1
ATOM 3075 C CA . LEU B 1 185 ? -2.023 -27.578 -1.728 1 79.56 185 LEU B CA 1
ATOM 3076 C C . LEU B 1 185 ? -2.641 -27.547 -3.121 1 79.56 185 LEU B C 1
ATOM 3078 O O . LEU B 1 185 ? -2.369 -28.406 -3.949 1 79.56 185 LEU B O 1
ATOM 3082 N N . GLY B 1 186 ? -3.662 -26.844 -3.35 1 71.38 186 GLY B N 1
ATOM 3083 C CA . GLY B 1 186 ? -4.125 -26.578 -4.703 1 71.38 186 GLY B CA 1
ATOM 3084 C C . GLY B 1 186 ? -5.512 -27.125 -4.977 1 71.38 186 GLY B C 1
ATOM 3085 O O . GLY B 1 186 ? -6.027 -26.984 -6.09 1 71.38 186 GLY B O 1
ATOM 3086 N N . ASN B 1 187 ? -6.004 -27.594 -3.908 1 78.62 187 ASN B N 1
ATOM 3087 C CA . ASN B 1 187 ? -7.324 -28.172 -4.133 1 78.62 187 ASN B CA 1
ATOM 3088 C C . ASN B 1 187 ? -8.414 -27.359 -3.447 1 78.62 187 ASN B C 1
ATOM 3090 O O . ASN B 1 187 ? -9.516 -27.859 -3.215 1 78.62 187 ASN B O 1
ATOM 3094 N N . SER B 1 188 ? -8.008 -26.203 -3.037 1 84.81 188 SER B N 1
ATOM 3095 C CA . SER B 1 188 ? -8.992 -25.297 -2.43 1 84.81 188 SER B CA 1
ATOM 3096 C C . SER B 1 188 ? -9.289 -24.109 -3.332 1 84.81 188 SER B C 1
ATOM 3098 O O . SER B 1 188 ? -8.641 -23.938 -4.367 1 84.81 188 SER B O 1
ATOM 3100 N N . GLU B 1 189 ? -10.336 -23.375 -3.059 1 82.75 189 GLU B N 1
ATOM 3101 C CA . GLU B 1 189 ? -10.75 -22.219 -3.854 1 82.75 189 GLU B CA 1
ATOM 3102 C C . GLU B 1 189 ? -9.93 -20.984 -3.508 1 82.75 189 GLU B C 1
ATOM 3104 O O . GLU B 1 189 ? -10.477 -19.953 -3.115 1 82.75 189 GLU B O 1
ATOM 3109 N N . THR B 1 190 ? -8.609 -21.141 -3.619 1 90.31 190 THR B N 1
ATOM 3110 C CA . THR B 1 190 ? -7.641 -20.062 -3.412 1 90.31 190 THR B CA 1
ATOM 3111 C C . THR B 1 190 ? -6.773 -19.875 -4.652 1 90.31 190 THR B C 1
ATOM 3113 O O . THR B 1 190 ? -6.531 -20.828 -5.398 1 90.31 190 THR B O 1
ATOM 3116 N N . VAL B 1 191 ? -6.309 -18.656 -4.883 1 88.94 191 VAL B N 1
ATOM 3117 C CA . VAL B 1 191 ? -5.574 -18.297 -6.094 1 88.94 191 VAL B CA 1
ATOM 3118 C C . VAL B 1 191 ? -4.25 -19.062 -6.141 1 88.94 191 VAL B C 1
ATOM 3120 O O . VAL B 1 191 ? -3.854 -19.562 -7.195 1 88.94 191 VAL B O 1
ATOM 3123 N N . HIS B 1 192 ? -3.432 -19.141 -5.066 1 83.69 192 HIS B N 1
ATOM 3124 C CA . HIS B 1 192 ? -2.104 -19.734 -5.137 1 83.69 192 HIS B CA 1
ATOM 3125 C C . HIS B 1 192 ? -2.107 -21.156 -4.574 1 83.69 192 HIS B C 1
ATOM 3127 O O . HIS B 1 192 ? -1.37 -22.016 -5.055 1 83.69 192 HIS B O 1
ATOM 3133 N N . GLY B 1 193 ? -2.828 -21.484 -3.504 1 77.19 193 GLY B N 1
ATOM 3134 C CA . GLY B 1 193 ? -2.783 -22.797 -2.885 1 77.19 193 GLY B CA 1
ATOM 3135 C C . GLY B 1 193 ? -3.754 -22.953 -1.729 1 77.19 193 GLY B C 1
ATOM 3136 O O . GLY B 1 193 ? -4.32 -21.969 -1.254 1 77.19 193 GLY B O 1
#

Sequence (386 aa):
MLGLKLPTDPRWVNIVEKNIDEILTDHAYCEQKAASTAISLIVSFPEYTELTQEMIALSREEMGHFKMVHDRILARGKTLGRDRKDDYVIALLKFFPKGGSRTTQLVHRLLYAALIEARSCERFRLLSEQLQDKELADFYHKLMISEAGHYTMFLNFARKYGDRKEVDEKWDALLTYEAAIMKDLGNSETVHGMLGLKLPTDPRWVNIVEKNIDEILTDHAYCEQKAASTAISLIVSFPEYTELTQEMIALSREEMGHFKMVHDRILARGKTLGRDRKDDYVIALLKFFPKGGSRTTQLVHRLLYAALIEARSCERFRLLSEQLQDKELADFYHKLMISEAGHYTMFLNFARKYGDRKEVDEKWDALLTYEAAIMKDLGNSETVHG

Solvent-accessible surface area (backbone atoms only — not comparable to full-atom values): 20014 Å² total; per-residue (Å²): 131,82,69,73,72,57,80,80,62,73,68,39,52,58,48,33,69,75,33,49,69,55,29,45,40,43,41,27,47,52,27,45,49,50,17,49,48,26,50,49,50,31,68,75,42,31,74,42,58,70,58,36,55,52,25,46,53,44,24,37,50,25,40,49,51,21,47,55,40,49,52,52,41,45,72,72,74,45,67,57,59,78,83,74,86,54,62,46,59,60,58,57,66,64,68,65,76,83,68,78,54,70,60,55,44,50,31,53,52,25,46,51,52,16,49,54,25,32,46,43,17,55,45,24,44,50,40,32,72,62,47,82,53,59,69,58,9,52,52,28,40,56,50,19,55,54,25,47,53,51,17,51,51,28,44,50,51,22,37,69,73,36,59,48,70,60,42,51,51,52,50,53,52,48,32,54,53,49,32,60,53,46,74,80,34,50,84,52,59,40,64,78,49,131,82,69,72,74,57,79,81,63,76,70,41,52,59,46,33,69,76,32,49,70,54,28,47,42,43,42,26,48,51,26,46,50,50,18,50,49,26,50,49,49,32,68,74,43,30,73,40,58,70,58,35,54,52,26,47,54,45,24,37,48,25,39,50,51,21,48,56,41,49,50,51,41,45,74,72,75,46,68,55,59,77,83,72,86,55,62,45,60,59,58,56,67,64,68,64,76,84,67,77,54,70,60,54,42,50,31,53,51,25,48,51,51,16,50,54,26,32,47,44,19,54,45,24,43,50,38,31,73,61,47,82,54,60,69,59,10,52,53,28,40,56,50,18,57,54,26,48,52,51,17,51,50,28,45,50,51,23,38,70,73,37,58,48,71,59,41,51,52,52,48,54,50,49,33,54,52,48,32,60,54,47,74,79,33,49,84,52,59,40,66,80,47

Radius of gyration: 22.52 Å; Cα contacts (8 Å, |Δi|>4): 486; chains: 2; bounding box: 50×62×45 Å